Protein AF-A0A401KHB8-F1 (afdb_monomer_lite)

Secondary structure (DSSP, 8-state):
---------------TT------PPPHHHHHHHHHHHHHHHHHHHHHHHHHHT-SSSS-SSHHHHHIIIIIIGGG---SS--HHHHHHHHTT-------HHHHHHHHHT--SSPPPB-S-SSS--B-S----HHHHHHHHHHHHHHHHHTTTTEEEEE-SSSTTSEEEEESSHHHHTSSHHHHHTTTEEEEE-TTTT--EEEE--HHHHHHHHHTT-EEE-TTBT-EE-GGGTTT--EEB-TTEEEEPPP-SHHHHHHHHHHHHHHT--SS-TTSS--TTS---TT----------S--HHHHHHHHHHHHHHHHH--PPPPPP---------------PPPPPPP--------------------------PPPP-

Radius of gyration: 32.9 Å; chains: 1; bounding box: 105×86×110 Å

Organism: Aspergillus awamori (NCBI:txid105351)

Structure (mmCIF, N/CA/C/O backbone):
data_AF-A0A401KHB8-F1
#
_entry.id   AF-A0A401KHB8-F1
#
loop_
_atom_site.group_PDB
_atom_site.id
_atom_site.type_symbol
_atom_site.label_atom_id
_atom_site.label_alt_id
_atom_site.label_comp_id
_atom_site.label_asym_id
_atom_site.label_entity_id
_atom_site.label_seq_id
_atom_site.pdbx_PDB_ins_code
_atom_site.Cartn_x
_atom_site.Cartn_y
_atom_site.Cartn_z
_atom_site.occupancy
_atom_site.B_iso_or_equiv
_atom_site.auth_seq_id
_atom_site.auth_comp_id
_atom_site.auth_asym_id
_atom_site.auth_atom_id
_atom_site.pdbx_PDB_model_num
ATOM 1 N N . MET A 1 1 ? 71.851 -23.398 -80.901 1.00 37.91 1 MET A N 1
ATOM 2 C CA . MET A 1 1 ? 71.486 -21.970 -81.000 1.00 37.91 1 MET A CA 1
ATOM 3 C C . MET A 1 1 ? 70.139 -21.780 -80.307 1.00 37.91 1 MET A C 1
ATOM 5 O O . MET A 1 1 ? 69.239 -22.563 -80.567 1.00 37.91 1 MET A O 1
ATOM 9 N N . HIS A 1 2 ? 70.091 -20.842 -79.354 1.00 40.34 2 HIS A N 1
ATOM 10 C CA . HIS A 1 2 ? 68.956 -20.335 -78.548 1.00 40.34 2 HIS A CA 1
ATOM 11 C C . HIS A 1 2 ? 67.665 -20.015 -79.356 1.00 40.34 2 HIS A C 1
ATOM 13 O O . HIS A 1 2 ? 67.803 -19.925 -80.575 1.00 40.34 2 HIS A O 1
ATOM 19 N N . PRO A 1 3 ? 66.480 -19.698 -78.749 1.00 51.00 3 PRO A N 1
ATOM 20 C CA . PRO A 1 3 ? 66.232 -19.369 -77.324 1.00 51.00 3 PRO A CA 1
ATOM 21 C C . PRO A 1 3 ? 64.904 -19.846 -76.646 1.00 51.00 3 PRO A C 1
ATOM 23 O O . PRO A 1 3 ? 63.884 -20.066 -77.284 1.00 51.00 3 PRO A O 1
ATOM 26 N N . LEU A 1 4 ? 64.952 -19.846 -75.301 1.00 41.06 4 LEU A N 1
ATOM 27 C CA . LEU A 1 4 ? 64.005 -19.248 -74.323 1.00 41.06 4 LEU A CA 1
ATOM 28 C C . LEU A 1 4 ? 62.522 -19.688 -74.360 1.00 41.06 4 LEU A C 1
ATOM 30 O O . LEU A 1 4 ? 61.708 -19.162 -75.110 1.00 41.06 4 LEU A O 1
ATOM 34 N N . LEU A 1 5 ? 62.074 -20.609 -73.494 1.00 50.28 5 LEU A N 1
ATOM 35 C CA . LEU A 1 5 ? 61.694 -20.315 -72.093 1.00 50.28 5 LEU A CA 1
ATOM 36 C C . LEU A 1 5 ? 61.184 -18.876 -71.902 1.00 50.28 5 LEU A C 1
ATOM 38 O O . LEU A 1 5 ? 61.879 -18.025 -71.354 1.00 50.28 5 LEU A O 1
ATOM 42 N N . THR A 1 6 ? 59.949 -18.628 -72.345 1.00 48.53 6 THR A N 1
ATOM 43 C CA . THR A 1 6 ? 59.248 -17.362 -72.107 1.00 48.53 6 THR A CA 1
ATOM 44 C C . THR A 1 6 ? 57.861 -17.644 -71.520 1.00 48.53 6 THR A C 1
ATOM 46 O O . THR A 1 6 ? 56.901 -17.937 -72.218 1.00 48.53 6 THR A O 1
ATOM 49 N N . THR A 1 7 ? 57.804 -17.589 -70.189 1.00 50.72 7 THR A N 1
ATOM 50 C CA . THR A 1 7 ? 56.742 -16.908 -69.433 1.00 50.72 7 THR A CA 1
ATOM 51 C C . THR A 1 7 ? 55.293 -17.387 -69.615 1.00 50.72 7 THR A C 1
ATOM 53 O O . THR A 1 7 ? 54.446 -16.668 -70.130 1.00 50.72 7 THR A O 1
ATOM 56 N N . LEU A 1 8 ? 54.953 -18.534 -69.020 1.00 45.44 8 LEU A N 1
ATOM 57 C CA . LEU A 1 8 ? 53.587 -18.807 -68.548 1.00 45.44 8 LEU A CA 1
ATOM 58 C C . LEU A 1 8 ? 53.476 -18.312 -67.097 1.00 45.44 8 LEU A C 1
ATOM 60 O O . LEU A 1 8 ? 53.527 -19.076 -66.135 1.00 45.44 8 LEU A O 1
ATOM 64 N N . LYS A 1 9 ? 53.411 -16.989 -66.931 1.00 48.19 9 LYS A N 1
ATOM 65 C CA . LYS A 1 9 ? 53.047 -16.356 -65.661 1.00 48.19 9 LYS A CA 1
ATOM 66 C C . LYS A 1 9 ? 51.891 -15.396 -65.893 1.00 48.19 9 LYS A C 1
ATOM 68 O O . LYS A 1 9 ? 51.967 -14.502 -66.723 1.00 48.19 9 LYS A O 1
ATOM 73 N N . SER A 1 10 ? 50.869 -15.610 -65.071 1.00 52.00 10 SER A N 1
ATOM 74 C CA . SER A 1 10 ? 49.832 -14.668 -64.658 1.00 52.00 10 SER A CA 1
ATOM 75 C C . SER A 1 10 ? 48.885 -14.126 -65.726 1.00 52.00 10 SER A C 1
ATOM 77 O O . SER A 1 10 ? 49.177 -13.150 -66.404 1.00 52.00 10 SER A O 1
ATOM 79 N N . THR A 1 11 ? 47.661 -14.648 -65.715 1.00 53.34 11 THR A N 1
ATOM 80 C CA . THR A 1 11 ? 46.440 -13.820 -65.756 1.00 53.34 11 THR A CA 1
ATOM 81 C C . THR A 1 11 ? 45.283 -14.579 -65.096 1.00 53.34 11 THR A C 1
ATOM 83 O O . THR A 1 11 ? 44.210 -14.771 -65.650 1.00 53.34 11 THR A O 1
ATOM 86 N N . LEU A 1 12 ? 45.496 -15.009 -63.847 1.00 48.72 12 LEU A N 1
ATOM 87 C CA . LEU A 1 12 ? 44.395 -15.091 -62.886 1.00 48.72 12 LEU A CA 1
ATOM 88 C C . LEU A 1 12 ? 44.140 -13.658 -62.418 1.00 48.72 12 LEU A C 1
ATOM 90 O O . LEU A 1 12 ? 44.635 -13.226 -61.378 1.00 48.72 12 LEU A O 1
ATOM 94 N N . THR A 1 13 ? 43.418 -12.886 -63.225 1.00 51.59 13 THR A N 1
ATOM 95 C CA . THR A 1 13 ? 42.882 -11.590 -62.808 1.00 51.59 13 THR A CA 1
ATOM 96 C C . THR A 1 13 ? 41.754 -11.884 -61.825 1.00 51.59 13 THR A C 1
ATOM 98 O O . THR A 1 13 ? 40.581 -11.967 -62.176 1.00 51.59 13 THR A O 1
ATOM 101 N N . ARG A 1 14 ? 42.126 -12.139 -60.567 1.00 53.41 14 ARG A N 1
ATOM 102 C CA . ARG A 1 14 ? 41.199 -12.161 -59.436 1.00 53.41 14 ARG A CA 1
ATOM 103 C C . ARG A 1 14 ? 40.464 -10.815 -59.459 1.00 53.41 14 ARG A C 1
ATOM 105 O O . ARG A 1 14 ? 41.153 -9.794 -59.470 1.00 53.41 14 ARG A O 1
ATOM 112 N N . PRO A 1 15 ? 39.120 -10.760 -59.484 1.00 51.28 15 PRO A N 1
ATOM 113 C CA . PRO A 1 15 ? 38.416 -9.489 -59.421 1.00 51.28 15 PRO A CA 1
ATOM 114 C C . PRO A 1 15 ? 38.713 -8.861 -58.059 1.00 51.28 15 PRO A C 1
ATOM 116 O O . PRO A 1 15 ? 38.133 -9.213 -57.034 1.00 51.28 15 PRO A O 1
ATOM 119 N N . GLN A 1 16 ? 39.677 -7.947 -58.044 1.00 52.97 16 GLN A N 1
ATOM 120 C CA . GLN A 1 16 ? 40.112 -7.180 -56.882 1.00 52.97 16 GLN A CA 1
ATOM 121 C C . GLN A 1 16 ? 39.172 -5.986 -56.640 1.00 52.97 16 GLN A C 1
ATOM 123 O O . GLN A 1 16 ? 39.583 -4.954 -56.126 1.00 52.97 16 GLN A O 1
ATOM 128 N N . SER A 1 17 ? 37.903 -6.115 -57.040 1.00 52.81 17 SER A N 1
ATOM 129 C CA . SER A 1 17 ? 36.852 -5.108 -56.869 1.00 52.81 17 SER A CA 1
ATOM 130 C C . SER A 1 17 ? 35.942 -5.375 -55.667 1.00 52.81 17 SER A C 1
ATOM 132 O O . SER A 1 17 ? 35.104 -4.541 -55.352 1.00 52.81 17 SER A O 1
ATOM 134 N N . TRP A 1 18 ? 36.150 -6.466 -54.925 1.00 50.81 18 TRP A N 1
ATOM 135 C CA . TRP A 1 18 ? 35.524 -6.684 -53.612 1.00 50.81 18 TRP A CA 1
ATOM 136 C C . TRP A 1 18 ? 36.427 -6.227 -52.460 1.00 50.81 18 TRP A C 1
ATOM 138 O O . TRP A 1 18 ? 36.477 -6.856 -51.404 1.00 50.81 18 TRP A O 1
ATOM 148 N N . LEU A 1 19 ? 37.172 -5.134 -52.651 1.00 55.16 19 LEU A N 1
ATOM 149 C CA . LEU A 1 19 ? 37.703 -4.383 -51.519 1.00 55.16 19 LEU A CA 1
ATOM 150 C C . LEU A 1 19 ? 36.495 -3.790 -50.796 1.00 55.16 19 LEU A C 1
ATOM 152 O O . LEU A 1 19 ? 36.024 -2.713 -51.147 1.00 55.16 19 LEU A O 1
ATOM 156 N N . SER A 1 20 ? 35.966 -4.543 -49.829 1.00 60.00 20 SER A N 1
ATOM 157 C CA . SER A 1 20 ? 34.952 -4.086 -48.890 1.00 60.00 20 SER A CA 1
ATOM 158 C C . SER A 1 20 ? 35.377 -2.719 -48.377 1.00 60.00 20 SER A C 1
ATOM 160 O O . SER A 1 20 ? 36.324 -2.619 -47.593 1.00 60.00 20 SER A O 1
ATOM 162 N N . THR A 1 21 ? 34.712 -1.660 -48.836 1.00 61.19 21 THR A N 1
ATOM 163 C CA . THR A 1 21 ? 34.826 -0.338 -48.232 1.00 61.19 21 THR A CA 1
ATOM 164 C C . THR A 1 21 ? 34.456 -0.520 -46.772 1.00 61.19 21 THR A C 1
ATOM 166 O O . THR A 1 21 ? 33.296 -0.754 -46.438 1.00 61.19 21 THR A O 1
ATOM 169 N N . ARG A 1 22 ? 35.466 -0.529 -45.900 1.00 60.41 22 ARG A N 1
ATOM 170 C CA . ARG A 1 22 ? 35.282 -0.660 -44.460 1.00 60.41 22 ARG A CA 1
ATOM 171 C C . ARG A 1 22 ? 34.775 0.691 -43.976 1.00 60.41 22 ARG A C 1
ATOM 173 O O . ARG A 1 22 ? 35.548 1.537 -43.543 1.00 60.41 22 ARG A O 1
ATOM 180 N N . THR A 1 23 ? 33.482 0.929 -44.149 1.00 71.19 23 THR A N 1
ATOM 181 C CA . THR A 1 23 ? 32.829 2.146 -43.681 1.00 71.19 23 THR A CA 1
ATOM 182 C C . THR A 1 23 ? 32.838 2.090 -42.160 1.00 71.19 23 THR A C 1
ATOM 184 O O . THR A 1 23 ? 32.100 1.316 -41.553 1.00 71.19 23 THR A O 1
ATOM 187 N N . THR A 1 24 ? 33.731 2.846 -41.523 1.00 78.38 24 THR A N 1
ATOM 188 C CA . THR A 1 24 ? 33.696 3.007 -40.069 1.00 78.38 24 THR A CA 1
ATOM 189 C C . THR A 1 24 ? 32.392 3.722 -39.714 1.00 78.38 24 THR A C 1
ATOM 191 O O . THR A 1 24 ? 32.134 4.785 -40.289 1.00 78.38 24 THR A O 1
ATOM 194 N N . PRO A 1 25 ? 31.548 3.168 -38.826 1.00 77.69 25 PRO A N 1
ATOM 195 C CA . PRO A 1 25 ? 30.294 3.811 -38.459 1.00 77.69 25 PRO A CA 1
ATOM 196 C C . PRO A 1 25 ? 30.578 5.201 -37.883 1.00 77.69 25 PRO A C 1
ATOM 198 O O . PRO A 1 25 ? 31.534 5.386 -37.129 1.00 77.69 25 PRO A O 1
ATOM 201 N N . SER A 1 26 ? 29.760 6.190 -38.251 1.00 89.25 26 SER A N 1
ATOM 202 C CA . SER A 1 26 ? 29.917 7.545 -37.719 1.00 89.25 26 SER A CA 1
ATOM 203 C C . SER A 1 26 ? 29.722 7.547 -36.194 1.00 89.25 26 SER A C 1
ATOM 205 O O . SER A 1 26 ? 28.969 6.713 -35.681 1.00 89.25 26 SER A O 1
ATOM 207 N N . PRO A 1 27 ? 30.313 8.502 -35.450 1.00 89.06 27 PRO A N 1
ATOM 208 C CA . PRO A 1 27 ? 30.090 8.624 -34.008 1.00 89.06 27 PRO A CA 1
ATOM 209 C C . PRO A 1 27 ? 28.602 8.681 -33.630 1.00 89.06 27 PRO A C 1
ATOM 211 O O . PRO A 1 27 ? 28.191 8.078 -32.646 1.00 89.06 27 PRO A O 1
ATOM 214 N N . ILE A 1 28 ? 27.772 9.322 -34.460 1.00 89.56 28 ILE A N 1
ATOM 215 C CA . ILE A 1 28 ? 26.310 9.371 -34.294 1.00 89.56 28 ILE A CA 1
ATOM 216 C C . ILE A 1 28 ? 25.698 7.968 -34.382 1.00 89.56 28 ILE A C 1
ATOM 218 O O . ILE A 1 28 ? 24.864 7.607 -33.555 1.00 89.56 28 ILE A O 1
ATOM 222 N N . THR A 1 29 ? 26.132 7.165 -35.357 1.00 89.62 29 THR A N 1
ATOM 223 C CA . THR A 1 29 ? 25.653 5.787 -35.538 1.00 89.62 29 THR A CA 1
ATOM 224 C C . THR A 1 29 ? 26.018 4.928 -34.334 1.00 89.62 29 THR A C 1
ATOM 226 O O . THR A 1 29 ? 25.177 4.180 -33.840 1.00 89.62 29 THR A O 1
ATOM 229 N N . ILE A 1 30 ? 27.247 5.065 -33.825 1.00 90.19 30 ILE A N 1
ATOM 230 C CA . ILE A 1 30 ? 27.707 4.344 -32.633 1.00 90.19 30 ILE A CA 1
ATOM 231 C C . ILE A 1 30 ? 26.854 4.738 -31.424 1.00 90.19 30 ILE A C 1
ATOM 233 O O . ILE A 1 30 ? 26.303 3.852 -30.778 1.00 90.19 30 ILE A O 1
ATOM 237 N N . THR A 1 31 ? 26.682 6.037 -31.160 1.00 91.19 31 THR A N 1
ATOM 238 C CA . THR A 1 31 ? 25.894 6.543 -30.023 1.00 91.19 31 THR A CA 1
ATOM 239 C C . THR A 1 31 ? 24.430 6.118 -30.086 1.00 91.19 31 THR A C 1
ATOM 241 O O . THR A 1 31 ? 23.870 5.694 -29.079 1.00 91.19 31 THR A O 1
ATOM 244 N N . LEU A 1 32 ? 23.790 6.203 -31.256 1.00 91.44 32 LEU A N 1
ATOM 245 C CA . LEU A 1 32 ? 22.398 5.781 -31.401 1.00 91.44 32 LEU A CA 1
ATOM 246 C C . LEU A 1 32 ? 22.265 4.271 -31.182 1.00 91.44 32 LEU A C 1
ATOM 248 O O . LEU A 1 32 ? 21.388 3.836 -30.444 1.00 91.44 32 LEU A O 1
ATOM 252 N N . THR A 1 33 ? 23.176 3.483 -31.757 1.00 91.62 33 THR A N 1
ATOM 253 C CA . THR A 1 33 ? 23.165 2.021 -31.619 1.00 91.62 33 THR A CA 1
ATOM 254 C C . THR A 1 33 ? 23.377 1.598 -30.169 1.00 91.62 33 THR A C 1
ATOM 256 O O . THR A 1 33 ? 22.637 0.751 -29.670 1.00 91.62 33 THR A O 1
ATOM 259 N N . THR A 1 34 ? 24.343 2.190 -29.459 1.00 91.75 34 THR A N 1
ATOM 260 C CA . THR A 1 34 ? 24.588 1.876 -28.043 1.00 91.75 34 THR A CA 1
ATOM 261 C C . THR A 1 34 ? 23.410 2.291 -27.170 1.00 91.75 34 THR A C 1
ATOM 263 O O . THR A 1 34 ? 22.951 1.489 -26.356 1.00 91.75 34 THR A O 1
ATOM 266 N N . LEU A 1 35 ? 22.859 3.489 -27.385 1.00 93.00 35 LEU A N 1
ATOM 267 C CA . LEU A 1 35 ? 21.688 3.965 -26.656 1.00 93.00 35 LEU A CA 1
ATOM 268 C C . LEU A 1 35 ? 20.481 3.049 -26.878 1.00 93.00 35 LEU A C 1
ATOM 270 O O . LEU A 1 35 ? 19.839 2.644 -25.915 1.00 93.00 35 LEU A O 1
ATOM 274 N N . THR A 1 36 ? 20.192 2.664 -28.124 1.00 92.88 36 THR A N 1
ATOM 275 C CA . THR A 1 36 ? 19.101 1.731 -28.433 1.00 92.88 36 THR A CA 1
ATOM 276 C C . THR A 1 36 ? 19.343 0.355 -27.816 1.00 92.88 36 THR A C 1
ATOM 278 O O . THR A 1 36 ? 18.427 -0.201 -27.215 1.00 92.88 36 THR A O 1
ATOM 281 N N . THR A 1 37 ? 20.566 -0.176 -27.896 1.00 93.56 37 THR A N 1
ATOM 282 C CA . THR A 1 37 ? 20.907 -1.505 -27.354 1.00 93.56 37 THR A CA 1
ATOM 283 C C . THR A 1 37 ? 20.727 -1.572 -25.837 1.00 93.56 37 THR A C 1
ATOM 285 O O . THR A 1 37 ? 20.321 -2.607 -25.319 1.00 93.56 37 THR A O 1
ATOM 288 N N . ILE A 1 38 ? 20.986 -0.474 -25.120 1.00 93.69 38 ILE A N 1
ATOM 289 C CA . ILE A 1 38 ? 20.827 -0.412 -23.661 1.00 93.69 38 ILE A CA 1
ATOM 290 C C . ILE A 1 38 ? 19.387 -0.062 -23.270 1.00 93.69 38 ILE A C 1
ATOM 292 O O . ILE A 1 38 ? 18.801 -0.722 -22.414 1.00 93.69 38 ILE A O 1
ATOM 296 N N . LEU A 1 39 ? 18.792 0.970 -23.876 1.00 94.44 39 LEU A N 1
ATOM 297 C CA . LEU A 1 39 ? 17.479 1.462 -23.461 1.00 94.44 39 LEU A CA 1
ATOM 298 C C . LEU A 1 39 ? 16.342 0.535 -23.875 1.00 94.44 39 LEU A C 1
ATOM 300 O O . LEU A 1 39 ? 15.391 0.386 -23.113 1.00 94.44 39 LEU A O 1
ATOM 304 N N . LEU A 1 40 ? 16.408 -0.091 -25.052 1.00 94.25 40 LEU A N 1
ATOM 305 C CA . LEU A 1 40 ? 15.285 -0.878 -25.558 1.00 94.25 40 LEU A CA 1
ATOM 306 C C . LEU A 1 40 ? 14.956 -2.082 -24.653 1.00 94.25 40 LEU A C 1
ATOM 308 O O . LEU A 1 40 ? 13.784 -2.221 -24.298 1.00 94.25 40 LEU A O 1
ATOM 312 N N . PRO A 1 41 ? 15.925 -2.901 -24.188 1.00 95.62 41 PRO A N 1
ATOM 313 C CA . PRO A 1 41 ? 15.641 -3.969 -23.228 1.00 95.62 41 PRO A CA 1
ATOM 314 C C . PRO A 1 41 ? 15.115 -3.454 -21.884 1.00 95.62 41 PRO A C 1
ATOM 316 O O . PRO A 1 41 ? 14.231 -4.078 -21.299 1.00 95.62 41 PRO A O 1
ATOM 319 N N . LEU A 1 42 ? 15.615 -2.310 -21.400 1.00 95.31 42 LEU A N 1
ATOM 320 C CA . LEU A 1 42 ? 15.168 -1.711 -20.138 1.00 95.31 42 LEU A CA 1
ATOM 321 C C . LEU A 1 42 ? 13.726 -1.205 -20.230 1.00 95.31 42 LEU A C 1
ATOM 323 O O . LEU A 1 42 ? 12.915 -1.507 -19.357 1.00 95.31 42 LEU A O 1
ATOM 327 N N . LEU A 1 43 ? 13.389 -0.489 -21.305 1.00 95.50 43 LEU A N 1
ATOM 328 C CA . LEU A 1 43 ? 12.030 -0.019 -21.573 1.00 95.50 43 LEU A CA 1
ATOM 329 C C . LEU A 1 43 ? 11.079 -1.190 -21.800 1.00 95.50 43 LEU A C 1
ATOM 331 O O . LEU A 1 43 ? 9.979 -1.189 -21.256 1.00 95.50 43 LEU A O 1
ATOM 335 N N . TYR A 1 44 ? 11.512 -2.216 -22.537 1.00 96.06 44 TYR A N 1
ATOM 336 C CA . TYR A 1 44 ? 10.723 -3.426 -22.730 1.00 96.06 44 TYR A CA 1
ATOM 337 C C . TYR A 1 44 ? 10.472 -4.145 -21.401 1.00 96.06 44 TYR A C 1
ATOM 339 O O . TYR A 1 44 ? 9.331 -4.475 -21.098 1.00 96.06 44 TYR A O 1
ATOM 347 N N . SER A 1 45 ? 11.497 -4.333 -20.567 1.00 96.00 45 SER A N 1
ATOM 348 C CA . SER A 1 45 ? 11.355 -4.950 -19.242 1.00 96.00 45 SER A CA 1
ATOM 349 C C . SER A 1 45 ? 10.438 -4.136 -18.321 1.00 96.00 45 SER A C 1
ATOM 351 O O . SER A 1 45 ? 9.539 -4.685 -17.680 1.00 96.00 45 SER A O 1
ATOM 353 N N . ASN A 1 46 ? 10.591 -2.810 -18.307 1.00 96.62 46 ASN A N 1
ATOM 354 C CA . ASN A 1 46 ? 9.732 -1.910 -17.545 1.00 96.62 46 ASN A CA 1
ATOM 355 C C . ASN A 1 46 ? 8.273 -1.970 -18.040 1.00 96.62 46 ASN A C 1
ATOM 357 O O . ASN A 1 46 ? 7.361 -2.117 -17.227 1.00 96.62 46 ASN A O 1
ATOM 361 N N . TYR A 1 47 ? 8.047 -1.982 -19.356 1.00 96.94 47 TYR A N 1
ATOM 362 C CA . TYR A 1 47 ? 6.721 -2.155 -19.952 1.00 96.94 47 TYR A CA 1
ATOM 363 C C . TYR A 1 47 ? 6.109 -3.528 -19.646 1.00 96.94 47 TYR A C 1
ATOM 365 O O . TYR A 1 47 ? 4.939 -3.629 -19.282 1.00 96.94 47 TYR A O 1
ATOM 373 N N . ARG A 1 48 ? 6.896 -4.606 -19.720 1.00 96.25 48 ARG A N 1
ATOM 374 C CA . ARG A 1 48 ? 6.450 -5.956 -19.341 1.00 96.25 48 ARG A CA 1
ATOM 375 C C . ARG A 1 48 ? 6.106 -6.040 -17.859 1.00 96.25 48 ARG A C 1
ATOM 377 O O . ARG A 1 48 ? 5.136 -6.704 -17.511 1.00 96.25 48 ARG A O 1
ATOM 384 N N . THR A 1 49 ? 6.848 -5.332 -17.011 1.00 95.56 49 THR A N 1
ATOM 385 C CA . THR A 1 49 ? 6.533 -5.202 -15.585 1.00 9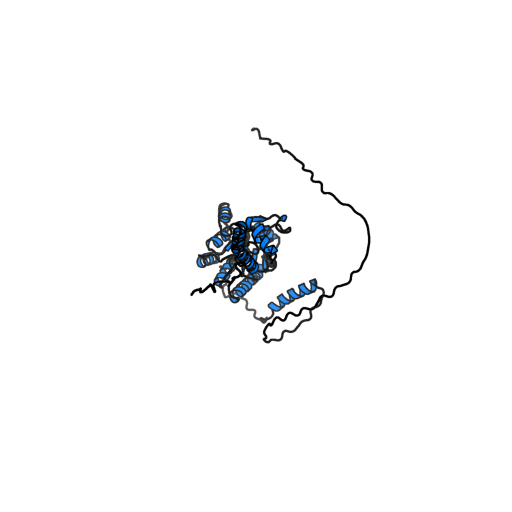5.56 49 THR A CA 1
ATOM 386 C C . THR A 1 49 ? 5.210 -4.461 -15.402 1.00 95.56 49 THR A C 1
ATOM 388 O O . THR A 1 49 ? 4.349 -4.948 -14.680 1.00 95.56 49 THR A O 1
ATOM 391 N N . TYR A 1 50 ? 4.990 -3.358 -16.122 1.00 95.62 50 TYR A N 1
ATOM 392 C CA . TYR A 1 50 ? 3.714 -2.640 -16.119 1.00 95.62 50 TYR A CA 1
ATOM 393 C C . TYR A 1 50 ? 2.532 -3.531 -16.523 1.00 95.62 50 TYR A C 1
ATOM 395 O O . TYR A 1 50 ? 1.526 -3.584 -15.822 1.00 95.62 50 TYR A O 1
ATOM 403 N N . LEU A 1 51 ? 2.671 -4.302 -17.604 1.00 94.69 51 LEU A N 1
ATOM 404 C CA . LEU A 1 51 ? 1.632 -5.249 -18.011 1.00 94.69 51 LEU A CA 1
ATOM 405 C C . LEU A 1 51 ? 1.451 -6.394 -16.999 1.00 94.69 51 LEU A C 1
ATOM 407 O O . LEU A 1 51 ? 0.369 -6.951 -16.859 1.00 94.69 51 LEU A O 1
ATOM 411 N N . SER A 1 52 ? 2.487 -6.760 -16.245 1.00 92.88 52 SER A N 1
ATOM 412 C CA . SER A 1 52 ? 2.377 -7.854 -15.276 1.00 92.88 52 SER A CA 1
ATOM 413 C C . SER A 1 52 ? 1.380 -7.558 -14.152 1.00 92.88 52 SER A C 1
ATOM 415 O O . SER A 1 52 ? 0.826 -8.496 -13.578 1.00 92.88 52 SER A O 1
ATOM 417 N N . TYR A 1 53 ? 1.102 -6.281 -13.885 1.00 91.88 53 TYR A N 1
ATOM 418 C CA . TYR A 1 53 ? 0.181 -5.821 -12.847 1.00 91.88 53 TYR A CA 1
ATOM 419 C C . TYR A 1 53 ? -1.288 -6.132 -13.127 1.00 91.88 53 TYR A C 1
ATOM 421 O O . TYR A 1 53 ? -2.078 -6.208 -12.187 1.00 91.88 53 TYR A O 1
ATOM 429 N N . GLY A 1 54 ? -1.644 -6.314 -14.401 1.00 89.69 54 GLY A N 1
ATOM 430 C CA . GLY A 1 54 ? -3.034 -6.354 -14.845 1.00 89.69 54 GLY A CA 1
ATOM 431 C C . GLY A 1 54 ? -3.710 -4.970 -14.869 1.00 89.69 54 GLY A C 1
ATOM 432 O O . GLY A 1 54 ? -3.056 -3.947 -14.645 1.00 89.69 54 GLY A O 1
ATOM 433 N N . PRO A 1 55 ? -5.019 -4.925 -15.179 1.00 86.75 55 PRO A N 1
ATOM 434 C CA . PRO A 1 55 ? -5.810 -3.695 -15.165 1.00 86.75 55 PRO A CA 1
ATOM 435 C C . PRO A 1 55 ? -5.841 -3.008 -13.790 1.00 86.75 55 PRO A C 1
ATOM 437 O O . PRO A 1 55 ? -5.713 -3.654 -12.750 1.00 86.75 55 PRO A O 1
ATOM 440 N N . GLY A 1 56 ? -6.047 -1.689 -13.792 1.00 83.19 56 GLY A N 1
ATOM 441 C CA . GLY A 1 56 ? -6.138 -0.863 -12.587 1.00 83.19 56 GLY A CA 1
ATOM 442 C C . GLY A 1 56 ? -6.406 0.604 -12.932 1.00 83.19 56 GLY A C 1
ATOM 443 O O . GLY A 1 56 ? -6.965 0.901 -13.985 1.00 83.19 56 GLY A O 1
ATOM 444 N N . GLY A 1 57 ? -5.973 1.535 -12.076 1.00 78.75 57 GLY A N 1
ATOM 445 C CA . GLY A 1 57 ? -6.279 2.967 -12.228 1.00 78.75 57 GLY A CA 1
ATOM 446 C C . GLY A 1 57 ? -5.704 3.667 -13.474 1.00 78.75 57 GLY A C 1
ATOM 447 O O . GLY A 1 57 ? -6.117 4.784 -13.781 1.00 78.75 57 GLY A O 1
ATOM 448 N N . ALA A 1 58 ? -4.770 3.041 -14.198 1.00 87.06 58 ALA A N 1
ATOM 449 C CA . ALA A 1 58 ? -4.198 3.555 -15.445 1.00 87.06 58 ALA A CA 1
ATOM 450 C C . ALA A 1 58 ? -4.528 2.624 -16.631 1.00 87.06 58 ALA A C 1
ATOM 452 O O . ALA A 1 58 ? -4.659 1.414 -16.428 1.00 87.06 58 ALA A O 1
ATOM 453 N N . PRO A 1 59 ? -4.628 3.146 -17.873 1.00 90.56 59 PRO A N 1
ATOM 454 C CA . PRO A 1 59 ? -4.952 2.330 -19.043 1.00 90.56 59 PRO A CA 1
ATOM 455 C C . PRO A 1 59 ? -3.968 1.175 -19.255 1.00 90.56 59 PRO A C 1
ATOM 457 O O . PRO A 1 59 ? -2.780 1.399 -19.449 1.00 90.56 59 PRO A O 1
ATOM 460 N N . TYR A 1 60 ? -4.465 -0.060 -19.307 1.00 92.38 60 TYR A N 1
ATOM 461 C CA . TYR A 1 60 ? -3.649 -1.271 -19.453 1.00 92.38 60 TYR A CA 1
ATOM 462 C C . TYR A 1 60 ? -3.099 -1.458 -20.885 1.00 92.38 60 TYR A C 1
ATOM 464 O O . TYR A 1 60 ? -3.480 -2.366 -21.621 1.00 92.38 60 TYR A O 1
ATOM 472 N N . ASN A 1 61 ? -2.248 -0.536 -21.336 1.00 94.94 61 ASN A N 1
ATOM 473 C CA . ASN A 1 61 ? -1.644 -0.516 -22.668 1.00 94.94 61 ASN A CA 1
ATOM 474 C C . ASN A 1 61 ? -0.371 0.357 -22.690 1.00 94.94 61 ASN A C 1
ATOM 476 O O . ASN A 1 61 ? 0.081 0.862 -21.663 1.00 94.94 61 ASN A O 1
ATOM 480 N N . LEU A 1 62 ? 0.229 0.527 -23.873 1.00 96.12 62 LEU A N 1
ATOM 481 C CA . LEU A 1 62 ? 1.456 1.312 -24.054 1.00 96.12 62 LEU A CA 1
ATOM 482 C C . LEU A 1 62 ? 1.296 2.791 -23.652 1.00 96.12 62 LEU A C 1
ATOM 484 O O . LEU A 1 62 ? 2.235 3.383 -23.126 1.00 96.12 62 LEU A O 1
ATOM 488 N N . LEU A 1 63 ? 0.119 3.386 -23.872 1.00 94.56 63 LEU A N 1
ATOM 489 C CA . LEU A 1 63 ? -0.135 4.787 -23.525 1.00 94.56 63 LEU A CA 1
ATOM 490 C C . LEU A 1 63 ? -0.195 4.982 -22.008 1.00 94.56 63 LEU A C 1
ATOM 492 O O . LEU A 1 63 ? 0.393 5.933 -21.494 1.00 94.56 63 LEU A O 1
ATOM 496 N N . GLY A 1 64 ? -0.861 4.074 -21.288 1.00 93.25 64 GLY A N 1
ATOM 497 C CA . GLY A 1 64 ? -0.895 4.118 -19.826 1.00 93.25 64 GLY A CA 1
ATOM 498 C C . GLY A 1 64 ? 0.483 3.900 -19.210 1.00 93.25 64 GLY A C 1
ATOM 499 O O . GLY A 1 64 ? 0.876 4.670 -18.336 1.00 93.25 64 GLY A O 1
ATOM 500 N N . TRP A 1 65 ? 1.257 2.941 -19.730 1.00 96.00 65 TRP A N 1
ATOM 501 C CA . TRP A 1 65 ? 2.658 2.757 -19.342 1.00 96.00 65 TRP A CA 1
ATOM 502 C C . TRP A 1 65 ? 3.467 4.043 -19.512 1.00 96.00 65 TRP A C 1
ATOM 504 O O . TRP A 1 65 ? 4.090 4.511 -18.564 1.00 96.00 65 TRP A O 1
ATOM 514 N N . PHE A 1 66 ? 3.417 4.651 -20.700 1.00 95.31 66 PHE A N 1
ATOM 515 C CA . PHE A 1 66 ? 4.162 5.874 -20.980 1.00 95.31 66 PHE A CA 1
ATOM 516 C C . PHE A 1 66 ? 3.760 7.010 -20.028 1.00 95.31 66 PHE A C 1
ATOM 518 O O . PHE A 1 66 ? 4.621 7.678 -19.454 1.00 95.31 66 PHE A O 1
ATOM 525 N N . GLY A 1 67 ? 2.455 7.204 -19.817 1.00 92.44 67 GLY A N 1
ATOM 526 C CA . GLY A 1 67 ? 1.941 8.221 -18.904 1.00 92.44 67 GLY A CA 1
ATOM 527 C C . GLY A 1 67 ? 2.433 8.018 -17.472 1.00 92.44 67 GLY A C 1
ATOM 528 O O . GLY A 1 67 ? 2.944 8.950 -16.853 1.00 92.44 67 GLY A O 1
ATOM 529 N N . VAL A 1 68 ? 2.350 6.795 -16.954 1.00 91.31 68 VAL A N 1
ATOM 530 C CA . VAL A 1 68 ? 2.768 6.495 -15.579 1.00 91.31 68 VAL A CA 1
ATOM 531 C C . VAL A 1 68 ? 4.284 6.623 -15.414 1.00 91.31 68 VAL A C 1
ATOM 533 O O . VAL A 1 68 ? 4.735 7.236 -14.447 1.00 91.31 68 VAL A O 1
ATOM 536 N N . THR A 1 69 ? 5.068 6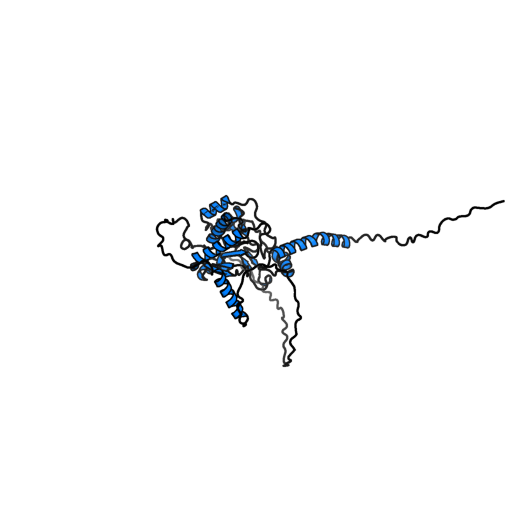.106 -16.362 1.00 93.69 69 THR A N 1
ATOM 537 C CA . THR A 1 69 ? 6.536 6.074 -16.285 1.00 93.69 69 THR A CA 1
ATOM 538 C C . THR A 1 69 ? 7.179 7.440 -16.496 1.00 93.69 69 THR A C 1
ATOM 540 O O . THR A 1 69 ? 8.145 7.763 -15.811 1.00 93.69 69 THR A O 1
ATOM 543 N N . PHE A 1 70 ? 6.667 8.257 -17.419 1.00 92.06 70 PHE A N 1
ATOM 544 C CA . PHE A 1 70 ? 7.340 9.501 -17.809 1.00 92.06 70 PHE A CA 1
ATOM 545 C C . PHE A 1 70 ? 6.624 10.766 -17.349 1.00 92.06 70 PHE A C 1
ATOM 547 O O . PHE A 1 70 ? 7.288 11.764 -17.079 1.00 92.06 70 PHE A O 1
ATOM 554 N N . LEU A 1 71 ? 5.292 10.748 -17.246 1.00 89.31 71 LEU A N 1
ATOM 555 C CA . LEU A 1 71 ? 4.527 11.944 -16.884 1.00 89.31 71 LEU A CA 1
ATOM 556 C C . LEU A 1 71 ? 4.216 11.987 -15.390 1.00 89.31 71 LEU A C 1
ATOM 558 O O . LEU A 1 71 ? 4.320 13.047 -14.780 1.00 89.31 71 LEU A O 1
ATOM 562 N N . LEU A 1 72 ? 3.847 10.851 -14.793 1.00 86.12 72 LEU A N 1
ATOM 563 C CA . LEU A 1 72 ? 3.416 10.812 -13.395 1.00 86.12 72 LEU A CA 1
ATOM 564 C C . LEU A 1 72 ? 4.545 10.484 -12.410 1.00 86.12 72 LEU A C 1
ATOM 566 O O . LEU A 1 72 ? 4.512 10.957 -11.275 1.00 86.12 72 LEU A O 1
ATOM 570 N N . TYR A 1 73 ? 5.558 9.720 -12.829 1.00 86.69 73 TYR A N 1
ATOM 571 C CA . TYR A 1 73 ? 6.681 9.324 -11.972 1.00 86.69 73 TYR A CA 1
ATOM 572 C C . TYR A 1 73 ? 7.371 10.494 -11.230 1.00 86.69 73 TYR A C 1
ATOM 574 O O . TYR A 1 73 ? 7.627 10.355 -10.033 1.00 86.69 73 TYR A O 1
ATOM 582 N N . PRO A 1 74 ? 7.603 11.680 -11.837 1.00 87.25 74 PRO A N 1
ATOM 583 C CA . PRO A 1 74 ? 8.221 12.812 -11.133 1.00 87.25 74 PRO A CA 1
ATOM 584 C C . PRO A 1 74 ? 7.420 13.352 -9.936 1.00 87.25 74 PRO A C 1
ATOM 586 O O . PRO A 1 74 ? 7.980 14.038 -9.086 1.00 87.25 74 PRO A O 1
ATOM 589 N N . PHE A 1 75 ? 6.119 13.056 -9.857 1.00 86.12 75 PHE A N 1
ATOM 590 C CA . PHE A 1 75 ? 5.247 13.486 -8.757 1.00 86.12 75 PHE A CA 1
ATOM 591 C C . PHE A 1 75 ? 5.224 12.497 -7.585 1.00 86.12 75 PHE A C 1
ATOM 593 O O . PHE A 1 75 ? 4.571 12.756 -6.573 1.00 86.12 75 PHE A O 1
ATOM 600 N N . GLY A 1 76 ? 5.927 11.370 -7.712 1.00 86.56 76 GLY A N 1
ATOM 601 C CA . GLY A 1 76 ? 6.034 10.358 -6.675 1.00 86.56 76 GLY A CA 1
ATOM 602 C C . GLY A 1 76 ? 6.697 10.856 -5.398 1.00 86.56 76 GLY A C 1
ATOM 603 O O . GLY A 1 76 ? 7.582 11.713 -5.401 1.00 86.56 76 GLY A O 1
ATOM 604 N N . ARG A 1 77 ? 6.295 10.271 -4.274 1.00 90.19 77 ARG A N 1
ATOM 605 C CA . ARG A 1 77 ? 6.956 10.426 -2.978 1.00 90.19 77 ARG A CA 1
ATOM 606 C C . ARG A 1 77 ? 7.686 9.148 -2.599 1.00 90.19 77 ARG A C 1
ATOM 608 O O . ARG A 1 77 ? 7.396 8.062 -3.095 1.00 90.19 77 ARG A O 1
ATOM 615 N N . ASN A 1 78 ? 8.631 9.289 -1.672 1.00 92.00 78 ASN A N 1
ATOM 616 C CA . ASN A 1 78 ? 9.265 8.137 -1.050 1.00 92.00 78 ASN A CA 1
ATOM 617 C C . ASN A 1 78 ? 8.189 7.267 -0.376 1.00 92.00 78 ASN A C 1
ATOM 619 O O . ASN A 1 78 ? 7.410 7.759 0.445 1.00 92.00 78 ASN A O 1
ATOM 623 N N . MET A 1 79 ? 8.164 5.986 -0.744 1.00 94.75 79 MET A N 1
ATOM 624 C CA . MET A 1 79 ? 7.143 5.049 -0.289 1.00 94.75 79 MET A CA 1
ATOM 625 C C . MET A 1 79 ? 7.486 4.386 1.048 1.00 94.75 79 MET A C 1
ATOM 627 O O . MET A 1 79 ? 6.604 3.820 1.664 1.00 94.75 79 MET A O 1
ATOM 631 N N . THR A 1 80 ? 8.722 4.436 1.538 1.00 95.38 80 THR A N 1
ATOM 632 C CA . THR A 1 80 ? 9.140 3.685 2.740 1.00 95.38 80 THR A CA 1
ATOM 633 C C . THR A 1 80 ? 9.519 4.570 3.925 1.00 95.38 80 THR A C 1
ATOM 635 O O . THR A 1 80 ? 9.739 4.057 5.016 1.00 95.38 80 TH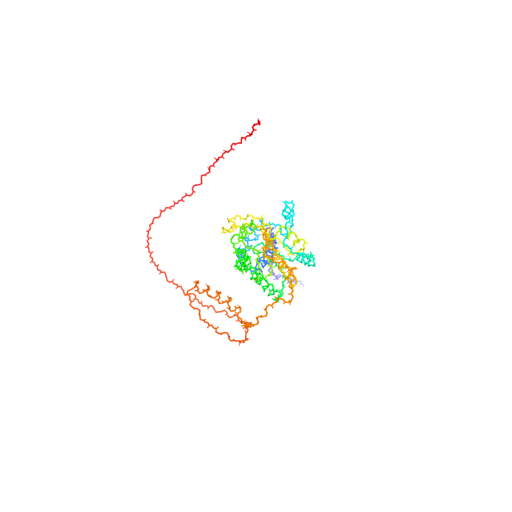R A O 1
ATOM 638 N N . SER A 1 81 ? 9.630 5.884 3.729 1.00 95.06 81 SER A N 1
ATOM 639 C CA . SER A 1 81 ? 9.977 6.839 4.784 1.00 95.06 81 SER A CA 1
ATOM 640 C C . SER A 1 81 ? 8.831 7.026 5.782 1.00 95.06 81 SER A C 1
ATOM 642 O O . SER A 1 81 ? 7.692 7.294 5.395 1.00 95.06 81 SER A O 1
ATOM 644 N N . THR A 1 82 ? 9.170 6.973 7.071 1.00 96.19 82 THR A N 1
ATOM 645 C CA . THR A 1 82 ? 8.273 7.222 8.210 1.00 96.19 82 THR A CA 1
ATOM 646 C C . THR A 1 82 ? 8.225 8.682 8.651 1.00 96.19 82 THR A C 1
ATOM 648 O O . THR A 1 82 ? 7.387 9.045 9.473 1.00 96.19 82 THR A O 1
ATOM 651 N N . THR A 1 83 ? 9.069 9.547 8.084 1.00 96.75 83 THR A N 1
ATOM 652 C CA . THR A 1 83 ? 9.259 10.935 8.536 1.00 96.75 83 THR A CA 1
ATOM 653 C C . THR A 1 83 ? 7.973 11.763 8.516 1.00 96.75 83 THR A C 1
ATOM 655 O O . THR A 1 83 ? 7.815 12.680 9.319 1.00 96.75 83 THR A O 1
ATOM 658 N N . VAL A 1 84 ? 7.036 11.466 7.607 1.00 95.44 84 VAL A N 1
ATOM 659 C CA . VAL A 1 84 ? 5.735 12.157 7.583 1.00 95.44 84 VAL A CA 1
ATOM 660 C C . VAL A 1 84 ? 4.904 11.830 8.826 1.00 95.44 84 VAL A C 1
ATOM 662 O O . VAL A 1 84 ? 4.314 12.732 9.410 1.00 95.44 84 VAL A O 1
ATOM 665 N N . TYR A 1 85 ? 4.920 10.573 9.271 1.00 96.62 85 TYR A N 1
ATOM 666 C CA . TYR A 1 85 ? 4.180 10.127 10.448 1.00 96.62 85 TYR A CA 1
ATOM 667 C C . TYR A 1 85 ? 4.867 10.564 11.733 1.00 96.62 85 TYR A C 1
ATOM 669 O O . TYR A 1 85 ? 4.194 11.021 12.641 1.00 96.62 85 TYR A O 1
ATOM 677 N N . GLU A 1 86 ? 6.200 10.526 11.790 1.00 97.62 86 GLU A N 1
ATOM 678 C CA . GLU A 1 86 ? 6.968 11.059 12.926 1.00 97.62 86 GLU A CA 1
ATOM 679 C C . GLU A 1 86 ? 6.615 12.520 13.215 1.00 97.62 86 GLU A C 1
ATOM 681 O O . GLU A 1 86 ? 6.382 12.883 14.364 1.00 97.62 86 GLU A O 1
ATOM 686 N N . LYS A 1 87 ? 6.506 13.349 12.168 1.00 97.12 87 LYS A N 1
ATOM 687 C CA . LYS A 1 87 ? 6.086 14.750 12.304 1.00 97.12 87 LYS A CA 1
ATOM 688 C C . LYS A 1 87 ? 4.649 14.883 12.804 1.00 97.12 87 LYS A C 1
ATOM 690 O O . LYS A 1 87 ? 4.392 15.715 13.664 1.00 97.12 87 LYS A O 1
ATOM 695 N N . LYS A 1 88 ? 3.722 14.079 12.279 1.00 95.31 88 LYS A N 1
ATOM 696 C CA . LYS A 1 88 ? 2.312 14.078 12.703 1.00 95.31 88 LYS A CA 1
ATOM 697 C C . LYS A 1 88 ? 2.154 13.654 14.165 1.00 95.31 88 LYS A C 1
ATOM 699 O O . LYS A 1 88 ? 1.504 14.349 14.937 1.00 95.31 88 LYS A O 1
ATOM 704 N N . ILE A 1 89 ? 2.844 12.588 14.566 1.00 96.69 89 ILE A N 1
ATOM 705 C CA . ILE A 1 89 ? 2.890 12.092 15.949 1.00 96.69 89 ILE A CA 1
ATOM 706 C C . ILE A 1 89 ? 3.473 13.162 16.880 1.00 96.69 89 ILE A C 1
ATOM 708 O O . ILE A 1 89 ? 2.887 13.453 17.917 1.00 96.69 89 ILE A O 1
ATOM 712 N N . ALA A 1 90 ? 4.583 13.804 16.495 1.00 97.19 90 ALA A N 1
ATOM 713 C CA . ALA A 1 90 ? 5.174 14.900 17.269 1.00 97.19 90 ALA A CA 1
ATOM 714 C C . ALA A 1 90 ? 4.241 16.120 17.405 1.00 97.19 90 ALA A C 1
ATOM 716 O O . ALA A 1 90 ? 4.348 16.864 18.376 1.00 97.19 90 ALA A O 1
ATOM 717 N N . ASN A 1 91 ? 3.311 16.301 16.463 1.00 96.25 91 ASN A N 1
ATOM 718 C CA . ASN A 1 91 ? 2.289 17.348 16.483 1.00 96.25 91 ASN A CA 1
ATOM 719 C C . ASN A 1 91 ? 0.986 16.927 17.195 1.00 96.25 91 ASN A C 1
ATOM 721 O O . ASN A 1 91 ? 0.013 17.676 17.151 1.00 96.25 91 ASN A O 1
ATOM 725 N N . GLY A 1 92 ? 0.951 15.758 17.845 1.00 94.06 92 GLY A N 1
ATOM 726 C CA . GLY A 1 92 ? -0.182 15.303 18.657 1.00 94.06 92 GLY A CA 1
ATOM 727 C C . GLY A 1 92 ? -1.062 14.222 18.025 1.00 94.06 92 GLY A C 1
ATOM 728 O O . GLY A 1 92 ? -1.946 13.715 18.706 1.00 94.06 92 GLY A O 1
ATOM 729 N N . GLU A 1 93 ? -0.815 13.797 16.778 1.00 91.88 93 GLU A N 1
ATOM 730 C CA . GLU A 1 93 ? -1.515 12.655 16.155 1.00 91.88 93 GLU A CA 1
ATOM 731 C C . GLU A 1 93 ? -0.929 11.314 16.664 1.00 91.88 93 GLU A C 1
ATOM 733 O O . GLU A 1 93 ? -0.364 10.527 15.900 1.00 91.88 93 GLU A O 1
ATOM 738 N N . THR A 1 94 ? -0.983 11.082 17.981 1.00 93.12 94 THR A N 1
ATOM 739 C CA . THR A 1 94 ? -0.345 9.942 18.672 1.00 93.12 94 THR A CA 1
ATOM 740 C C . THR A 1 94 ? -1.239 8.707 18.797 1.00 93.12 94 THR A C 1
ATOM 742 O O . THR A 1 94 ? -0.742 7.635 19.151 1.00 93.12 94 THR A O 1
ATOM 745 N N . GLN A 1 95 ? -2.535 8.842 18.509 1.00 91.31 95 GLN A N 1
ATOM 746 C CA . GLN A 1 95 ? -3.522 7.780 18.681 1.00 91.31 95 GLN A CA 1
ATOM 747 C C . GLN A 1 95 ? -3.238 6.577 17.770 1.00 91.31 95 GLN A C 1
ATOM 749 O O . GLN A 1 95 ? -2.877 6.722 16.600 1.00 91.31 95 GLN A O 1
ATOM 754 N N . SER A 1 96 ? -3.411 5.380 18.332 1.00 93.44 96 SER A N 1
ATOM 755 C CA . SER A 1 96 ? -3.191 4.088 17.682 1.00 93.44 96 SER A CA 1
ATOM 756 C C . SER A 1 96 ? -4.435 3.224 17.861 1.00 93.44 96 SER A C 1
ATOM 758 O O . SER A 1 96 ? -4.971 3.150 18.964 1.00 93.44 96 SER A O 1
ATOM 760 N N . TYR A 1 97 ? -4.883 2.570 16.791 1.00 93.00 97 TYR A N 1
ATOM 761 C CA . TYR A 1 97 ? -6.067 1.701 16.791 1.00 93.00 97 TYR A CA 1
ATOM 762 C C . TYR A 1 97 ? -5.718 0.219 16.654 1.00 93.00 97 TYR A C 1
ATOM 764 O O . TYR A 1 97 ? -6.604 -0.635 16.580 1.00 93.00 97 TYR A O 1
ATOM 772 N N . LEU A 1 98 ? -4.425 -0.103 16.620 1.00 95.06 98 LEU A N 1
ATOM 773 C CA . LEU A 1 98 ? -3.952 -1.477 16.688 1.00 95.06 98 LEU A CA 1
ATOM 774 C C . LEU A 1 98 ? -4.162 -2.029 18.099 1.00 95.06 98 LEU A C 1
ATOM 776 O O . LEU A 1 98 ? -3.694 -1.443 19.073 1.00 95.06 98 LEU A O 1
ATOM 780 N N . SER A 1 99 ? -4.829 -3.181 18.187 1.00 95.06 99 SER A N 1
ATOM 781 C CA . SER A 1 99 ? -4.922 -3.946 19.434 1.00 95.06 99 SER A CA 1
ATOM 782 C C . SER A 1 99 ? -3.549 -4.452 19.884 1.00 95.06 99 SER A C 1
ATOM 784 O O . SER A 1 99 ? -2.638 -4.570 19.060 1.00 95.06 99 SER A O 1
ATOM 786 N N . GLU A 1 100 ? -3.419 -4.783 21.169 1.00 95.50 100 GLU A N 1
ATOM 787 C CA . GLU A 1 100 ? -2.197 -5.368 21.735 1.00 95.50 100 GLU A CA 1
ATOM 788 C C . GLU A 1 100 ? -1.787 -6.641 20.980 1.00 95.50 100 GLU A C 1
ATOM 790 O O . GLU A 1 100 ? -0.683 -6.689 20.439 1.00 95.50 100 GLU A O 1
ATOM 795 N N . ASP A 1 101 ? -2.726 -7.568 20.758 1.00 96.12 101 ASP A N 1
ATOM 796 C CA . ASP A 1 101 ? -2.511 -8.777 19.947 1.00 96.12 101 ASP A CA 1
ATOM 797 C C . ASP A 1 101 ? -1.982 -8.458 18.539 1.00 96.12 101 ASP A C 1
ATOM 799 O O . ASP A 1 101 ? -1.093 -9.132 18.013 1.00 96.12 101 ASP A O 1
ATOM 803 N N . THR A 1 102 ? -2.515 -7.411 17.897 1.00 97.81 102 THR A N 1
ATOM 804 C CA . THR A 1 102 ? -2.053 -6.994 16.565 1.00 97.81 102 THR A CA 1
ATOM 805 C C . THR A 1 102 ? -0.625 -6.460 16.615 1.00 97.81 102 THR A C 1
ATOM 807 O O . THR A 1 102 ? 0.155 -6.729 15.703 1.00 97.81 102 THR A O 1
ATOM 810 N N . VAL A 1 103 ? -0.274 -5.696 17.651 1.00 97.88 103 VAL A N 1
ATOM 811 C CA . VAL A 1 103 ? 1.085 -5.170 17.845 1.00 97.88 103 VAL A CA 1
ATOM 812 C C . VAL A 1 103 ? 2.069 -6.310 18.107 1.00 97.88 103 VAL A C 1
ATOM 814 O O . VAL A 1 103 ? 3.150 -6.321 17.515 1.00 97.88 103 VAL A O 1
ATOM 817 N N . ASP A 1 104 ? 1.685 -7.300 18.907 1.00 98.00 104 ASP A N 1
ATOM 818 C CA . ASP A 1 104 ? 2.506 -8.478 19.183 1.00 98.00 104 ASP A CA 1
ATOM 819 C C . ASP A 1 104 ? 2.738 -9.316 17.926 1.00 98.00 104 ASP A C 1
ATOM 821 O O . ASP A 1 104 ? 3.884 -9.638 17.605 1.00 98.00 104 ASP A O 1
ATOM 825 N N . MET A 1 105 ? 1.687 -9.581 17.141 1.00 97.94 105 MET A N 1
ATOM 826 C CA . MET A 1 105 ? 1.824 -10.239 15.837 1.00 97.94 105 MET A CA 1
ATOM 827 C C . MET A 1 105 ? 2.715 -9.439 14.883 1.00 97.94 105 MET A C 1
ATOM 829 O O . MET A 1 105 ? 3.548 -10.016 14.185 1.00 97.94 105 MET A O 1
ATOM 833 N N . LEU A 1 106 ? 2.570 -8.113 14.853 1.00 97.44 106 LEU A N 1
ATOM 834 C CA . LEU A 1 106 ? 3.365 -7.238 13.995 1.00 97.44 106 LEU A CA 1
ATOM 835 C C . LEU A 1 106 ? 4.861 -7.313 14.342 1.00 97.44 106 LEU A C 1
ATOM 837 O O . LEU A 1 106 ? 5.702 -7.356 13.441 1.00 97.44 106 LEU A O 1
ATOM 841 N N . ASN A 1 107 ? 5.187 -7.368 15.636 1.00 96.50 107 ASN A N 1
ATOM 842 C CA . ASN A 1 107 ? 6.553 -7.527 16.130 1.00 96.50 107 ASN A CA 1
ATOM 843 C C . ASN A 1 107 ? 7.098 -8.939 15.869 1.00 96.50 107 ASN A C 1
ATOM 845 O O . ASN A 1 107 ? 8.225 -9.079 15.392 1.00 96.50 107 ASN A O 1
ATOM 849 N N . ALA A 1 108 ? 6.301 -9.977 16.136 1.00 97.56 108 ALA A N 1
ATOM 850 C CA . ALA A 1 108 ? 6.684 -11.374 15.937 1.00 97.56 108 ALA A CA 1
ATOM 851 C C . ALA A 1 108 ? 6.915 -11.712 14.457 1.00 97.56 108 ALA A C 1
ATOM 853 O O . ALA A 1 108 ? 7.816 -12.477 14.121 1.00 97.56 108 ALA A O 1
ATOM 854 N N . LEU A 1 109 ? 6.128 -11.112 13.561 1.00 96.81 109 LEU A N 1
ATOM 855 C CA . LEU A 1 109 ? 6.194 -11.338 12.119 1.00 96.81 109 LEU A CA 1
ATOM 856 C C . LEU A 1 109 ? 7.023 -10.276 11.384 1.00 96.81 109 LEU A C 1
ATOM 858 O O . LEU A 1 109 ? 6.875 -10.111 10.169 1.00 96.81 109 LEU A O 1
ATOM 862 N N . LYS A 1 110 ? 7.868 -9.518 12.090 1.00 96.56 110 LYS A N 1
ATOM 863 C CA . LYS A 1 110 ? 8.676 -8.442 11.504 1.00 96.56 110 LYS A CA 1
ATOM 864 C C . LYS A 1 110 ? 9.467 -8.924 10.282 1.00 96.56 110 LYS A C 1
ATOM 866 O O . LYS A 1 110 ? 10.129 -9.960 10.309 1.00 96.56 110 LYS A O 1
ATOM 871 N N . LYS A 1 111 ? 9.426 -8.144 9.197 1.00 91.88 111 LYS A N 1
ATOM 872 C CA . LYS A 1 111 ? 10.130 -8.462 7.948 1.00 91.88 111 LYS A CA 1
ATOM 873 C C . LYS A 1 111 ? 11.449 -7.705 7.859 1.00 91.88 111 LYS A C 1
ATOM 875 O O . LYS A 1 111 ? 11.460 -6.492 7.665 1.00 91.88 111 LYS A O 1
ATOM 880 N N . GLU A 1 112 ? 12.556 -8.444 7.888 1.00 87.50 112 GLU A N 1
ATOM 881 C CA . GLU A 1 112 ? 13.902 -7.902 7.636 1.00 87.50 112 GLU A CA 1
ATOM 882 C C . GLU A 1 112 ? 14.013 -7.275 6.238 1.00 87.50 112 GLU A C 1
ATOM 884 O O . GLU A 1 112 ? 14.593 -6.205 6.047 1.00 87.50 112 GLU A O 1
ATOM 889 N N . LYS A 1 113 ? 13.394 -7.918 5.240 1.00 91.88 113 LYS A N 1
ATOM 890 C CA . LYS A 1 113 ? 13.311 -7.416 3.869 1.00 91.88 113 LYS A CA 1
ATOM 891 C C . LYS A 1 113 ? 11.857 -7.267 3.445 1.00 91.88 113 LYS A C 1
ATOM 893 O O . LYS A 1 113 ? 11.091 -8.229 3.456 1.00 91.88 113 LYS A O 1
ATOM 898 N N . ARG A 1 114 ? 11.502 -6.055 3.012 1.00 93.81 114 ARG A N 1
ATOM 899 C CA . ARG A 1 114 ? 10.182 -5.760 2.443 1.00 93.81 114 ARG A CA 1
ATOM 900 C C . ARG A 1 114 ? 9.993 -6.518 1.120 1.00 93.81 114 ARG A C 1
ATOM 902 O O . ARG A 1 114 ? 10.948 -6.597 0.337 1.00 93.81 114 ARG A O 1
ATOM 909 N N . PRO A 1 115 ? 8.789 -7.047 0.849 1.00 94.81 115 PRO A N 1
ATOM 910 C CA . PRO A 1 115 ? 8.420 -7.536 -0.472 1.00 94.81 115 PRO A CA 1
ATOM 911 C C . PRO A 1 115 ? 8.682 -6.491 -1.558 1.00 94.81 115 PRO A C 1
ATOM 913 O O . PRO A 1 115 ? 8.601 -5.285 -1.323 1.00 94.81 115 PRO A O 1
ATOM 916 N N . ALA A 1 116 ? 9.019 -6.959 -2.757 1.00 94.56 116 ALA A N 1
ATOM 917 C CA . ALA A 1 116 ? 9.264 -6.068 -3.877 1.00 94.56 116 ALA A CA 1
ATOM 918 C C . ALA A 1 116 ? 7.939 -5.474 -4.370 1.00 94.56 116 ALA A C 1
ATOM 920 O O . ALA A 1 116 ? 6.969 -6.192 -4.599 1.00 94.56 116 ALA A O 1
ATOM 921 N N . VAL A 1 117 ? 7.919 -4.160 -4.573 1.00 95.56 117 VAL A N 1
ATOM 922 C CA . VAL A 1 117 ? 6.803 -3.442 -5.192 1.00 95.56 117 VAL A CA 1
ATOM 923 C C . VAL A 1 117 ? 7.289 -2.846 -6.498 1.00 95.56 117 VAL A C 1
ATOM 925 O O . VAL A 1 117 ? 8.417 -2.358 -6.600 1.00 95.56 117 VAL A O 1
ATOM 928 N N . GLY A 1 118 ? 6.444 -2.934 -7.518 1.00 94.12 118 GLY A N 1
ATOM 929 C CA . GLY A 1 118 ? 6.745 -2.421 -8.839 1.00 94.12 118 GLY A CA 1
ATOM 930 C C . GLY A 1 118 ? 7.048 -0.913 -8.833 1.00 94.12 118 GLY A C 1
ATOM 931 O O . GLY A 1 118 ? 6.516 -0.177 -8.004 1.00 94.12 118 GLY A O 1
ATOM 932 N N . PRO A 1 119 ? 7.871 -0.409 -9.772 1.00 92.62 119 PRO A N 1
ATOM 933 C CA . PRO A 1 119 ? 8.304 0.996 -9.780 1.00 92.62 119 PRO A CA 1
ATOM 934 C C . PRO A 1 119 ? 7.206 1.995 -10.180 1.00 92.62 119 PRO A C 1
ATOM 936 O O . PRO A 1 119 ? 7.395 3.203 -10.069 1.00 92.62 119 PRO A O 1
ATOM 939 N N . HIS A 1 120 ? 6.075 1.506 -10.683 1.00 93.00 120 HIS A N 1
ATOM 940 C CA . HIS A 1 120 ? 4.968 2.326 -11.161 1.00 93.00 120 HIS A CA 1
ATOM 94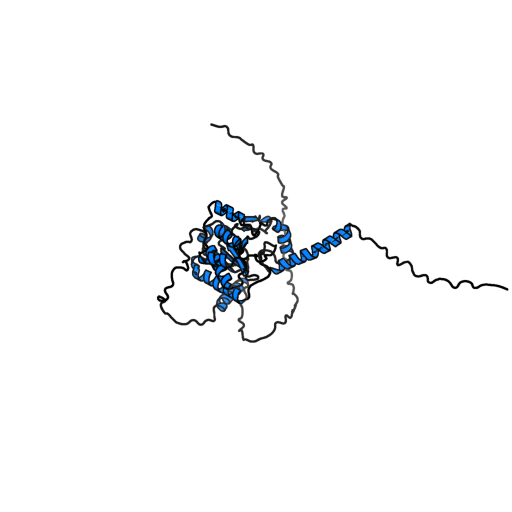1 C C . HIS A 1 120 ? 3.982 2.574 -10.019 1.00 93.00 120 HIS A C 1
ATOM 943 O O . HIS A 1 120 ? 3.583 1.636 -9.332 1.00 93.00 120 HIS A O 1
ATOM 949 N N . TYR A 1 121 ? 3.558 3.823 -9.840 1.00 89.88 121 TYR A N 1
ATOM 950 C CA . TYR A 1 121 ? 2.648 4.174 -8.748 1.00 89.88 121 TYR A CA 1
ATOM 951 C C . TYR A 1 121 ? 1.186 3.841 -9.038 1.00 89.88 121 TYR A C 1
ATOM 953 O O . TYR A 1 121 ? 0.421 3.698 -8.100 1.00 89.88 121 TYR A O 1
ATOM 961 N N . VAL A 1 122 ? 0.782 3.730 -10.309 1.00 88.88 122 VAL A N 1
ATOM 962 C CA . VAL A 1 122 ? -0.596 3.380 -10.685 1.00 88.88 122 VAL A CA 1
ATOM 963 C C . VAL A 1 122 ? -0.586 2.436 -11.899 1.00 88.88 122 VAL A C 1
ATOM 965 O O . VAL A 1 122 ? -0.117 2.839 -12.963 1.00 88.88 122 VAL A O 1
ATOM 968 N N . PRO A 1 123 ? -1.120 1.208 -11.784 1.00 90.25 123 PRO A N 1
ATOM 969 C CA . PRO A 1 123 ? -1.454 0.545 -10.521 1.00 90.25 123 PRO A CA 1
ATOM 970 C C . PRO A 1 123 ? -0.187 0.269 -9.694 1.00 90.25 123 PRO A C 1
ATOM 972 O O . PRO A 1 123 ? 0.854 -0.086 -10.251 1.00 90.25 123 PRO A O 1
ATOM 975 N N . GLN A 1 124 ? -0.277 0.419 -8.372 1.00 93.19 124 GLN A N 1
ATOM 976 C CA . GLN A 1 124 ? 0.776 -0.020 -7.460 1.00 93.19 124 GLN A CA 1
ATOM 977 C C . GLN A 1 124 ? 0.562 -1.499 -7.129 1.00 93.19 124 GLN A C 1
ATOM 979 O O . GLN A 1 124 ? -0.519 -1.892 -6.694 1.00 93.19 124 GLN A O 1
ATOM 984 N N . ARG A 1 125 ? 1.589 -2.329 -7.340 1.00 93.56 125 ARG A N 1
ATOM 985 C CA . ARG A 1 125 ? 1.505 -3.781 -7.127 1.00 93.56 125 ARG A CA 1
ATOM 986 C C . ARG A 1 125 ? 2.742 -4.347 -6.466 1.00 93.56 125 ARG A C 1
ATOM 988 O O . ARG A 1 125 ? 3.864 -3.967 -6.814 1.00 93.56 125 ARG A O 1
ATOM 995 N N . GLN A 1 126 ? 2.527 -5.313 -5.585 1.00 94.44 126 GLN A N 1
ATOM 996 C CA . GLN A 1 126 ? 3.573 -6.233 -5.174 1.00 94.44 126 GLN A CA 1
ATOM 997 C C . GLN A 1 126 ? 3.951 -7.114 -6.371 1.00 94.44 126 GLN A C 1
ATOM 999 O O . GLN A 1 126 ? 3.107 -7.579 -7.135 1.00 94.44 126 GLN A O 1
ATOM 1004 N N . ILE A 1 127 ? 5.247 -7.338 -6.543 1.00 92.06 127 ILE A N 1
ATOM 1005 C CA . ILE A 1 127 ? 5.797 -8.210 -7.577 1.00 92.06 127 ILE A CA 1
ATOM 1006 C C . ILE A 1 127 ? 6.556 -9.363 -6.922 1.00 92.06 127 ILE A C 1
ATOM 1008 O O . ILE A 1 127 ? 7.204 -9.189 -5.890 1.00 92.06 127 ILE A O 1
ATOM 1012 N N . GLY A 1 128 ? 6.503 -10.540 -7.544 1.00 86.00 128 GLY A N 1
ATOM 1013 C CA . GLY A 1 128 ? 7.213 -11.729 -7.074 1.00 86.00 128 GLY A CA 1
ATOM 1014 C C . GLY A 1 128 ? 6.310 -12.715 -6.337 1.00 86.00 128 GLY A C 1
ATOM 1015 O O . GLY A 1 128 ? 5.321 -13.173 -6.900 1.00 86.00 128 GLY A O 1
ATOM 1016 N N . GLU A 1 129 ? 6.704 -13.100 -5.123 1.00 80.50 129 GLU A N 1
ATOM 1017 C CA . GLU A 1 129 ? 6.079 -14.193 -4.373 1.00 80.50 129 GLU A CA 1
ATOM 1018 C C . GLU A 1 129 ? 4.694 -13.813 -3.833 1.00 80.50 129 GLU A C 1
ATOM 1020 O O . GLU A 1 129 ? 4.527 -12.799 -3.147 1.00 80.50 129 GLU A O 1
ATOM 1025 N N . PHE A 1 130 ? 3.714 -14.670 -4.122 1.00 87.75 130 PHE A N 1
ATOM 1026 C CA . PHE A 1 130 ? 2.325 -14.554 -3.684 1.00 87.75 130 PHE A CA 1
ATOM 1027 C C . PHE A 1 130 ? 1.893 -15.837 -2.977 1.00 87.75 130 PHE A C 1
ATOM 1029 O O . PHE A 1 130 ? 2.463 -16.905 -3.205 1.00 87.75 130 PHE A O 1
ATOM 1036 N N . ALA A 1 131 ? 0.858 -15.736 -2.149 1.00 89.69 131 ALA A N 1
ATOM 1037 C CA . ALA A 1 131 ? 0.290 -16.897 -1.485 1.00 89.69 131 ALA A CA 1
ATOM 1038 C C . ALA A 1 131 ? -0.406 -17.853 -2.466 1.00 89.69 131 ALA A C 1
ATOM 1040 O O . ALA A 1 131 ? -0.861 -17.453 -3.545 1.00 89.69 131 ALA A O 1
ATOM 1041 N N . GLY A 1 132 ? -0.530 -19.113 -2.047 1.00 92.50 132 GLY A N 1
ATOM 1042 C CA . GLY A 1 132 ? -1.391 -20.086 -2.712 1.00 92.50 132 GLY A CA 1
ATOM 1043 C C . GLY A 1 132 ? -2.877 -19.741 -2.568 1.00 92.50 132 GLY A C 1
ATOM 1044 O O . GLY A 1 132 ? -3.266 -18.906 -1.751 1.00 92.50 132 GLY A O 1
ATOM 1045 N N . GLU A 1 133 ? -3.711 -20.420 -3.353 1.00 94.38 133 GLU A N 1
ATOM 1046 C CA . GLU A 1 133 ? -5.161 -20.174 -3.411 1.00 94.38 133 GLU A CA 1
ATOM 1047 C C . GLU A 1 133 ? -5.861 -20.342 -2.054 1.00 94.38 133 GLU A C 1
ATOM 1049 O O . GLU A 1 133 ? -6.820 -19.643 -1.750 1.00 94.38 133 GLU A O 1
ATOM 1054 N N . GLU A 1 134 ? -5.348 -21.230 -1.205 1.00 96.50 134 GLU A N 1
ATOM 1055 C CA . GLU A 1 134 ? -5.906 -21.503 0.121 1.00 96.50 134 GLU A CA 1
ATOM 1056 C C . GLU A 1 134 ? -5.855 -20.275 1.044 1.00 96.50 134 GLU A C 1
ATOM 1058 O O . GLU A 1 134 ? -6.874 -19.884 1.610 1.00 96.50 134 GLU A O 1
ATOM 1063 N N . VAL A 1 135 ? -4.704 -19.601 1.113 1.00 97.38 135 VAL A N 1
ATOM 1064 C CA . VAL A 1 135 ? -4.517 -18.391 1.930 1.00 97.38 135 VAL A CA 1
ATOM 1065 C C . VAL A 1 135 ? -5.307 -17.217 1.351 1.00 97.38 135 VAL A C 1
ATOM 1067 O O . VAL A 1 135 ? -5.883 -16.432 2.100 1.00 97.38 135 VAL A O 1
ATOM 1070 N N . LYS A 1 136 ? -5.378 -17.114 0.018 1.00 96.06 136 LYS A N 1
ATOM 1071 C CA . LYS A 1 136 ? -6.181 -16.102 -0.684 1.00 96.06 136 LYS A CA 1
ATOM 1072 C C . LYS A 1 136 ? -7.666 -16.235 -0.362 1.00 96.06 136 LYS A C 1
ATOM 1074 O O . LYS A 1 136 ? -8.290 -15.265 0.061 1.00 96.06 136 LYS A O 1
ATOM 1079 N N . LYS A 1 137 ? -8.202 -17.453 -0.478 1.00 96.19 137 LYS A N 1
ATOM 1080 C CA . LYS A 1 137 ? -9.585 -17.770 -0.110 1.00 96.19 137 LYS A CA 1
ATOM 1081 C C . LYS A 1 137 ? -9.842 -17.491 1.367 1.00 96.19 137 LYS A C 1
ATOM 1083 O O . LYS A 1 137 ? -10.875 -16.926 1.702 1.00 96.19 137 LYS A O 1
ATOM 1088 N N . HIS A 1 138 ? -8.892 -17.836 2.236 1.00 97.50 138 HIS A N 1
ATOM 1089 C CA . HIS A 1 138 ? -9.002 -17.544 3.660 1.00 97.50 138 HIS A CA 1
ATOM 1090 C C . HIS A 1 138 ? -9.064 -16.034 3.936 1.00 97.50 138 HIS A C 1
ATOM 1092 O O . HIS A 1 138 ? -9.923 -15.595 4.699 1.00 97.50 138 HIS A O 1
ATOM 1098 N N . LEU A 1 139 ? -8.218 -15.226 3.282 1.00 97.19 139 LEU A N 1
ATOM 1099 C CA . LEU A 1 139 ? -8.294 -13.767 3.389 1.00 97.19 139 LEU A CA 1
ATOM 1100 C C . LEU A 1 139 ? -9.656 -13.249 2.921 1.00 97.19 139 LEU A C 1
ATOM 1102 O O . LEU A 1 139 ? -10.247 -12.421 3.606 1.00 97.19 139 LEU A O 1
ATOM 1106 N N . ASP A 1 140 ? -10.166 -13.741 1.792 1.00 96.12 140 ASP A N 1
ATOM 1107 C CA . ASP A 1 140 ? -11.469 -13.325 1.269 1.00 96.12 140 ASP A CA 1
ATOM 1108 C C . ASP A 1 140 ? -12.613 -13.652 2.226 1.00 96.12 140 ASP A C 1
ATOM 1110 O O . ASP A 1 140 ? -13.405 -12.768 2.553 1.00 96.12 140 ASP A O 1
ATOM 1114 N N . GLU A 1 141 ? -12.677 -14.889 2.719 1.00 96.75 141 GLU A N 1
ATOM 1115 C CA . GLU A 1 141 ? -13.692 -15.323 3.684 1.00 96.75 141 GLU A CA 1
ATOM 1116 C C . GLU A 1 141 ? -13.708 -14.412 4.914 1.00 96.75 141 GLU A C 1
ATOM 1118 O O . GLU A 1 141 ? -14.761 -13.910 5.304 1.00 96.75 141 GLU A O 1
ATOM 1123 N N . GLN A 1 142 ? -12.537 -14.146 5.494 1.00 97.31 142 GLN A N 1
ATOM 1124 C CA . GLN A 1 142 ? -12.437 -13.314 6.687 1.00 97.31 142 GLN A CA 1
ATOM 1125 C C . GLN A 1 142 ? -12.705 -11.829 6.407 1.00 97.31 142 GLN A C 1
ATOM 1127 O O . GLN A 1 142 ? -13.301 -11.144 7.236 1.00 97.31 142 GLN A O 1
ATOM 1132 N N . PHE A 1 143 ? -12.302 -11.327 5.239 1.00 95.75 143 PHE A N 1
ATOM 1133 C CA . PHE A 1 143 ? -12.555 -9.951 4.817 1.00 95.75 143 PHE A CA 1
ATOM 1134 C C . PHE A 1 143 ? -14.057 -9.670 4.689 1.00 95.75 143 PHE A C 1
ATOM 1136 O O . PHE A 1 143 ? -14.544 -8.660 5.197 1.00 95.75 143 PHE A O 1
ATOM 1143 N N . TYR A 1 144 ? -14.806 -10.571 4.048 1.00 95.38 144 TYR A N 1
ATOM 1144 C CA . TYR A 1 144 ? -16.256 -10.423 3.914 1.00 95.38 144 TYR A CA 1
ATOM 1145 C C . TYR A 1 144 ? -16.991 -10.676 5.233 1.00 95.38 144 TYR A C 1
ATOM 1147 O O . TYR A 1 144 ? -17.907 -9.920 5.555 1.00 95.38 144 TYR A O 1
ATOM 1155 N N . ALA A 1 145 ? -16.555 -11.658 6.030 1.00 95.38 145 ALA A N 1
ATOM 1156 C CA . ALA A 1 145 ? -17.115 -11.893 7.361 1.00 95.38 145 ALA A CA 1
ATOM 1157 C C . ALA A 1 145 ? -16.951 -10.667 8.273 1.00 95.38 145 ALA A C 1
ATOM 1159 O O . ALA A 1 145 ? -17.888 -10.294 8.975 1.00 95.38 145 ALA A O 1
ATOM 1160 N N . LEU A 1 146 ? -15.795 -9.992 8.219 1.00 93.12 146 LEU A N 1
ATOM 1161 C CA . LEU A 1 146 ? -15.563 -8.760 8.971 1.00 93.12 146 LEU A CA 1
ATOM 1162 C C . LEU A 1 146 ? -16.567 -7.666 8.587 1.00 93.12 146 LEU A C 1
ATOM 1164 O O . LEU A 1 146 ? -17.093 -6.987 9.467 1.00 93.12 146 LEU A O 1
ATOM 1168 N N . ALA A 1 147 ? -16.844 -7.495 7.293 1.00 92.06 147 ALA A N 1
ATOM 1169 C CA . ALA A 1 147 ? -17.809 -6.503 6.831 1.00 92.06 147 ALA A CA 1
ATOM 1170 C C . ALA A 1 147 ? -19.247 -6.853 7.245 1.00 92.06 147 ALA A C 1
ATOM 1172 O O . ALA A 1 147 ? -19.992 -5.974 7.669 1.00 92.06 147 ALA A O 1
ATOM 1173 N N . GLU A 1 148 ? -19.626 -8.131 7.171 1.00 93.00 148 GLU A N 1
ATOM 1174 C CA . GLU A 1 148 ? -20.953 -8.613 7.572 1.00 93.00 148 GLU A CA 1
ATOM 1175 C C . GLU A 1 148 ? -21.205 -8.419 9.076 1.00 93.00 148 GLU A C 1
ATOM 1177 O O . GLU A 1 148 ? -22.230 -7.858 9.471 1.00 93.00 148 GLU A O 1
ATOM 1182 N N . GLN A 1 149 ? -20.227 -8.787 9.910 1.00 91.50 149 GLN A N 1
ATOM 1183 C CA . GLN A 1 149 ? -20.275 -8.626 11.369 1.00 91.50 149 GLN A CA 1
ATOM 1184 C C . GLN A 1 149 ? -20.328 -7.162 11.823 1.00 91.50 149 GLN A C 1
ATOM 1186 O O . GLN A 1 149 ? -20.705 -6.885 12.958 1.00 91.50 149 GLN A O 1
ATOM 1191 N N . ASN A 1 150 ? -19.941 -6.227 10.952 1.00 89.25 150 ASN A N 1
ATOM 1192 C CA . ASN A 1 150 ? -19.892 -4.797 11.245 1.00 89.25 150 ASN A CA 1
ATOM 1193 C C . ASN A 1 150 ? -20.768 -3.990 10.274 1.00 89.25 150 ASN A C 1
ATOM 1195 O O . ASN A 1 150 ? -20.463 -2.834 9.986 1.00 89.25 150 ASN A O 1
ATOM 1199 N N . SER A 1 151 ? -21.855 -4.576 9.764 1.00 90.75 151 SER A N 1
ATOM 1200 C CA . SER A 1 151 ? -22.733 -3.958 8.753 1.00 90.75 151 SER A CA 1
ATOM 1201 C C . SER A 1 151 ? -23.370 -2.623 9.177 1.00 90.75 151 SER A C 1
ATOM 1203 O O . SER A 1 151 ? -23.772 -1.826 8.331 1.00 90.75 151 SER A O 1
ATOM 1205 N N . GLN A 1 152 ? -23.416 -2.333 10.480 1.00 88.00 152 GLN A N 1
ATOM 1206 C CA . GLN A 1 152 ? -23.807 -1.034 11.035 1.00 88.00 152 GLN A CA 1
ATOM 1207 C C . GLN A 1 152 ? -22.749 0.067 10.827 1.00 88.00 152 GLN A C 1
ATOM 1209 O O . GLN A 1 152 ? -23.083 1.250 10.805 1.00 88.00 152 GLN A O 1
ATOM 1214 N N . LEU A 1 153 ? -21.477 -0.314 10.686 1.00 87.31 153 LEU A N 1
ATOM 1215 C CA . LEU A 1 153 ? -20.335 0.588 10.512 1.00 87.31 153 LEU A CA 1
ATOM 1216 C C . LEU A 1 153 ? -19.838 0.632 9.075 1.00 87.31 153 LEU A C 1
ATOM 1218 O O . LEU A 1 153 ? -19.356 1.673 8.626 1.00 87.31 153 LEU A O 1
ATOM 1222 N N . VAL A 1 154 ? -19.918 -0.492 8.363 1.00 93.81 154 VAL A N 1
ATOM 1223 C CA . VAL A 1 154 ? -19.291 -0.652 7.056 1.00 93.81 154 VAL A CA 1
ATOM 1224 C C . VAL A 1 154 ? -20.196 -1.308 6.022 1.00 93.81 154 VAL A C 1
ATOM 1226 O O . VAL A 1 154 ? -21.177 -1.971 6.338 1.00 93.81 154 VAL A O 1
ATOM 1229 N N . LYS A 1 155 ? -19.840 -1.129 4.754 1.00 94.19 155 LYS A N 1
ATOM 1230 C CA . LYS A 1 155 ? -20.474 -1.757 3.595 1.00 94.19 155 LYS A CA 1
ATOM 1231 C C . LYS A 1 155 ? -19.422 -2.192 2.583 1.00 94.19 155 LYS A C 1
ATOM 1233 O O . LYS A 1 155 ? -18.328 -1.633 2.536 1.00 94.19 155 LYS A O 1
ATOM 1238 N N . ILE A 1 156 ? -19.783 -3.151 1.736 1.00 94.69 156 ILE A N 1
ATOM 1239 C CA . ILE A 1 156 ? -18.965 -3.565 0.595 1.00 94.69 156 ILE A CA 1
ATOM 1240 C C . ILE A 1 156 ? -19.425 -2.830 -0.662 1.00 94.69 156 ILE A C 1
ATOM 1242 O O . ILE A 1 156 ? -20.620 -2.773 -0.950 1.00 94.69 156 ILE A O 1
ATOM 1246 N N . ALA A 1 157 ? -18.472 -2.294 -1.419 1.00 92.25 157 ALA A N 1
ATOM 1247 C CA . ALA A 1 157 ? -18.680 -1.776 -2.769 1.00 92.25 157 ALA A CA 1
ATOM 1248 C C . ALA A 1 157 ? -17.382 -1.897 -3.584 1.00 92.25 157 ALA A C 1
ATOM 1250 O O . ALA A 1 157 ? -16.329 -2.216 -3.030 1.00 92.25 157 ALA A O 1
ATOM 1251 N N . ASP A 1 158 ? -17.440 -1.633 -4.887 1.00 90.25 158 ASP A N 1
ATOM 1252 C CA . ASP A 1 158 ? -16.234 -1.560 -5.715 1.00 90.25 158 ASP A CA 1
ATOM 1253 C C . ASP A 1 158 ? -15.380 -0.343 -5.326 1.00 90.25 158 ASP A C 1
ATOM 1255 O O . ASP A 1 158 ? -15.901 0.757 -5.107 1.00 90.25 158 ASP A O 1
ATOM 1259 N N . SER A 1 159 ? -14.059 -0.527 -5.252 1.00 86.62 159 SER A N 1
ATOM 1260 C CA . SER A 1 159 ? -13.119 0.556 -4.948 1.00 86.62 159 SER A CA 1
ATOM 1261 C C . SER A 1 159 ? -13.196 1.668 -5.997 1.00 86.62 159 SER A C 1
ATOM 1263 O O . SER A 1 159 ? -13.244 1.436 -7.208 1.00 86.62 159 SER A O 1
ATOM 1265 N N . ARG A 1 160 ? -13.146 2.922 -5.535 1.00 80.62 160 ARG A N 1
ATOM 1266 C CA . ARG A 1 160 ? -13.136 4.109 -6.410 1.00 80.62 160 ARG A CA 1
ATOM 1267 C C . ARG A 1 160 ? -11.761 4.385 -7.017 1.00 80.62 160 ARG A C 1
ATOM 1269 O O . ARG A 1 160 ? -11.647 5.157 -7.985 1.00 80.62 160 ARG A O 1
ATOM 1276 N N . LEU A 1 161 ? -10.719 3.833 -6.402 1.00 76.00 161 LEU A N 1
ATOM 1277 C CA . LEU A 1 161 ? -9.328 3.936 -6.838 1.00 76.00 161 LEU A CA 1
ATOM 1278 C C . LEU A 1 161 ? -8.922 2.727 -7.679 1.00 76.00 161 LEU A C 1
ATOM 1280 O O . LEU A 1 161 ? -8.151 2.872 -8.628 1.00 76.00 161 LEU A O 1
ATOM 1284 N N . GLU A 1 162 ? -9.522 1.578 -7.389 1.00 76.06 162 GLU A N 1
ATOM 1285 C CA . GLU A 1 162 ? -9.304 0.328 -8.085 1.00 76.06 162 GLU A CA 1
ATOM 1286 C C . GLU A 1 162 ? -10.643 -0.294 -8.487 1.00 76.06 162 GLU A C 1
ATOM 1288 O O . GLU A 1 162 ? -11.150 -1.195 -7.831 1.00 76.06 162 GLU A O 1
ATOM 1293 N N . THR A 1 163 ? -11.207 0.189 -9.598 1.00 70.31 163 THR A N 1
ATOM 1294 C CA . THR A 1 163 ? -12.582 -0.043 -10.104 1.00 70.31 163 THR A CA 1
ATOM 1295 C C . THR A 1 163 ? -13.029 -1.501 -10.283 1.00 70.31 163 THR A C 1
ATOM 1297 O O . THR A 1 163 ? -14.113 -1.749 -10.800 1.00 70.31 163 THR A O 1
ATOM 1300 N N . HIS A 1 164 ? -12.192 -2.470 -9.923 1.00 72.94 164 HIS A N 1
ATOM 1301 C CA . HIS A 1 164 ? -12.425 -3.905 -10.053 1.00 72.94 164 HIS A CA 1
ATOM 1302 C C . HIS A 1 164 ? -12.152 -4.683 -8.753 1.00 72.94 164 HIS A C 1
ATOM 1304 O O . HIS A 1 164 ? -12.180 -5.912 -8.764 1.00 72.94 164 HIS A O 1
ATOM 1310 N N . ALA A 1 165 ? -11.845 -3.997 -7.649 1.00 76.94 165 ALA A N 1
ATOM 1311 C CA . ALA A 1 165 ? -11.567 -4.608 -6.357 1.00 76.94 165 ALA A CA 1
ATOM 1312 C C . ALA A 1 165 ? -12.703 -4.325 -5.370 1.00 76.94 165 ALA A C 1
ATOM 1314 O O . ALA A 1 165 ? -13.039 -3.168 -5.122 1.00 76.94 165 ALA A O 1
ATOM 1315 N N . GLY A 1 166 ? -13.245 -5.379 -4.752 1.00 84.75 166 GLY A N 1
ATOM 1316 C CA . GLY A 1 166 ? -14.151 -5.227 -3.615 1.00 84.75 166 GLY A CA 1
ATOM 1317 C C . GLY A 1 166 ? -13.445 -4.538 -2.444 1.00 84.75 166 GLY A C 1
ATOM 1318 O O . GLY A 1 166 ? -12.340 -4.934 -2.052 1.00 84.75 166 GLY A O 1
ATOM 1319 N N . ALA A 1 167 ? -14.091 -3.524 -1.888 1.00 92.94 167 ALA A N 1
ATOM 1320 C CA . ALA A 1 167 ? -13.561 -2.675 -0.836 1.00 92.94 167 ALA A CA 1
ATOM 1321 C C . ALA A 1 167 ? -14.553 -2.544 0.320 1.00 92.94 167 ALA A C 1
ATOM 1323 O O . ALA A 1 167 ? -15.768 -2.621 0.125 1.00 92.94 167 ALA A O 1
ATOM 1324 N N . ILE A 1 168 ? -14.020 -2.333 1.521 1.00 95.00 168 ILE A N 1
ATOM 1325 C CA . ILE A 1 168 ? -14.807 -1.960 2.692 1.00 95.00 168 ILE A CA 1
ATOM 1326 C C . ILE A 1 168 ? -14.855 -0.437 2.747 1.00 95.00 168 ILE A C 1
ATOM 1328 O O . ILE A 1 168 ? -13.822 0.237 2.795 1.00 95.00 168 ILE A O 1
ATOM 1332 N N . PHE A 1 169 ? -16.075 0.084 2.757 1.00 94.75 169 PHE A N 1
ATOM 1333 C CA . PHE A 1 169 ? -16.385 1.490 2.951 1.00 94.75 169 PHE A CA 1
ATOM 1334 C C . PHE A 1 169 ? -17.098 1.691 4.280 1.00 94.75 169 PHE A C 1
ATOM 1336 O O . PHE A 1 169 ? -17.826 0.810 4.729 1.00 94.75 169 PHE A O 1
ATOM 1343 N N . LEU A 1 170 ? -16.998 2.886 4.848 1.00 93.06 170 LEU A N 1
ATOM 1344 C CA . LEU A 1 170 ? -17.900 3.322 5.910 1.00 93.06 170 LEU A CA 1
ATOM 1345 C C . LEU A 1 170 ? -19.355 3.320 5.406 1.00 93.06 170 LEU A C 1
ATOM 1347 O O . LEU A 1 170 ? -19.647 3.700 4.266 1.00 93.06 170 LEU A O 1
ATOM 1351 N N . ALA A 1 171 ? -20.275 2.846 6.247 1.00 90.81 171 ALA A N 1
ATOM 1352 C CA . ALA A 1 171 ? -21.657 2.577 5.856 1.00 90.81 171 ALA A CA 1
ATOM 1353 C C . ALA A 1 171 ? -22.393 3.857 5.433 1.00 90.81 171 ALA A C 1
ATOM 1355 O O . ALA A 1 171 ? -23.101 3.861 4.416 1.00 90.81 171 ALA A O 1
ATOM 1356 N N . THR A 1 172 ? -22.177 4.955 6.163 1.00 89.12 172 THR A N 1
ATOM 1357 C CA . THR A 1 172 ? -22.890 6.227 5.988 1.00 89.12 172 THR A CA 1
ATOM 1358 C C . THR A 1 172 ? -21.957 7.377 5.604 1.00 89.12 172 THR A C 1
ATOM 1360 O O . THR A 1 172 ? -20.765 7.377 5.914 1.00 89.12 172 THR A O 1
ATOM 1363 N N . GLU A 1 173 ? -22.520 8.396 4.951 1.00 88.69 173 GLU A N 1
ATOM 1364 C CA . GLU A 1 173 ? -21.808 9.646 4.649 1.00 88.69 173 GLU A CA 1
ATOM 1365 C C . GLU A 1 173 ? -21.408 10.401 5.921 1.00 88.69 173 GLU A C 1
ATOM 1367 O O . GLU A 1 173 ? -20.375 11.063 5.946 1.00 88.69 173 GLU A O 1
ATOM 1372 N N . GLU A 1 174 ? -22.198 10.294 6.993 1.00 88.25 174 GLU A N 1
ATOM 1373 C CA . GLU A 1 174 ? -21.844 10.883 8.285 1.00 88.25 174 GLU A CA 1
ATOM 1374 C C . GLU A 1 174 ? -20.520 10.303 8.785 1.00 88.25 174 GLU A C 1
ATOM 1376 O O . GLU A 1 174 ? -19.606 11.067 9.077 1.00 88.25 174 GLU A O 1
ATOM 1381 N N . LEU A 1 175 ? -20.391 8.969 8.796 1.00 86.12 175 LEU A N 1
ATOM 1382 C CA . LEU A 1 175 ? -19.158 8.277 9.174 1.00 86.12 175 LEU A CA 1
ATOM 1383 C C . LEU A 1 175 ? -17.994 8.683 8.262 1.00 86.12 175 LEU A C 1
ATOM 1385 O O . LEU A 1 175 ? -16.919 9.020 8.753 1.00 86.12 175 LEU A O 1
ATOM 1389 N N . ALA A 1 176 ? -18.213 8.711 6.943 1.00 87.25 176 ALA A N 1
ATOM 1390 C CA . ALA A 1 176 ? -17.183 9.080 5.971 1.00 87.25 176 ALA A CA 1
ATOM 1391 C C . ALA A 1 176 ? -16.642 10.505 6.161 1.00 87.25 176 ALA A C 1
ATOM 1393 O O . ALA A 1 176 ? -15.458 10.745 5.921 1.00 87.25 176 ALA A O 1
ATOM 1394 N N . ASN A 1 177 ? -17.483 11.437 6.613 1.00 86.88 177 ASN A N 1
ATOM 1395 C CA . ASN A 1 177 ? -17.123 12.842 6.784 1.00 86.88 177 ASN A CA 1
ATOM 1396 C C . ASN A 1 177 ? -16.534 13.186 8.164 1.00 86.88 177 ASN A C 1
ATOM 1398 O O . ASN A 1 177 ? -16.134 14.340 8.349 1.00 86.88 177 ASN A O 1
ATOM 1402 N N . ARG A 1 178 ? -16.442 12.227 9.104 1.00 80.88 178 ARG A N 1
ATOM 1403 C CA . ARG A 1 178 ? -15.928 12.471 10.468 1.00 80.88 178 ARG A CA 1
ATOM 1404 C C . ARG A 1 178 ? -14.462 12.884 10.500 1.00 80.88 178 ARG A C 1
ATOM 1406 O O . ARG A 1 178 ? -14.114 13.763 11.282 1.00 80.88 178 ARG A O 1
ATOM 1413 N N . ASN A 1 179 ? -13.619 12.320 9.634 1.00 80.62 179 ASN A N 1
ATOM 1414 C CA . ASN A 1 179 ? -12.223 12.738 9.515 1.00 80.62 179 ASN A CA 1
ATOM 1415 C C . ASN A 1 179 ? -11.859 13.147 8.071 1.00 80.62 179 ASN A C 1
ATOM 1417 O O . ASN A 1 179 ? -12.534 12.784 7.105 1.00 80.62 179 ASN A O 1
ATOM 1421 N N . GLU A 1 180 ? -10.802 13.957 7.920 1.00 85.00 180 GLU A N 1
ATOM 1422 C CA . GLU A 1 180 ? -10.315 14.410 6.600 1.00 85.00 180 GLU A CA 1
ATOM 1423 C C . GLU A 1 180 ? -9.916 13.229 5.711 1.00 85.00 180 GLU A C 1
ATOM 1425 O O . GLU A 1 180 ? -10.233 13.192 4.529 1.00 85.00 180 GLU A O 1
ATOM 1430 N N . THR A 1 181 ? -9.204 12.268 6.286 1.00 86.88 181 THR A N 1
ATOM 1431 C CA . THR A 1 181 ? -8.587 11.133 5.603 1.00 86.88 181 THR A CA 1
ATOM 1432 C C . THR A 1 181 ? -9.624 10.237 4.915 1.00 86.88 181 THR A C 1
ATOM 1434 O O . THR A 1 181 ? -9.485 9.901 3.740 1.00 86.88 181 THR A O 1
ATOM 1437 N N . THR A 1 182 ? -10.704 9.891 5.614 1.00 85.94 182 THR A N 1
ATOM 1438 C CA . THR A 1 182 ? -11.832 9.114 5.103 1.00 85.94 182 THR A CA 1
ATOM 1439 C C . THR A 1 182 ? -12.648 9.942 4.129 1.00 85.94 182 THR A C 1
ATOM 1441 O O . THR A 1 182 ? -13.073 9.411 3.106 1.00 85.94 182 THR A O 1
ATOM 1444 N N . ARG A 1 183 ? -12.802 11.252 4.365 1.00 87.81 183 ARG A N 1
ATOM 1445 C CA . ARG A 1 183 ? -13.471 12.159 3.424 1.00 87.81 183 ARG A CA 1
ATOM 1446 C C . ARG A 1 183 ? -12.736 12.223 2.082 1.00 87.81 183 ARG A C 1
ATOM 1448 O O . ARG A 1 183 ? -13.375 12.081 1.042 1.00 87.81 183 ARG A O 1
ATOM 1455 N N . GLN A 1 184 ? -11.407 12.354 2.084 1.00 88.50 184 GLN A N 1
ATOM 1456 C CA . GLN A 1 184 ? -10.576 12.354 0.867 1.00 88.50 184 GLN A CA 1
ATOM 1457 C C . GLN A 1 184 ? -10.750 11.077 0.033 1.00 88.50 184 GLN A C 1
ATOM 1459 O O . GLN A 1 184 ? -10.668 11.111 -1.196 1.00 88.50 184 GLN A O 1
ATOM 1464 N N . LEU A 1 185 ? -11.043 9.957 0.694 1.00 88.44 185 LEU A N 1
ATOM 1465 C CA . LEU A 1 185 ? -11.241 8.649 0.073 1.00 88.44 185 LEU A CA 1
ATOM 1466 C C . LEU A 1 185 ? -12.720 8.265 -0.079 1.00 88.44 185 LEU A C 1
ATOM 1468 O O . LEU A 1 185 ? -13.033 7.154 -0.498 1.00 88.44 185 LEU A O 1
ATOM 1472 N N . ASN A 1 186 ? -13.644 9.194 0.189 1.00 89.38 186 ASN A N 1
ATOM 1473 C CA . ASN A 1 186 ? -15.095 8.982 0.154 1.00 89.38 186 ASN A CA 1
ATOM 1474 C C . ASN A 1 186 ? -15.560 7.765 0.973 1.00 89.38 186 ASN A C 1
ATOM 1476 O O . ASN A 1 186 ? -16.389 6.971 0.523 1.00 89.38 186 ASN A O 1
ATOM 1480 N N . GLY A 1 187 ? -14.976 7.604 2.156 1.00 91.06 187 GLY A N 1
ATOM 1481 C CA . GLY A 1 187 ? -15.271 6.529 3.090 1.00 91.06 187 GLY A CA 1
ATOM 1482 C C . GLY A 1 187 ? -14.611 5.193 2.761 1.00 91.06 187 GLY A C 1
ATOM 1483 O O . GLY A 1 187 ? -14.879 4.243 3.485 1.00 91.06 187 GLY A O 1
ATOM 1484 N N . GLU A 1 188 ? -13.786 5.080 1.713 1.00 93.50 188 GLU A N 1
ATOM 1485 C CA . GLU A 1 188 ? -13.043 3.845 1.425 1.00 93.50 188 GLU A CA 1
ATOM 1486 C C . GLU A 1 188 ? -11.965 3.615 2.496 1.00 93.50 188 GLU A C 1
ATOM 1488 O O . GLU A 1 188 ? -11.044 4.421 2.633 1.00 93.50 188 GLU A O 1
ATOM 1493 N N . CYS A 1 189 ? -12.079 2.520 3.253 1.00 93.62 189 CYS A N 1
ATOM 1494 C CA . CYS A 1 189 ? -11.141 2.176 4.327 1.00 93.62 189 CYS A CA 1
ATOM 1495 C C . CYS A 1 189 ? -10.057 1.213 3.850 1.00 93.62 189 CYS A C 1
ATOM 1497 O O . CYS A 1 189 ? -8.883 1.405 4.163 1.00 93.62 189 CYS A O 1
ATOM 1499 N N . VAL A 1 190 ? -10.452 0.173 3.108 1.00 95.38 190 VAL A N 1
ATOM 1500 C CA . VAL A 1 190 ? -9.546 -0.867 2.610 1.00 95.38 190 VAL A CA 1
ATOM 1501 C C . VAL A 1 190 ? -10.068 -1.503 1.326 1.00 95.38 190 VAL A C 1
ATOM 1503 O O . VAL A 1 190 ? -11.268 -1.736 1.184 1.00 95.38 190 VAL A O 1
ATOM 1506 N N . HIS A 1 191 ? -9.166 -1.880 0.425 1.00 95.12 191 HIS A N 1
ATOM 1507 C CA . HIS A 1 191 ? -9.460 -2.794 -0.675 1.00 95.12 191 HIS A CA 1
ATOM 1508 C C . HIS A 1 191 ? -8.327 -3.796 -0.899 1.00 95.12 191 HIS A C 1
ATOM 1510 O O . HIS A 1 191 ? -7.175 -3.546 -0.547 1.00 95.12 191 HIS A O 1
ATOM 1516 N N . VAL A 1 192 ? -8.663 -4.937 -1.506 1.00 94.31 192 VAL A N 1
ATOM 1517 C CA . VAL A 1 192 ? -7.723 -6.037 -1.784 1.00 94.31 192 VAL A CA 1
ATOM 1518 C C . VAL A 1 192 ? -7.499 -6.159 -3.289 1.00 94.31 192 VAL A C 1
ATOM 1520 O O . VAL A 1 192 ? -8.463 -6.244 -4.051 1.00 94.31 192 VAL A O 1
ATOM 1523 N N . HIS A 1 193 ? -6.243 -6.257 -3.726 1.00 93.25 193 HIS A N 1
ATOM 1524 C CA . HIS A 1 193 ? -5.852 -6.470 -5.127 1.00 93.25 193 HIS A CA 1
ATOM 1525 C C . HIS A 1 193 ? -6.093 -7.924 -5.596 1.00 93.25 193 HIS A C 1
ATOM 1527 O O . HIS A 1 193 ? -5.171 -8.644 -5.999 1.00 93.25 193 HIS A O 1
ATOM 1533 N N . ARG A 1 194 ? -7.353 -8.376 -5.547 1.00 89.00 194 ARG A N 1
ATOM 1534 C CA . ARG A 1 194 ? -7.780 -9.771 -5.797 1.00 89.00 194 ARG A CA 1
ATOM 1535 C C . ARG A 1 194 ? -7.433 -10.302 -7.182 1.00 89.00 194 ARG A C 1
ATOM 1537 O O . ARG A 1 194 ? -7.201 -11.494 -7.351 1.00 89.00 194 ARG A O 1
ATOM 1544 N N . LEU A 1 195 ? -7.359 -9.422 -8.178 1.00 83.25 195 LEU A N 1
ATOM 1545 C CA . LEU A 1 195 ? -7.022 -9.814 -9.548 1.00 83.25 195 LEU A CA 1
ATOM 1546 C C . LEU A 1 195 ? -5.555 -10.222 -9.715 1.00 83.25 195 LEU A C 1
ATOM 1548 O O . LEU A 1 195 ? -5.193 -10.767 -10.760 1.00 83.25 195 LEU A O 1
ATOM 1552 N N . LYS A 1 196 ? -4.692 -9.928 -8.732 1.00 84.62 196 LYS A N 1
ATOM 1553 C CA . LYS A 1 196 ? -3.257 -10.141 -8.890 1.00 84.62 196 LYS A CA 1
ATOM 1554 C C . LYS A 1 196 ? -2.560 -10.666 -7.644 1.00 84.62 196 LYS A C 1
ATOM 1556 O O . LYS A 1 196 ? -2.296 -11.865 -7.557 1.00 84.62 196 LYS A O 1
ATOM 1561 N N . ASP A 1 197 ? -2.183 -9.766 -6.747 1.00 92.06 197 ASP A N 1
ATOM 1562 C CA . ASP A 1 197 ? -1.151 -10.026 -5.748 1.00 92.06 197 ASP A CA 1
ATOM 1563 C C . ASP A 1 197 ? -1.704 -10.212 -4.333 1.00 92.06 197 ASP A C 1
ATOM 1565 O O . ASP A 1 197 ? -0.981 -10.743 -3.498 1.00 92.06 197 ASP A O 1
ATOM 1569 N N . TYR A 1 198 ? -2.972 -9.851 -4.082 1.00 94.94 198 TYR A N 1
ATOM 1570 C CA . TYR A 1 198 ? -3.607 -9.868 -2.755 1.00 94.94 198 TYR A CA 1
ATOM 1571 C C . TYR A 1 198 ? -2.943 -8.942 -1.716 1.00 94.94 198 TYR A C 1
ATOM 1573 O O . TYR A 1 198 ? -3.183 -9.074 -0.517 1.00 94.94 198 TYR A O 1
ATOM 1581 N N . SER A 1 199 ? -2.145 -7.969 -2.162 1.00 95.75 199 SER A N 1
ATOM 1582 C CA . SER A 1 199 ? -1.793 -6.812 -1.335 1.00 95.75 199 SER A CA 1
ATOM 1583 C C . SER A 1 199 ? -3.015 -5.909 -1.149 1.00 95.75 199 SER A C 1
ATOM 1585 O O . SER A 1 199 ? -4.007 -6.016 -1.880 1.00 95.75 199 SER A O 1
ATOM 1587 N N . LEU A 1 200 ? -2.974 -5.065 -0.121 1.00 96.38 200 LEU A N 1
ATOM 1588 C CA . LEU A 1 200 ? -4.126 -4.278 0.295 1.00 96.38 200 LEU A CA 1
ATOM 1589 C C . LEU A 1 200 ? -3.765 -2.810 0.332 1.00 96.38 200 LEU A C 1
ATOM 1591 O O . LEU A 1 200 ? -2.759 -2.432 0.930 1.00 96.38 200 LEU A O 1
ATOM 1595 N N . HIS A 1 201 ? -4.629 -1.978 -0.225 1.00 96.19 201 HIS A N 1
ATOM 1596 C CA . HIS A 1 201 ? -4.615 -0.570 0.106 1.00 96.19 201 HIS A CA 1
ATOM 1597 C C . HIS A 1 201 ? -5.537 -0.309 1.276 1.00 96.19 201 HIS A C 1
ATOM 1599 O O . HIS A 1 2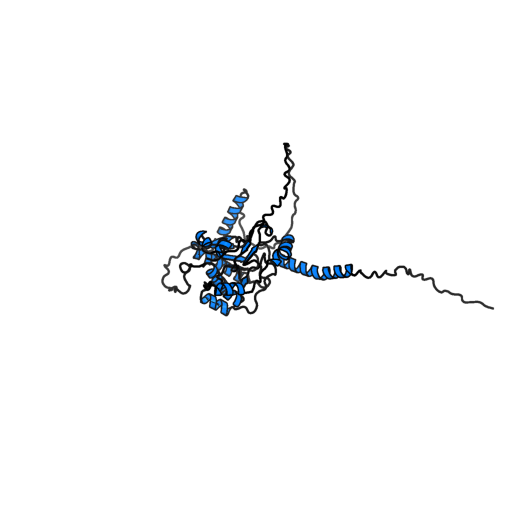01 ? -6.669 -0.780 1.271 1.00 96.19 201 HIS A O 1
ATOM 1605 N N . MET A 1 202 ? -5.061 0.435 2.269 1.00 95.50 202 MET A N 1
ATOM 1606 C CA . MET A 1 202 ? -5.874 0.836 3.410 1.00 95.50 202 MET A CA 1
ATOM 1607 C C . MET A 1 202 ? -5.421 2.162 4.005 1.00 95.50 202 MET A C 1
ATOM 1609 O O . MET A 1 202 ? -4.353 2.683 3.678 1.00 95.50 202 MET A O 1
ATOM 1613 N N . VAL A 1 203 ? -6.252 2.692 4.891 1.00 94.31 203 VAL A N 1
ATOM 1614 C CA . VAL A 1 203 ? -6.001 3.913 5.651 1.00 94.31 203 VAL A CA 1
ATOM 1615 C C . VAL A 1 203 ? -5.759 3.556 7.106 1.00 94.31 203 VAL A C 1
ATOM 1617 O O . VAL A 1 203 ? -6.578 2.873 7.705 1.00 94.31 203 VAL A O 1
ATOM 1620 N N . LEU A 1 204 ? -4.670 4.036 7.697 1.00 95.25 204 LEU A N 1
ATOM 1621 C CA . LEU A 1 204 ? -4.360 3.805 9.112 1.00 95.25 204 LEU A CA 1
ATOM 1622 C C . LEU A 1 204 ? -4.043 5.124 9.818 1.00 95.25 204 LEU A C 1
ATOM 1624 O O . LEU A 1 204 ? -3.588 6.072 9.180 1.00 95.25 204 LEU A O 1
ATOM 1628 N N . ALA A 1 205 ? -4.208 5.182 11.140 1.00 94.06 205 ALA A N 1
ATOM 1629 C CA . ALA A 1 205 ? -3.736 6.334 11.906 1.00 94.06 205 ALA A CA 1
ATOM 1630 C C . ALA A 1 205 ? -2.214 6.530 11.728 1.00 94.06 205 ALA A C 1
ATOM 1632 O O . ALA A 1 205 ? -1.493 5.556 11.484 1.00 94.06 205 ALA A O 1
ATOM 1633 N N . PRO A 1 206 ? -1.673 7.756 11.862 1.00 95.69 206 PRO A N 1
ATOM 1634 C CA . PRO A 1 206 ? -0.238 8.001 11.698 1.00 95.69 206 PRO A CA 1
ATOM 1635 C C . PRO A 1 206 ? 0.651 7.132 12.601 1.00 95.69 206 PRO A C 1
ATOM 1637 O O . PRO A 1 206 ? 1.681 6.630 12.141 1.00 95.69 206 PRO A O 1
ATOM 1640 N N . ALA A 1 207 ? 0.245 6.900 13.855 1.00 96.31 207 ALA A N 1
ATOM 1641 C CA . ALA A 1 207 ? 0.966 6.018 14.772 1.00 96.31 207 ALA A CA 1
ATOM 1642 C C . ALA A 1 207 ? 0.995 4.561 14.274 1.00 96.31 207 ALA A C 1
ATOM 1644 O O . ALA A 1 207 ? 2.043 3.911 14.309 1.00 96.31 207 ALA A O 1
ATOM 1645 N N . ASP A 1 208 ? -0.127 4.073 13.743 1.00 97.62 208 ASP A N 1
ATOM 1646 C CA . ASP A 1 208 ? -0.258 2.718 13.199 1.00 97.62 208 ASP A CA 1
ATOM 1647 C C . ASP A 1 208 ? 0.527 2.554 11.902 1.00 97.62 208 ASP A C 1
ATOM 1649 O O . ASP A 1 208 ? 1.250 1.570 11.741 1.00 97.62 208 ASP A O 1
ATOM 1653 N N . CYS A 1 209 ? 0.468 3.556 11.016 1.00 97.88 209 CYS A N 1
ATOM 1654 C CA . CYS A 1 209 ? 1.317 3.633 9.834 1.00 97.88 209 CYS A CA 1
ATOM 1655 C C . CYS A 1 209 ? 2.774 3.418 10.241 1.00 97.88 209 CYS A C 1
ATOM 1657 O O . CYS A 1 209 ? 3.416 2.491 9.748 1.00 97.88 209 CYS A O 1
ATOM 1659 N N . LYS A 1 210 ? 3.291 4.229 11.178 1.00 98.00 210 LYS A N 1
ATOM 1660 C CA . LYS A 1 210 ? 4.688 4.137 11.617 1.00 98.00 210 LYS A CA 1
ATOM 1661 C C . LYS A 1 210 ? 5.041 2.729 12.110 1.00 98.00 210 LYS A C 1
ATOM 1663 O O . LYS A 1 210 ? 6.037 2.180 11.643 1.00 98.00 210 LYS A O 1
ATOM 1668 N N . LYS A 1 211 ? 4.215 2.126 12.974 1.00 98.25 211 LYS A N 1
ATOM 1669 C CA . LYS A 1 211 ? 4.417 0.751 13.470 1.00 98.25 211 LYS A CA 1
ATOM 1670 C C . LYS A 1 211 ? 4.503 -0.257 12.315 1.00 98.25 211 LYS A C 1
ATOM 1672 O O . LYS A 1 211 ? 5.440 -1.051 12.254 1.00 98.25 211 LYS A O 1
ATOM 1677 N N . VAL A 1 212 ? 3.576 -0.185 11.356 1.00 98.38 212 VAL A N 1
ATOM 1678 C CA . VAL A 1 212 ? 3.541 -1.065 10.173 1.00 98.38 212 VAL A CA 1
ATOM 1679 C C . VAL A 1 212 ? 4.788 -0.890 9.294 1.00 98.38 212 VAL A C 1
ATOM 1681 O O . VAL A 1 212 ? 5.361 -1.878 8.822 1.00 98.38 212 VAL A O 1
ATOM 1684 N N . PHE A 1 213 ? 5.251 0.346 9.089 1.00 97.88 213 PHE A N 1
ATOM 1685 C CA . PHE A 1 213 ? 6.480 0.624 8.340 1.00 97.88 213 PHE A CA 1
ATOM 1686 C C . PHE A 1 213 ? 7.724 0.097 9.044 1.00 97.88 213 PHE A C 1
ATOM 1688 O O . PHE A 1 213 ? 8.544 -0.553 8.390 1.00 97.88 213 PHE A O 1
ATOM 1695 N N . ASP A 1 214 ? 7.867 0.361 10.343 1.00 97.38 214 ASP A N 1
ATOM 1696 C CA . ASP A 1 214 ? 9.013 -0.064 11.153 1.00 97.38 214 ASP A CA 1
ATOM 1697 C C . ASP A 1 214 ? 9.130 -1.597 11.197 1.00 97.38 214 ASP A C 1
ATOM 1699 O O . ASP A 1 214 ? 10.235 -2.145 11.169 1.00 97.38 214 ASP A O 1
ATOM 1703 N N . ALA A 1 215 ? 7.990 -2.294 11.192 1.00 97.94 215 ALA A N 1
ATOM 1704 C CA . ALA A 1 215 ? 7.919 -3.750 11.137 1.00 97.94 215 ALA A CA 1
ATOM 1705 C C . ALA A 1 215 ? 8.110 -4.341 9.724 1.00 97.94 215 ALA A C 1
ATOM 1707 O O . ALA A 1 215 ? 8.142 -5.560 9.557 1.00 97.94 215 ALA A O 1
ATOM 1708 N N . GLY A 1 216 ? 8.239 -3.503 8.689 1.00 97.31 216 GLY A N 1
ATOM 1709 C CA . GLY A 1 216 ? 8.450 -3.953 7.311 1.00 97.31 216 GLY A CA 1
ATOM 1710 C C . GLY A 1 216 ? 7.201 -4.527 6.634 1.00 97.31 216 GLY A C 1
ATOM 1711 O O . GLY A 1 216 ? 7.330 -5.273 5.664 1.00 97.31 216 GLY A O 1
ATOM 1712 N N . TRP A 1 217 ? 6.006 -4.172 7.116 1.00 97.94 217 TRP A N 1
ATOM 1713 C CA . TRP A 1 217 ? 4.720 -4.745 6.693 1.00 97.94 217 TRP A CA 1
ATOM 1714 C C . TRP A 1 217 ? 3.912 -3.905 5.707 1.00 97.94 217 TRP A C 1
ATOM 1716 O O . TRP A 1 217 ? 2.962 -4.404 5.100 1.00 97.94 217 TRP A O 1
ATOM 1726 N N . GLY A 1 218 ? 4.322 -2.662 5.487 1.00 97.25 218 GLY A N 1
ATOM 1727 C CA . GLY A 1 218 ? 3.703 -1.814 4.485 1.00 97.25 218 GLY A CA 1
ATOM 1728 C C . GLY A 1 218 ? 4.670 -0.841 3.840 1.00 97.25 218 GLY A C 1
ATOM 1729 O O . GLY A 1 218 ? 5.839 -0.705 4.229 1.00 97.25 218 GLY A O 1
ATOM 1730 N N . GLN A 1 219 ? 4.153 -0.181 2.813 1.00 97.50 219 GLN A N 1
ATOM 1731 C CA . GLN A 1 219 ? 4.726 1.011 2.220 1.00 97.50 219 GLN A CA 1
ATOM 1732 C C . GLN A 1 219 ? 3.627 2.042 1.898 1.00 97.50 219 GLN A C 1
ATOM 1734 O O . GLN A 1 219 ? 2.462 1.691 1.817 1.00 97.50 219 GLN A O 1
ATOM 1739 N N . ARG A 1 220 ? 3.940 3.319 1.682 1.00 96.12 220 ARG A N 1
ATOM 1740 C CA . ARG A 1 220 ? 2.972 4.325 1.220 1.00 96.12 220 ARG A CA 1
ATOM 1741 C C . ARG A 1 220 ? 2.607 4.075 -0.235 1.00 96.12 220 ARG A C 1
ATOM 1743 O O . ARG A 1 220 ? 3.407 3.529 -1.006 1.00 96.12 220 ARG A O 1
ATOM 1750 N N . HIS A 1 221 ? 1.446 4.580 -0.633 1.00 94.31 221 HIS A N 1
ATOM 1751 C CA . HIS A 1 221 ? 1.191 4.785 -2.048 1.00 94.31 221 HIS A CA 1
ATOM 1752 C C . HIS A 1 221 ? 2.045 5.935 -2.597 1.00 94.31 221 HIS A C 1
ATOM 1754 O O . HIS A 1 221 ? 2.282 6.940 -1.922 1.00 94.31 221 HIS A O 1
ATOM 1760 N N . GLY A 1 222 ? 2.538 5.787 -3.831 1.00 92.00 222 GLY A N 1
ATOM 1761 C CA . GLY A 1 222 ? 3.489 6.731 -4.434 1.00 92.00 222 GLY A CA 1
ATOM 1762 C C . GLY A 1 222 ? 2.964 8.164 -4.544 1.00 92.00 222 GLY A C 1
ATOM 1763 O O . GLY A 1 222 ? 3.743 9.110 -4.482 1.00 92.00 222 GLY A O 1
ATOM 1764 N N . PHE A 1 223 ? 1.643 8.334 -4.637 1.00 90.75 223 PHE A N 1
ATOM 1765 C CA . PHE A 1 223 ? 0.972 9.642 -4.661 1.00 90.75 223 PHE A CA 1
ATOM 1766 C C . PHE A 1 223 ? 0.357 10.075 -3.324 1.00 90.75 223 PHE A C 1
ATOM 1768 O O . PHE A 1 223 ? -0.299 11.112 -3.269 1.00 90.75 223 PHE A O 1
ATOM 1775 N N . SER A 1 224 ? 0.564 9.331 -2.235 1.00 89.50 224 SER A N 1
ATOM 1776 C CA . SER A 1 224 ? 0.070 9.739 -0.916 1.00 89.50 224 SER A CA 1
ATOM 1777 C C . SER A 1 224 ? 0.687 11.074 -0.489 1.00 89.50 224 SER A C 1
ATOM 1779 O O . SER A 1 224 ? 1.902 11.287 -0.588 1.00 89.50 224 SER A O 1
ATOM 1781 N N . GLY A 1 225 ? -0.134 11.982 0.033 1.00 85.19 225 GLY A N 1
ATOM 1782 C CA . GLY A 1 225 ? 0.265 13.343 0.401 1.00 85.19 225 GLY A CA 1
ATOM 1783 C C . GLY A 1 225 ? 0.587 14.247 -0.797 1.00 85.19 225 GLY A C 1
ATOM 1784 O O . GLY A 1 225 ? 1.274 15.258 -0.634 1.00 85.19 225 GLY A O 1
ATOM 1785 N N . VAL A 1 226 ? 0.147 13.879 -2.004 1.00 82.75 226 VAL A N 1
ATOM 1786 C CA . VAL A 1 226 ? 0.289 14.688 -3.221 1.00 82.75 226 VAL A CA 1
ATOM 1787 C C . VAL A 1 226 ? -1.091 15.067 -3.739 1.00 82.75 226 VAL A C 1
ATOM 1789 O O . VAL A 1 226 ? -1.999 14.242 -3.779 1.00 82.75 226 VAL A O 1
ATOM 1792 N N . LYS A 1 227 ? -1.224 16.324 -4.171 1.00 80.81 227 LYS A N 1
ATOM 1793 C CA . LYS A 1 227 ? -2.376 16.806 -4.934 1.00 80.81 227 LYS A CA 1
ATOM 1794 C C . LYS A 1 227 ? -1.983 16.868 -6.402 1.00 80.81 227 LYS A C 1
ATOM 1796 O O . LYS A 1 227 ? -1.179 17.721 -6.780 1.00 80.81 227 LYS A O 1
ATOM 1801 N N . ILE A 1 228 ? -2.518 15.967 -7.221 1.00 73.69 228 ILE A N 1
ATOM 1802 C CA . ILE A 1 228 ? -2.256 15.961 -8.664 1.00 73.69 228 ILE A CA 1
ATOM 1803 C C . ILE A 1 228 ? -3.380 16.734 -9.369 1.00 73.69 228 ILE A C 1
ATOM 1805 O O . ILE A 1 228 ? -4.544 16.336 -9.262 1.00 73.69 228 ILE A O 1
ATOM 1809 N N . PRO A 1 229 ? -3.075 17.835 -10.088 1.00 73.88 229 PRO A N 1
ATOM 1810 C CA . PRO A 1 229 ? -4.087 18.634 -10.771 1.00 73.88 229 PRO A CA 1
ATOM 1811 C C . PRO A 1 229 ? -4.901 17.823 -11.787 1.00 73.88 229 PRO A C 1
ATOM 1813 O O . PRO A 1 229 ? -4.350 17.021 -12.540 1.00 73.88 229 PRO A O 1
ATOM 1816 N N . ARG A 1 230 ? -6.202 18.133 -11.896 1.00 73.94 230 ARG A N 1
ATOM 1817 C CA . ARG A 1 230 ? -7.153 17.483 -12.825 1.00 73.94 230 ARG A CA 1
ATOM 1818 C C . ARG A 1 230 ? -6.653 17.390 -14.269 1.00 73.94 230 ARG A C 1
ATOM 1820 O O . ARG A 1 230 ? -6.927 16.404 -14.948 1.00 73.94 230 ARG A O 1
ATOM 1827 N N . ALA A 1 231 ? -5.920 18.406 -14.725 1.00 70.00 231 ALA A N 1
ATOM 1828 C CA . ALA A 1 231 ? -5.385 18.486 -16.083 1.00 70.00 231 ALA A CA 1
ATOM 1829 C C . ALA A 1 231 ? -4.442 17.321 -16.437 1.00 70.00 231 ALA A C 1
ATOM 1831 O O . ALA A 1 231 ? -4.381 16.924 -17.594 1.00 70.00 231 ALA A O 1
ATOM 1832 N N . LEU A 1 232 ? -3.743 16.750 -15.449 1.00 68.19 232 LEU A N 1
ATOM 1833 C CA . LEU A 1 232 ? -2.798 15.647 -15.651 1.00 68.19 232 LEU A CA 1
ATOM 1834 C C . LEU A 1 232 ? -3.441 14.261 -15.496 1.00 68.19 232 LEU A C 1
ATOM 1836 O O . LEU A 1 232 ? -2.794 13.255 -15.766 1.00 68.19 232 LEU A O 1
ATOM 1840 N N . MET A 1 233 ? -4.706 14.196 -15.070 1.00 65.31 233 MET A N 1
ATOM 1841 C CA . MET A 1 233 ? -5.403 12.948 -14.732 1.00 65.31 233 MET A CA 1
ATOM 1842 C C . MET A 1 233 ? -6.784 12.843 -15.385 1.00 65.31 233 MET A C 1
ATOM 1844 O O . MET A 1 233 ? -7.733 12.336 -14.789 1.00 65.31 233 MET A O 1
ATOM 1848 N N . GLY A 1 234 ? -6.917 13.365 -16.609 1.00 65.38 234 GLY A N 1
ATOM 1849 C CA . GLY A 1 234 ? -8.146 13.228 -17.399 1.00 65.38 234 GLY A CA 1
ATOM 1850 C C . GLY A 1 234 ? -9.388 13.814 -16.718 1.00 65.38 234 GLY A C 1
ATOM 1851 O O . GLY A 1 234 ? -10.483 13.294 -16.894 1.00 65.38 234 GLY A O 1
ATOM 1852 N N . GLY A 1 235 ? -9.222 14.863 -15.903 1.00 64.56 235 GLY A N 1
ATOM 1853 C CA . GLY A 1 235 ? -10.312 15.524 -15.179 1.00 64.56 235 GLY A CA 1
ATOM 1854 C C . GLY A 1 235 ? -10.497 15.084 -13.721 1.00 64.56 235 GLY A C 1
ATOM 1855 O O . GLY A 1 235 ? -11.214 15.762 -12.984 1.00 64.56 235 GLY A O 1
ATOM 1856 N N . LYS A 1 236 ? -9.829 14.018 -13.257 1.00 66.44 236 LYS A N 1
ATOM 1857 C CA . LYS A 1 236 ? -9.928 13.540 -11.865 1.00 66.44 236 LYS A CA 1
ATOM 1858 C C . LYS A 1 236 ? -8.917 14.271 -10.976 1.00 66.44 236 LYS A C 1
ATOM 1860 O O . LYS A 1 236 ? -7.745 14.366 -11.319 1.00 66.44 236 LYS A O 1
ATOM 1865 N N . LEU A 1 237 ? -9.358 14.821 -9.843 1.00 69.38 237 LEU A N 1
ATOM 1866 C CA . LEU A 1 237 ? -8.435 15.318 -8.817 1.00 69.38 237 LEU A CA 1
ATOM 1867 C C . LEU A 1 237 ? -7.997 14.108 -7.996 1.00 69.38 237 LEU A C 1
ATOM 1869 O O . LEU A 1 237 ? -8.858 13.408 -7.466 1.00 69.38 237 LEU A O 1
ATOM 1873 N N . ILE A 1 238 ? -6.692 13.862 -7.906 1.00 72.44 238 ILE A N 1
ATOM 1874 C CA . ILE A 1 238 ? -6.161 12.876 -6.966 1.00 72.44 238 ILE A CA 1
ATOM 1875 C C . ILE A 1 238 ? -5.542 13.621 -5.797 1.00 72.44 238 ILE A C 1
ATOM 1877 O O . ILE A 1 238 ? -4.534 14.312 -5.945 1.00 72.44 238 ILE A O 1
ATOM 1881 N N . GLU A 1 239 ? -6.186 13.469 -4.649 1.00 84.75 239 GLU A N 1
ATOM 1882 C CA . GLU A 1 239 ? -5.717 13.901 -3.344 1.00 84.75 239 GLU A CA 1
ATOM 1883 C C . GLU A 1 239 ? -5.796 12.678 -2.436 1.00 84.75 239 GLU A C 1
ATOM 1885 O O . GLU A 1 239 ? -6.876 12.280 -2.013 1.00 84.75 239 GLU A O 1
ATOM 1890 N N . LEU A 1 240 ? -4.653 12.019 -2.242 1.00 89.19 240 LEU A N 1
ATOM 1891 C CA . LEU A 1 240 ? -4.558 10.853 -1.369 1.00 89.19 240 LEU A CA 1
ATOM 1892 C C . LEU A 1 240 ? -3.961 11.284 -0.028 1.00 89.19 240 LEU A C 1
ATOM 1894 O O . LEU A 1 240 ? -2.929 11.971 -0.037 1.00 89.19 240 LEU A O 1
ATOM 1898 N N . PRO A 1 241 ? -4.527 10.846 1.106 1.00 92.06 241 PRO A N 1
ATOM 1899 C CA . PRO A 1 241 ? -3.958 11.157 2.406 1.00 92.06 241 PRO A CA 1
ATOM 1900 C C . PRO A 1 241 ? -2.568 10.541 2.562 1.00 92.06 241 PRO A C 1
ATOM 1902 O O . PRO A 1 241 ? -2.214 9.567 1.888 1.00 92.06 241 PRO A O 1
ATOM 1905 N N . SER A 1 242 ? -1.746 11.085 3.465 1.00 93.81 242 SER A N 1
ATOM 1906 C CA . SER A 1 242 ? -0.426 10.503 3.741 1.00 93.81 242 SER A CA 1
ATOM 1907 C C . SER A 1 242 ? -0.516 9.074 4.272 1.00 93.81 242 SER A C 1
ATOM 1909 O O . SER A 1 242 ? 0.401 8.293 4.025 1.00 93.81 242 SER A O 1
ATOM 1911 N N . GLU A 1 243 ? -1.622 8.770 4.940 1.00 95.00 243 GLU A N 1
ATOM 1912 C CA . GLU A 1 243 ? -2.040 7.544 5.619 1.00 95.00 243 GLU A CA 1
ATOM 1913 C C . GLU A 1 243 ? -2.558 6.463 4.669 1.00 95.00 243 GLU A C 1
ATOM 1915 O O . GLU A 1 243 ? -2.781 5.335 5.096 1.00 95.00 243 GLU A O 1
ATOM 1920 N N . TYR A 1 244 ? -2.749 6.788 3.388 1.00 95.00 244 TYR A N 1
ATOM 1921 C CA . TYR A 1 244 ? -3.102 5.795 2.386 1.00 95.00 244 TYR A CA 1
ATOM 1922 C C . TYR A 1 244 ? -1.868 4.944 2.064 1.00 95.00 244 TYR A C 1
ATOM 1924 O O . TYR A 1 244 ? -0.903 5.408 1.433 1.00 95.00 244 TYR A O 1
ATOM 1932 N N . VAL A 1 245 ? -1.879 3.710 2.559 1.00 96.81 245 VAL A N 1
ATOM 1933 C CA . VAL A 1 245 ? -0.753 2.775 2.527 1.00 96.81 245 VAL A CA 1
ATOM 1934 C C . VAL A 1 245 ? -1.095 1.522 1.732 1.00 96.81 245 VAL A C 1
ATOM 1936 O O . VAL A 1 245 ? -2.254 1.177 1.535 1.00 96.81 245 VAL A O 1
ATOM 1939 N N . LEU A 1 246 ? -0.056 0.856 1.250 1.00 97.56 246 LEU A N 1
ATOM 1940 C CA . LEU A 1 246 ? -0.059 -0.498 0.729 1.00 97.56 246 LEU A CA 1
ATOM 1941 C C . LEU A 1 246 ? 0.469 -1.434 1.823 1.00 97.56 246 LEU A C 1
ATOM 1943 O O . LEU A 1 246 ? 1.632 -1.333 2.215 1.00 97.56 246 LEU A O 1
ATOM 1947 N N . VAL A 1 247 ? -0.360 -2.359 2.286 1.00 98.00 247 VAL A N 1
ATOM 1948 C CA . VAL A 1 247 ? 0.036 -3.497 3.119 1.00 98.00 247 VAL A CA 1
ATOM 1949 C C . VAL A 1 247 ? 0.356 -4.677 2.207 1.00 98.00 247 VAL A C 1
ATOM 1951 O O . VAL A 1 247 ? -0.380 -4.967 1.261 1.00 98.00 247 VAL A O 1
ATOM 1954 N N . TYR A 1 248 ? 1.478 -5.346 2.470 1.00 97.50 248 TYR A N 1
ATOM 1955 C CA . TYR A 1 248 ? 1.931 -6.459 1.637 1.00 97.50 248 TYR A CA 1
ATOM 1956 C C . TYR A 1 248 ? 1.000 -7.668 1.729 1.00 97.50 248 TYR A C 1
ATOM 1958 O O . TYR A 1 248 ? 0.366 -7.905 2.756 1.00 97.50 248 TYR A O 1
ATOM 1966 N N . ALA A 1 249 ? 0.966 -8.461 0.658 1.00 96.38 249 ALA A N 1
ATOM 1967 C CA . ALA A 1 249 ? 0.116 -9.641 0.586 1.00 96.38 249 ALA A CA 1
ATOM 1968 C C . ALA A 1 249 ? 0.487 -10.666 1.678 1.00 96.38 249 ALA A C 1
ATOM 1970 O O . ALA A 1 249 ? 1.675 -11.006 1.796 1.00 96.38 249 ALA A O 1
ATOM 1971 N N . PRO A 1 250 ? -0.488 -11.178 2.453 1.00 96.69 250 PRO A N 1
ATOM 1972 C CA . PRO A 1 250 ? -0.231 -12.230 3.427 1.00 96.69 250 PRO A CA 1
ATOM 1973 C C . PRO A 1 250 ? 0.056 -13.554 2.713 1.00 96.69 250 PRO A C 1
ATOM 1975 O O . PRO A 1 250 ? -0.556 -13.862 1.694 1.00 96.69 250 PRO A O 1
ATOM 1978 N N . ARG A 1 251 ? 0.991 -14.341 3.248 1.00 95.25 251 ARG A N 1
ATOM 1979 C CA . ARG A 1 251 ? 1.469 -15.617 2.680 1.00 95.25 251 ARG A CA 1
ATOM 1980 C C . ARG A 1 251 ? 1.079 -16.834 3.509 1.00 95.25 251 ARG A C 1
ATOM 1982 O O . ARG A 1 251 ? 1.175 -17.951 3.011 1.00 95.25 251 ARG A O 1
ATOM 1989 N N . THR A 1 252 ? 0.642 -16.620 4.746 1.00 96.75 252 THR A N 1
ATOM 1990 C CA . THR A 1 252 ? 0.172 -17.658 5.672 1.00 96.75 252 THR A CA 1
ATOM 1991 C C . THR A 1 252 ? -1.093 -17.185 6.387 1.00 96.75 252 THR A C 1
ATOM 1993 O O . THR A 1 252 ? -1.460 -16.012 6.294 1.00 96.75 252 THR A O 1
ATOM 1996 N N . LYS A 1 253 ? -1.765 -18.080 7.117 1.00 97.00 253 LYS A N 1
ATOM 1997 C CA . LYS A 1 253 ? -2.969 -17.735 7.892 1.00 97.00 253 LYS A CA 1
ATOM 1998 C C . LYS A 1 253 ? -2.669 -16.788 9.049 1.00 97.00 253 LYS A C 1
ATOM 2000 O O . LYS A 1 253 ? -3.471 -15.914 9.350 1.00 97.00 253 LYS A O 1
ATOM 2005 N N . GLU A 1 254 ? -1.495 -16.915 9.648 1.00 97.44 254 GLU A N 1
ATOM 2006 C CA . GLU A 1 254 ? -1.006 -16.016 10.693 1.00 97.44 254 GLU A CA 1
ATOM 2007 C C . GLU A 1 254 ? -0.777 -14.611 10.118 1.00 97.44 254 GLU A C 1
ATOM 2009 O O . GLU A 1 254 ? -1.191 -13.616 10.710 1.00 97.44 254 GLU A O 1
ATOM 2014 N N . GLU A 1 255 ? -0.202 -14.519 8.911 1.00 97.69 255 GLU A N 1
ATOM 2015 C CA . GLU A 1 255 ? -0.088 -13.242 8.197 1.00 97.69 255 GLU A CA 1
ATOM 2016 C C . GLU A 1 255 ? -1.478 -12.671 7.834 1.00 97.69 255 GLU A C 1
ATOM 2018 O O . GLU A 1 255 ? -1.671 -11.457 7.895 1.00 97.69 255 GLU A O 1
ATOM 2023 N N . VAL A 1 256 ? -2.467 -13.517 7.506 1.00 98.31 256 VAL A N 1
ATOM 2024 C CA . VAL A 1 256 ? -3.866 -13.082 7.304 1.00 98.31 256 VAL A CA 1
ATOM 2025 C C . VAL A 1 256 ? -4.450 -12.503 8.594 1.00 98.31 256 VAL A C 1
ATOM 2027 O O . VAL A 1 256 ? -5.055 -11.434 8.546 1.00 98.31 256 VAL A O 1
ATOM 2030 N N . ALA A 1 257 ? -4.239 -13.145 9.746 1.00 98.12 257 ALA A N 1
ATOM 2031 C CA . ALA A 1 257 ? -4.712 -12.643 11.036 1.00 98.12 257 ALA A CA 1
ATOM 2032 C C . ALA A 1 257 ? -4.137 -11.252 11.357 1.00 98.12 257 ALA A C 1
ATOM 2034 O O . ALA A 1 257 ? -4.886 -10.350 11.742 1.00 98.12 257 ALA A O 1
ATOM 2035 N N . LEU A 1 258 ? -2.840 -11.040 11.101 1.00 98.44 258 LEU A N 1
ATOM 2036 C CA . LEU A 1 258 ? -2.213 -9.721 11.208 1.00 98.44 258 LEU A CA 1
ATOM 2037 C C . LEU A 1 258 ? -2.889 -8.701 10.279 1.00 98.44 258 LEU A C 1
ATOM 2039 O O . LEU A 1 258 ? -3.306 -7.638 10.737 1.00 98.44 258 LEU A O 1
ATOM 2043 N N . VAL A 1 259 ? -3.040 -9.023 8.989 1.00 98.06 259 VAL A N 1
ATOM 2044 C CA . VAL A 1 259 ? -3.671 -8.133 7.995 1.00 98.06 259 VAL A CA 1
ATOM 2045 C C . VAL A 1 259 ? -5.109 -7.773 8.379 1.00 98.06 259 VAL A C 1
ATOM 2047 O O . VAL A 1 259 ? -5.523 -6.626 8.199 1.00 98.06 259 VAL A O 1
ATOM 2050 N N . LEU A 1 260 ? -5.873 -8.703 8.954 1.00 97.62 260 LEU A N 1
ATOM 2051 C CA . LEU A 1 260 ? -7.211 -8.418 9.476 1.00 97.62 260 LEU A CA 1
ATOM 2052 C C . LEU A 1 260 ? -7.173 -7.528 10.717 1.00 97.62 260 LEU A C 1
ATOM 2054 O O . LEU A 1 260 ? -8.034 -6.664 10.860 1.00 97.62 260 LEU A O 1
ATOM 2058 N N . GLY A 1 261 ? -6.176 -7.689 11.588 1.00 97.38 261 GLY A N 1
ATOM 2059 C CA . GLY A 1 261 ? -5.929 -6.773 12.701 1.00 97.38 261 GLY A CA 1
ATOM 2060 C C . GLY A 1 261 ? -5.667 -5.341 12.224 1.00 97.38 261 GLY A C 1
ATOM 2061 O O . GLY A 1 261 ? -6.263 -4.403 12.754 1.00 97.38 261 GLY A O 1
ATOM 2062 N N . LEU A 1 262 ? -4.850 -5.171 11.177 1.00 97.88 262 LEU A N 1
ATOM 2063 C CA . LEU A 1 262 ? -4.634 -3.868 10.529 1.00 97.88 262 LEU A CA 1
ATOM 2064 C C . LEU A 1 262 ? -5.925 -3.348 9.881 1.00 97.88 262 LEU A C 1
ATOM 2066 O O . LEU A 1 262 ? -6.266 -2.174 10.006 1.00 97.88 262 LEU A O 1
ATOM 2070 N N . THR A 1 263 ? -6.684 -4.237 9.237 1.00 96.50 263 THR A N 1
ATOM 2071 C CA . THR A 1 263 ? -7.963 -3.886 8.615 1.00 96.50 263 THR A CA 1
ATOM 2072 C C . THR A 1 263 ? -8.953 -3.371 9.655 1.00 96.50 263 THR A C 1
ATOM 2074 O O . THR A 1 263 ? -9.553 -2.327 9.439 1.00 96.50 263 THR A O 1
ATOM 2077 N N . LYS A 1 264 ? -9.085 -4.023 10.815 1.00 94.31 264 LYS A N 1
ATOM 2078 C CA . LYS A 1 264 ? -9.940 -3.548 11.915 1.00 94.31 264 LYS A CA 1
ATOM 2079 C C . LYS A 1 264 ? -9.541 -2.149 12.393 1.00 94.31 264 LYS A C 1
ATOM 2081 O O . LYS A 1 264 ? -10.424 -1.323 12.606 1.00 94.31 264 LYS A O 1
ATOM 2086 N N . ALA A 1 265 ? -8.242 -1.866 12.500 1.00 93.12 265 ALA A N 1
ATOM 2087 C CA . ALA A 1 265 ? -7.751 -0.529 12.835 1.00 93.12 265 ALA A CA 1
ATOM 2088 C C . ALA A 1 265 ? -8.139 0.516 11.769 1.00 93.12 265 ALA A C 1
ATOM 2090 O O . ALA A 1 265 ? -8.526 1.627 12.120 1.00 93.12 265 ALA A O 1
ATOM 2091 N N . SER A 1 266 ? -8.150 0.146 10.480 1.00 91.88 266 SER A N 1
ATOM 2092 C CA . SER A 1 266 ? -8.595 1.039 9.390 1.00 91.88 266 SER A CA 1
ATOM 2093 C C . SER A 1 266 ? -10.077 1.434 9.453 1.00 91.88 266 SER A C 1
ATOM 2095 O O . SER A 1 266 ? -10.480 2.430 8.852 1.00 91.88 266 SER A O 1
ATOM 2097 N N . LEU A 1 267 ? -10.897 0.670 10.186 1.00 88.25 267 LEU A N 1
ATOM 2098 C CA . LEU A 1 267 ? -12.329 0.939 10.353 1.00 88.25 267 LEU A CA 1
ATOM 2099 C C . LEU A 1 267 ? -12.625 1.906 11.507 1.00 88.25 267 LEU A C 1
ATOM 2101 O O . LEU A 1 267 ? -13.787 2.252 11.712 1.00 88.25 267 LEU A O 1
ATOM 2105 N N . ARG A 1 268 ? -11.605 2.332 12.266 1.00 74.56 268 ARG A N 1
ATOM 2106 C CA . ARG A 1 268 ? -11.741 3.220 13.430 1.00 74.56 268 ARG A CA 1
ATOM 2107 C C . ARG A 1 268 ? -11.103 4.594 13.177 1.00 74.56 268 ARG A C 1
ATOM 2109 O O . ARG A 1 268 ? -10.099 4.922 13.800 1.00 74.56 268 ARG A O 1
ATOM 2116 N N . PRO A 1 269 ? -11.645 5.420 12.267 1.00 55.25 269 PRO A N 1
ATOM 2117 C CA . PRO A 1 269 ? -11.266 6.824 12.218 1.00 55.25 269 PRO A CA 1
ATOM 2118 C C . PRO A 1 269 ? -11.809 7.493 13.488 1.00 55.25 269 PRO A C 1
ATOM 2120 O O . PRO A 1 269 ? -13.017 7.484 13.670 1.00 55.25 269 PRO A O 1
ATOM 2123 N N . ASP A 1 270 ? -10.921 7.969 14.364 1.00 53.69 270 ASP A N 1
ATOM 2124 C CA . ASP A 1 270 ? -11.122 8.838 15.543 1.00 53.69 270 ASP A CA 1
ATOM 2125 C C . ASP A 1 270 ? -12.540 8.911 16.179 1.00 53.69 270 ASP A C 1
ATOM 2127 O O . ASP A 1 270 ? -13.504 9.325 15.540 1.00 53.69 270 ASP A O 1
ATOM 2131 N N . ASP A 1 271 ? -12.638 8.555 17.475 1.00 47.84 271 ASP A N 1
ATOM 2132 C CA . ASP A 1 271 ? -13.859 8.409 18.316 1.00 47.84 271 ASP A CA 1
ATOM 2133 C C . ASP A 1 271 ? -14.703 7.120 18.126 1.00 47.84 271 ASP A C 1
ATOM 2135 O O . ASP A 1 271 ? -15.890 7.074 18.457 1.00 47.84 271 ASP A O 1
ATOM 2139 N N . MET A 1 272 ? -14.108 6.019 17.647 1.00 51.19 272 MET A N 1
ATOM 2140 C CA . MET A 1 272 ? -14.789 4.713 17.482 1.00 51.19 272 MET A CA 1
ATOM 2141 C C . MET A 1 272 ? -14.491 3.685 18.589 1.00 51.19 272 MET A C 1
ATOM 2143 O O . MET A 1 272 ? -14.492 2.479 18.330 1.00 51.19 272 MET A O 1
ATOM 2147 N N . ASP A 1 273 ? -14.282 4.126 19.831 1.00 45.62 273 ASP A N 1
ATOM 2148 C CA . ASP A 1 273 ? -14.099 3.218 20.980 1.00 45.62 273 ASP A CA 1
ATOM 2149 C C . ASP A 1 273 ? -15.379 2.448 21.370 1.00 45.62 273 ASP A C 1
ATOM 2151 O O . ASP A 1 273 ? -15.337 1.560 22.215 1.00 45.62 273 ASP A O 1
ATOM 2155 N N . ALA A 1 274 ? -16.521 2.728 20.731 1.00 41.84 274 ALA A N 1
ATOM 2156 C CA . ALA A 1 274 ? -17.819 2.221 21.177 1.00 41.84 274 ALA A CA 1
ATOM 2157 C C . ALA A 1 274 ? -18.438 1.071 20.353 1.00 41.84 274 ALA A C 1
ATOM 2159 O O . ALA A 1 274 ? -19.487 0.575 20.753 1.00 41.84 274 ALA A O 1
ATOM 2160 N N . LEU A 1 275 ? -17.886 0.656 19.200 1.00 46.47 275 LEU A N 1
ATOM 2161 C CA . LEU A 1 275 ? -18.656 -0.198 18.263 1.00 46.47 275 LEU A CA 1
ATOM 2162 C C . LEU A 1 275 ? -17.956 -1.448 17.715 1.00 46.47 275 LEU A C 1
ATOM 2164 O O . LEU A 1 275 ? -18.596 -2.220 17.004 1.00 46.47 275 LEU A O 1
ATOM 2168 N N . ILE A 1 276 ? -16.692 -1.692 18.061 1.00 47.88 276 ILE A N 1
ATOM 2169 C CA . ILE A 1 276 ? -16.030 -2.969 17.762 1.00 47.88 276 ILE A CA 1
ATOM 2170 C C . ILE A 1 276 ? -15.539 -3.544 19.098 1.00 47.88 276 ILE A C 1
ATOM 2172 O O . ILE A 1 276 ? -14.506 -3.072 19.586 1.00 47.88 276 ILE A O 1
ATOM 2176 N N . PRO A 1 277 ? -16.249 -4.515 19.705 1.00 39.59 277 PRO A N 1
ATOM 2177 C CA . PRO A 1 277 ? -15.810 -5.116 20.959 1.00 39.59 277 PRO A CA 1
ATOM 2178 C C . PRO A 1 277 ? -14.389 -5.682 20.824 1.00 39.59 277 PRO A C 1
ATOM 2180 O O . PRO A 1 277 ? -14.012 -6.216 19.773 1.00 39.59 277 PRO A O 1
ATOM 2183 N N . SER A 1 278 ? -13.575 -5.504 21.867 1.00 37.59 278 SER A N 1
ATOM 2184 C CA . SER A 1 278 ? -12.252 -6.120 21.953 1.00 37.59 278 SER A CA 1
ATOM 2185 C C . SER A 1 278 ? -12.396 -7.650 22.017 1.00 37.59 278 SER A C 1
ATOM 2187 O O . SER A 1 278 ? -13.372 -8.152 22.572 1.00 37.59 278 SER A O 1
ATOM 2189 N N . PRO A 1 279 ? -11.427 -8.430 21.502 1.00 42.25 279 PRO A N 1
ATOM 2190 C CA . PRO A 1 279 ? -11.430 -9.890 21.651 1.00 42.25 279 PRO A CA 1
ATOM 2191 C C . PRO A 1 279 ? -11.256 -10.374 23.104 1.00 42.25 279 PRO A C 1
ATOM 2193 O O . PRO A 1 279 ? -11.273 -11.577 23.344 1.00 42.25 279 PRO A O 1
ATOM 2196 N N . SER A 1 280 ? -11.042 -9.460 24.057 1.00 37.47 280 SER A N 1
ATOM 2197 C CA . SER A 1 280 ? -10.733 -9.759 25.458 1.00 37.47 280 SER A CA 1
ATOM 2198 C C . SER A 1 280 ? -11.960 -9.939 26.353 1.00 37.47 280 SER A C 1
ATOM 2200 O O . SER A 1 280 ? -11.800 -10.349 27.501 1.00 37.47 280 SER A O 1
ATOM 2202 N N . ASP A 1 281 ? -13.166 -9.653 25.864 1.00 38.03 281 ASP A N 1
ATOM 2203 C CA . ASP A 1 281 ? -14.383 -9.929 26.625 1.00 38.03 281 ASP A CA 1
ATOM 2204 C C . ASP A 1 281 ? -14.775 -11.386 26.379 1.00 38.03 281 ASP A C 1
ATOM 2206 O O . ASP A 1 281 ? -15.290 -11.761 25.324 1.00 38.03 281 ASP A O 1
ATOM 2210 N N . GLY A 1 282 ? -14.404 -12.224 27.347 1.00 34.44 282 GLY A N 1
ATOM 2211 C CA . GLY A 1 282 ? -14.508 -13.673 27.295 1.00 34.44 282 GLY A CA 1
ATOM 2212 C C . GLY A 1 282 ? -15.864 -14.165 26.797 1.00 34.44 282 GLY A C 1
ATOM 2213 O O . GLY A 1 282 ? -16.903 -13.926 27.409 1.00 34.44 282 GLY A O 1
ATOM 2214 N N . LEU A 1 283 ? -15.826 -14.938 25.712 1.00 32.25 283 LEU A N 1
ATOM 2215 C CA . LEU A 1 283 ? -16.866 -15.908 25.407 1.00 32.25 283 LEU A CA 1
ATOM 2216 C C . LEU A 1 283 ? -16.813 -16.992 26.487 1.00 32.25 283 LEU A C 1
ATOM 2218 O O . LEU A 1 283 ? -16.065 -17.964 26.372 1.00 32.25 283 LEU A O 1
ATOM 2222 N N . ASP A 1 284 ? -17.595 -16.800 27.546 1.00 32.59 284 ASP A N 1
ATOM 2223 C CA . ASP A 1 284 ? -17.968 -17.891 28.432 1.00 32.59 284 ASP A CA 1
ATOM 2224 C C . ASP A 1 284 ? -18.759 -18.910 27.600 1.00 32.59 284 ASP A C 1
ATOM 2226 O O . ASP A 1 284 ? -19.767 -18.597 26.961 1.00 32.59 284 ASP A O 1
ATOM 2230 N N . MET A 1 285 ? -18.249 -20.136 27.538 1.00 33.94 285 MET A N 1
ATOM 2231 C CA . MET A 1 285 ? -18.674 -21.184 26.604 1.00 33.94 285 MET A CA 1
ATOM 2232 C C . MET A 1 285 ? -20.023 -21.823 27.000 1.00 33.94 285 MET A C 1
ATOM 2234 O O . MET A 1 285 ? -20.344 -22.926 26.557 1.00 33.94 285 MET A O 1
ATOM 2238 N N . HIS A 1 286 ? -20.810 -21.147 27.842 1.00 32.78 286 HIS A N 1
ATOM 2239 C CA . HIS A 1 286 ? -22.017 -21.681 28.465 1.00 32.78 286 HIS A CA 1
ATOM 2240 C C . HIS A 1 286 ? -23.328 -20.965 28.104 1.00 32.78 286 HIS A C 1
ATOM 2242 O O . HIS A 1 286 ? -24.378 -21.552 28.346 1.00 32.78 286 HIS A O 1
ATOM 2248 N N . ASP A 1 287 ? -23.304 -19.814 27.420 1.00 33.06 287 ASP A N 1
ATOM 2249 C CA . ASP A 1 287 ? -24.525 -19.045 27.102 1.00 33.06 287 ASP A CA 1
ATOM 2250 C C . ASP A 1 287 ? -24.807 -18.898 25.594 1.00 33.06 287 ASP A C 1
ATOM 2252 O O . ASP A 1 287 ? -25.054 -17.810 25.072 1.00 33.06 287 ASP A O 1
ATOM 2256 N N . LEU A 1 288 ? -24.838 -20.018 24.865 1.00 31.09 288 LEU A N 1
ATOM 2257 C CA . LEU A 1 288 ? -25.511 -20.063 23.561 1.00 31.09 288 LEU A CA 1
ATOM 2258 C C . LEU A 1 288 ? -26.880 -20.744 23.703 1.00 31.09 288 LEU A C 1
ATOM 2260 O O . LEU A 1 288 ? -26.931 -21.932 24.036 1.00 31.09 288 LEU A O 1
ATOM 2264 N N . PRO A 1 289 ? -28.003 -20.063 23.397 1.00 28.12 289 PRO A N 1
ATOM 2265 C CA . PRO A 1 289 ? -29.270 -20.750 23.231 1.00 28.12 289 PRO A CA 1
ATOM 2266 C C . PRO A 1 289 ? -29.173 -21.665 22.008 1.00 28.12 289 PRO A C 1
ATOM 2268 O O . PRO A 1 289 ? -29.040 -21.234 20.861 1.00 28.12 289 PRO A O 1
ATOM 2271 N N . VAL A 1 290 ? -29.246 -22.964 22.280 1.00 34.50 290 VAL A N 1
ATOM 2272 C CA . VAL A 1 290 ? -29.415 -24.019 21.288 1.00 34.50 290 VAL A CA 1
ATOM 2273 C C . VAL A 1 290 ? -30.703 -23.755 20.507 1.00 34.50 290 VAL A C 1
ATOM 2275 O O . VAL A 1 290 ? -31.805 -23.948 21.012 1.00 34.50 290 VAL A O 1
ATOM 2278 N N . CYS A 1 291 ? -30.565 -23.360 19.244 1.00 26.80 291 CYS A N 1
ATOM 2279 C CA . CYS A 1 291 ? -31.598 -23.540 18.229 1.00 26.80 291 CYS A CA 1
ATOM 2280 C C . CYS A 1 291 ? -30.954 -24.060 16.941 1.00 26.80 291 CYS A C 1
ATOM 2282 O O . CYS A 1 291 ? -30.591 -23.326 16.026 1.00 26.80 291 CYS A O 1
ATOM 2284 N N . MET A 1 292 ? -30.817 -25.384 16.897 1.00 27.22 292 MET A N 1
ATOM 2285 C CA . MET A 1 292 ? -30.675 -26.158 15.670 1.00 27.22 292 MET A CA 1
ATOM 2286 C C . MET A 1 292 ? -32.001 -26.130 14.901 1.00 27.22 292 MET A C 1
ATOM 2288 O O . MET A 1 292 ? -33.004 -26.605 15.422 1.00 27.22 292 MET A O 1
ATOM 2292 N N . HIS A 1 293 ? -32.001 -25.655 13.652 1.00 28.27 293 HIS A N 1
ATOM 2293 C CA . HIS A 1 293 ? -32.168 -26.550 12.498 1.00 28.27 293 HIS A CA 1
ATOM 2294 C C . HIS A 1 293 ? -32.155 -25.808 11.150 1.00 28.27 293 HIS A C 1
ATOM 2296 O O . HIS A 1 293 ? -33.031 -25.010 10.842 1.00 28.27 293 HIS A O 1
ATOM 2302 N N . GLY A 1 294 ? -31.225 -26.225 10.285 1.00 31.11 294 GLY A N 1
ATOM 2303 C CA . GLY A 1 294 ? -31.564 -26.570 8.904 1.00 31.11 294 GLY A CA 1
ATOM 2304 C C . GLY A 1 294 ? -31.467 -25.481 7.840 1.00 31.11 294 GLY A C 1
ATOM 2305 O O . GLY A 1 294 ? -32.481 -25.126 7.259 1.00 31.11 294 GLY A O 1
ATOM 2306 N N . LEU A 1 295 ? -30.252 -25.106 7.430 1.00 27.11 295 LEU A N 1
ATOM 2307 C CA . LEU A 1 295 ? -30.006 -24.706 6.039 1.00 27.11 295 LEU A CA 1
ATOM 2308 C C . LEU A 1 295 ? -28.711 -25.352 5.541 1.00 27.11 295 LEU A C 1
ATOM 2310 O O . LEU A 1 295 ? -27.610 -25.053 5.995 1.00 27.11 295 LEU A O 1
ATOM 2314 N N . ARG A 1 296 ? -28.882 -26.302 4.616 1.00 28.39 296 ARG A N 1
ATOM 2315 C CA . ARG A 1 296 ? -27.815 -26.982 3.880 1.00 28.39 296 ARG A CA 1
ATOM 2316 C C . ARG A 1 296 ? -26.874 -25.954 3.249 1.00 28.39 296 ARG A C 1
ATOM 2318 O O . ARG A 1 296 ? -27.296 -25.118 2.452 1.00 28.39 296 ARG A O 1
ATOM 2325 N N . SER A 1 297 ? -25.592 -26.103 3.567 1.00 33.28 297 SER A N 1
ATOM 2326 C CA . SER A 1 297 ? -24.468 -25.547 2.818 1.00 33.28 297 SER A CA 1
ATOM 2327 C C . SER A 1 297 ? -24.603 -25.934 1.341 1.00 33.28 297 SER A C 1
ATOM 2329 O O . SER A 1 297 ? -24.695 -27.119 1.019 1.00 33.28 297 SER A O 1
ATOM 2331 N N . GLY A 1 298 ? -24.703 -24.945 0.450 1.00 33.28 298 GLY A N 1
ATOM 2332 C CA . GLY A 1 298 ? -24.809 -25.202 -0.989 1.00 33.28 298 GLY A CA 1
ATOM 2333 C C . GLY A 1 298 ? -25.235 -24.038 -1.886 1.00 33.28 298 GLY A C 1
ATOM 2334 O O . GLY A 1 298 ? -25.109 -24.173 -3.093 1.00 33.28 298 GLY A O 1
ATOM 2335 N N . ASN A 1 299 ? -25.711 -22.897 -1.363 1.00 38.50 299 ASN A N 1
ATOM 2336 C CA . ASN A 1 299 ? -26.395 -21.909 -2.223 1.00 38.50 299 ASN A CA 1
ATOM 2337 C C . ASN A 1 299 ? -25.973 -20.432 -2.085 1.00 38.50 299 ASN A C 1
ATOM 2339 O O . ASN A 1 299 ? -26.679 -19.544 -2.560 1.00 38.50 299 ASN A O 1
ATOM 2343 N N . ILE A 1 300 ? -24.821 -20.136 -1.475 1.00 40.44 300 ILE A N 1
ATOM 2344 C CA . ILE A 1 300 ? -24.387 -18.740 -1.258 1.00 40.44 300 ILE A CA 1
ATOM 2345 C C . ILE A 1 300 ? -23.676 -18.159 -2.499 1.00 40.44 300 ILE A C 1
ATOM 2347 O O . ILE A 1 300 ? -23.964 -17.032 -2.896 1.00 40.44 300 ILE A O 1
ATOM 2351 N N . MET A 1 301 ? -22.861 -18.953 -3.207 1.00 37.75 301 MET A N 1
ATOM 2352 C CA . MET A 1 301 ? -22.250 -18.558 -4.494 1.00 37.75 301 MET A CA 1
ATOM 2353 C C . MET A 1 301 ? -23.301 -18.261 -5.580 1.00 37.75 301 MET A C 1
ATOM 2355 O O . MET A 1 301 ? -23.168 -17.302 -6.340 1.00 37.75 301 MET A O 1
ATOM 2359 N N . ALA A 1 302 ? -24.391 -19.035 -5.615 1.00 34.94 302 ALA A N 1
ATOM 2360 C CA . ALA A 1 302 ? -25.453 -18.874 -6.606 1.00 34.94 302 ALA A CA 1
ATOM 2361 C C . ALA A 1 302 ? -26.219 -17.550 -6.440 1.00 34.94 302 ALA A C 1
ATOM 2363 O O . ALA A 1 302 ? -26.567 -16.917 -7.434 1.00 34.94 302 ALA A O 1
ATOM 2364 N N . ARG A 1 303 ? -26.433 -17.081 -5.201 1.00 36.91 303 ARG A N 1
ATOM 2365 C CA . ARG A 1 303 ? -27.150 -15.821 -4.935 1.00 36.91 303 ARG A CA 1
ATOM 2366 C C . ARG A 1 303 ? -26.360 -14.582 -5.363 1.00 36.91 303 ARG A C 1
ATOM 2368 O O . ARG A 1 303 ? -26.959 -13.652 -5.896 1.00 36.91 303 ARG A O 1
ATOM 2375 N N . SER A 1 304 ? -25.036 -14.597 -5.207 1.00 37.16 304 SER A N 1
ATOM 2376 C CA . SER A 1 304 ? -24.175 -13.488 -5.645 1.00 37.16 304 SER A CA 1
ATOM 2377 C C . SER A 1 304 ? -24.062 -13.420 -7.179 1.00 37.16 304 SER A C 1
ATOM 2379 O O . SER A 1 304 ? -24.163 -12.348 -7.773 1.00 37.16 304 SER A O 1
ATOM 2381 N N . MET A 1 305 ? -23.991 -14.578 -7.849 1.00 34.66 305 MET A N 1
ATOM 2382 C CA . MET A 1 305 ? -24.005 -14.674 -9.320 1.00 34.66 305 MET A CA 1
ATOM 2383 C C . MET A 1 305 ? -25.357 -14.263 -9.928 1.00 34.66 305 MET A C 1
ATOM 2385 O O . MET A 1 305 ? -25.395 -13.628 -10.981 1.00 34.66 305 MET A O 1
ATOM 2389 N N . HIS A 1 306 ? -26.472 -14.563 -9.253 1.00 35.88 306 HIS A N 1
ATOM 2390 C CA . HIS A 1 306 ? -27.810 -14.173 -9.712 1.00 35.88 306 HIS A CA 1
ATOM 2391 C C . HIS A 1 306 ? -28.044 -12.654 -9.611 1.00 35.88 306 HIS A C 1
ATOM 2393 O O . HIS A 1 306 ? -28.688 -12.072 -10.484 1.00 35.88 306 HIS A O 1
ATOM 2399 N N . ALA A 1 307 ? -27.476 -11.993 -8.593 1.00 37.84 307 ALA A N 1
ATOM 2400 C CA . ALA A 1 307 ? -27.493 -10.533 -8.465 1.00 37.84 307 ALA A CA 1
ATOM 2401 C C . ALA A 1 307 ? -26.594 -9.839 -9.511 1.00 37.84 307 ALA A C 1
ATOM 2403 O O . ALA A 1 307 ? -26.946 -8.773 -10.020 1.00 37.84 307 ALA A O 1
ATOM 2404 N N . LEU A 1 308 ? -25.475 -10.468 -9.893 1.00 37.41 308 LEU A N 1
ATOM 2405 C CA . LEU A 1 308 ? -24.618 -9.996 -10.987 1.00 37.41 308 LEU A CA 1
ATOM 2406 C C . LEU A 1 308 ? -25.3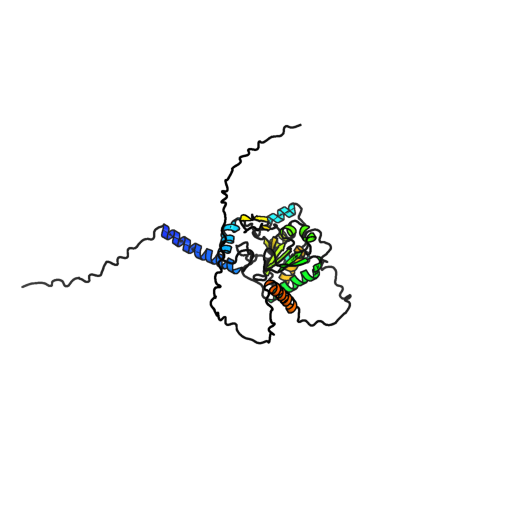09 -10.132 -12.358 1.00 37.41 308 LEU A C 1
ATOM 2408 O O . LEU A 1 308 ? -25.247 -9.223 -13.183 1.00 37.41 308 LEU A O 1
ATOM 2412 N N . GLY A 1 309 ? -26.010 -11.248 -12.588 1.00 35.47 309 GLY A N 1
ATOM 2413 C CA . GLY A 1 309 ? -26.755 -11.506 -13.825 1.00 35.47 309 GLY A CA 1
ATOM 2414 C C . GLY A 1 309 ? -27.978 -10.599 -14.012 1.00 35.47 309 GLY A C 1
ATOM 2415 O O . GLY A 1 309 ? -28.252 -10.169 -15.132 1.00 35.47 309 GLY A O 1
ATOM 2416 N N . ALA A 1 310 ? -28.678 -10.253 -12.927 1.00 40.38 310 ALA A N 1
ATOM 2417 C CA . ALA A 1 310 ? -29.822 -9.339 -12.972 1.00 40.38 310 ALA A CA 1
ATOM 2418 C C . ALA A 1 310 ? -29.412 -7.905 -13.362 1.00 40.38 310 ALA A C 1
ATOM 2420 O O . ALA A 1 310 ? -30.061 -7.294 -14.210 1.00 40.38 310 ALA A O 1
ATOM 2421 N N . ASN A 1 311 ? -28.279 -7.413 -12.845 1.00 38.97 311 ASN A N 1
ATOM 2422 C CA . ASN A 1 311 ? -27.734 -6.098 -13.211 1.00 38.97 311 ASN A CA 1
ATOM 2423 C C . ASN A 1 311 ? -27.271 -6.019 -14.682 1.00 38.97 311 ASN A C 1
ATOM 2425 O O . ASN A 1 311 ? -27.342 -4.961 -15.306 1.00 38.97 311 ASN A O 1
ATOM 2429 N N . LEU A 1 312 ? -26.837 -7.140 -15.271 1.00 35.38 312 LEU A N 1
ATOM 2430 C CA . LEU A 1 312 ? -26.464 -7.227 -16.691 1.00 35.38 312 LEU A CA 1
ATOM 2431 C C . LEU A 1 312 ? -27.682 -7.237 -17.637 1.00 35.38 312 LEU A C 1
ATOM 2433 O O . LEU A 1 312 ? -27.606 -6.694 -18.744 1.00 35.38 312 LEU A O 1
ATOM 2437 N N . ALA A 1 313 ? -28.811 -7.812 -17.210 1.00 35.53 313 ALA A N 1
ATOM 2438 C CA . ALA A 1 313 ? -30.057 -7.815 -17.983 1.00 35.53 313 ALA A CA 1
ATOM 2439 C C . ALA A 1 313 ? -30.696 -6.415 -18.053 1.00 35.53 313 ALA A C 1
ATOM 2441 O O . ALA A 1 313 ? -31.195 -6.014 -19.108 1.00 35.53 313 ALA A O 1
ATOM 2442 N N . GLU A 1 314 ? -30.602 -5.642 -16.968 1.00 41.09 314 GLU A N 1
ATOM 2443 C CA . GLU A 1 314 ? -31.126 -4.273 -16.890 1.00 41.09 314 GLU A CA 1
ATOM 2444 C C . GLU A 1 314 ? -30.318 -3.277 -17.747 1.00 41.09 314 GLU A C 1
ATOM 2446 O O . GLU A 1 314 ? -30.879 -2.328 -18.290 1.00 41.09 314 GLU A O 1
ATOM 2451 N N . GLN A 1 315 ? -29.025 -3.538 -17.984 1.00 38.72 315 GLN A N 1
ATOM 2452 C CA . GLN A 1 315 ? -28.180 -2.699 -18.848 1.00 38.72 315 GLN A CA 1
ATOM 2453 C C . GLN A 1 315 ? -28.263 -3.026 -20.349 1.00 38.72 315 GLN A C 1
ATOM 2455 O O . GLN A 1 315 ? -27.863 -2.199 -21.169 1.00 38.72 315 GLN A O 1
ATOM 2460 N N . THR A 1 316 ? -28.750 -4.210 -20.741 1.00 47.88 316 THR A N 1
ATOM 2461 C CA . THR A 1 316 ? -28.636 -4.688 -22.138 1.00 47.88 316 THR A CA 1
ATOM 2462 C C . THR A 1 316 ? -29.957 -5.061 -22.816 1.00 47.88 316 THR A C 1
ATOM 2464 O O . THR A 1 316 ? -29.977 -5.254 -24.034 1.00 47.88 316 THR A O 1
ATOM 2467 N N . GLY A 1 317 ? -31.073 -5.126 -22.079 1.00 36.09 317 GLY A N 1
ATOM 2468 C CA . GLY A 1 317 ? -32.418 -5.276 -22.648 1.00 36.09 317 GLY A CA 1
ATOM 2469 C C . GLY A 1 317 ? -32.676 -6.592 -23.396 1.00 36.09 317 GLY A C 1
ATOM 2470 O O . GLY A 1 317 ? -33.585 -6.651 -24.225 1.00 36.09 317 GLY A O 1
ATOM 2471 N N . ARG A 1 318 ? -31.894 -7.650 -23.144 1.00 36.34 318 ARG A N 1
ATOM 2472 C CA . ARG A 1 318 ? -32.126 -8.990 -23.711 1.00 36.34 318 ARG A CA 1
ATOM 2473 C C . ARG A 1 318 ? -32.338 -10.029 -22.604 1.00 36.34 318 ARG A C 1
ATOM 2475 O O . ARG A 1 318 ? -31.560 -10.043 -21.654 1.00 36.34 318 ARG A O 1
ATOM 2482 N N . PRO A 1 319 ? -33.343 -10.916 -22.724 1.00 31.58 319 PRO A N 1
ATOM 2483 C CA . PRO A 1 319 ? -33.575 -11.967 -21.740 1.00 31.58 319 PRO A CA 1
ATOM 2484 C C . PRO A 1 319 ? -32.495 -13.056 -21.826 1.00 31.58 319 PRO A C 1
ATOM 2486 O O . PRO A 1 319 ? -32.125 -13.491 -22.918 1.00 31.58 319 PRO A O 1
ATOM 2489 N N . SER A 1 320 ? -32.003 -13.505 -20.671 1.00 37.31 320 SER A N 1
ATOM 2490 C CA . SER A 1 320 ? -31.103 -14.652 -20.536 1.00 37.31 320 SER A CA 1
ATOM 2491 C C . SER A 1 320 ? -31.904 -15.954 -20.405 1.00 37.31 320 SER A C 1
ATOM 2493 O O . SER A 1 320 ? -32.873 -16.033 -19.653 1.00 37.31 320 SER A O 1
ATOM 2495 N N . VAL A 1 321 ? -31.502 -16.987 -21.150 1.00 33.97 321 VAL A N 1
ATOM 2496 C CA . VAL A 1 321 ? -32.018 -18.360 -21.009 1.00 33.97 321 VAL A CA 1
ATOM 2497 C C . VAL A 1 321 ? -31.056 -19.133 -20.093 1.00 33.97 321 VAL A C 1
ATOM 2499 O O . VAL A 1 321 ? -29.846 -19.034 -20.316 1.00 33.97 321 VAL A O 1
ATOM 2502 N N . PRO A 1 322 ? -31.522 -19.888 -19.079 1.00 31.73 322 PRO A N 1
ATOM 2503 C CA . PRO A 1 322 ? -30.632 -20.655 -18.212 1.00 31.73 322 PRO A CA 1
ATOM 2504 C C . PRO A 1 322 ? -30.111 -21.900 -18.940 1.00 31.73 322 PRO A C 1
ATOM 2506 O O . PRO A 1 322 ? -30.894 -22.644 -19.526 1.00 31.73 322 PRO A O 1
ATOM 2509 N N . ILE A 1 323 ? -28.802 -22.149 -18.870 1.00 30.95 323 ILE A N 1
ATOM 2510 C CA . ILE A 1 323 ? -28.193 -23.434 -19.239 1.00 30.95 323 ILE A CA 1
ATOM 2511 C C . ILE A 1 323 ? -27.932 -24.196 -17.935 1.00 30.95 323 ILE A C 1
ATOM 2513 O O . ILE A 1 323 ? -27.197 -23.712 -17.073 1.00 30.95 323 ILE A O 1
ATOM 2517 N N . GLU A 1 324 ? -28.555 -25.366 -17.781 1.00 27.27 324 GLU A N 1
ATOM 2518 C CA . GLU A 1 324 ? -28.266 -26.311 -16.697 1.00 27.27 324 GLU A CA 1
ATOM 2519 C C . GLU A 1 324 ? -26.831 -26.841 -16.816 1.00 27.27 324 GLU A C 1
ATOM 2521 O O . GLU A 1 324 ? -26.401 -27.305 -17.872 1.00 27.27 324 GLU A O 1
ATOM 2526 N N . ALA A 1 325 ? -26.084 -26.781 -15.714 1.00 27.36 325 ALA A N 1
ATOM 2527 C CA . ALA A 1 325 ? -24.741 -27.331 -15.622 1.00 27.36 325 ALA A CA 1
ATOM 2528 C C . ALA A 1 325 ? -24.808 -28.818 -15.244 1.00 27.36 325 ALA A C 1
ATOM 2530 O O . ALA A 1 325 ? -25.098 -29.158 -14.097 1.00 27.36 325 ALA A O 1
ATOM 2531 N N . THR A 1 326 ? -24.490 -29.705 -16.186 1.00 26.69 326 THR A N 1
ATOM 2532 C CA . THR A 1 326 ? -24.133 -31.098 -15.884 1.00 26.69 326 THR A CA 1
ATOM 2533 C C . THR A 1 326 ? -22.617 -31.263 -15.898 1.00 26.69 326 THR A C 1
ATOM 2535 O O . THR A 1 326 ? -21.936 -30.825 -16.823 1.00 26.69 326 THR A O 1
ATOM 2538 N N . SER A 1 327 ? -22.099 -31.909 -14.856 1.00 29.69 327 SER A N 1
ATOM 2539 C CA . SER A 1 327 ? -20.695 -32.265 -14.662 1.00 29.69 327 SER A CA 1
ATOM 2540 C C . SER A 1 327 ? -20.157 -33.184 -15.763 1.00 29.69 327 SER A C 1
ATOM 2542 O O . SER A 1 327 ? -20.753 -34.230 -16.012 1.00 29.69 327 SER A O 1
ATOM 2544 N N . ASN A 1 328 ? -19.005 -32.847 -16.345 1.00 27.12 328 ASN A N 1
ATOM 2545 C CA . ASN A 1 328 ? -17.798 -33.688 -16.404 1.00 27.12 328 ASN A CA 1
ATOM 2546 C C . ASN A 1 328 ? -16.751 -33.076 -17.353 1.00 27.12 328 ASN A C 1
ATOM 2548 O O . ASN A 1 328 ? -17.087 -32.528 -18.395 1.00 27.12 328 ASN A O 1
ATOM 2552 N N . SER A 1 329 ? -15.490 -33.174 -16.924 1.00 31.89 329 SER A N 1
ATOM 2553 C CA . SER A 1 329 ? -14.222 -33.076 -17.669 1.00 31.89 329 SER A CA 1
ATOM 2554 C C . SER A 1 329 ? -14.266 -32.742 -19.170 1.00 31.89 329 SER A C 1
ATOM 2556 O O . SER A 1 329 ? -14.771 -33.551 -19.944 1.00 31.89 329 SER A O 1
ATOM 2558 N N . ALA A 1 330 ? -13.575 -31.675 -19.590 1.00 26.84 330 ALA A N 1
ATOM 2559 C CA . ALA A 1 330 ? -12.691 -31.696 -20.764 1.00 26.84 330 ALA A CA 1
ATOM 2560 C C . ALA A 1 330 ? -11.914 -30.378 -20.926 1.00 26.84 330 ALA A C 1
ATOM 2562 O O . ALA A 1 330 ? -12.335 -29.310 -20.488 1.00 26.84 330 ALA A O 1
ATOM 2563 N N . GLU A 1 331 ? -10.754 -30.534 -21.545 1.00 26.53 331 GLU A N 1
ATOM 2564 C CA . GLU A 1 331 ? -9.722 -29.579 -21.932 1.00 26.53 331 GLU A CA 1
ATOM 2565 C C . GLU A 1 331 ? -10.249 -28.328 -22.657 1.00 26.53 331 GLU A C 1
ATOM 2567 O O . GLU A 1 331 ? -11.196 -28.385 -23.438 1.00 26.53 331 GLU A O 1
ATOM 2572 N N . TRP A 1 332 ? -9.592 -27.185 -22.440 1.00 25.69 332 TRP A N 1
ATOM 2573 C CA . TRP A 1 332 ? -9.809 -25.981 -23.239 1.00 25.69 332 TRP A CA 1
ATOM 2574 C C . TRP A 1 332 ? -8.780 -25.929 -24.376 1.00 25.69 332 TRP A C 1
ATOM 2576 O O . TRP A 1 332 ? -7.653 -25.479 -24.200 1.00 25.69 332 TRP A O 1
ATOM 2586 N N . GLU A 1 333 ? -9.174 -26.374 -25.568 1.00 24.88 333 GLU A N 1
ATOM 2587 C CA . GLU A 1 333 ? -8.553 -25.923 -26.816 1.00 24.88 333 GLU A CA 1
ATOM 2588 C C . GLU A 1 333 ? -9.262 -24.648 -27.289 1.00 24.88 333 GLU A C 1
ATOM 2590 O O . GLU A 1 333 ? -10.462 -24.628 -27.566 1.00 24.88 333 GLU A O 1
ATOM 2595 N N . THR A 1 334 ? -8.516 -23.549 -27.376 1.00 27.70 334 THR A N 1
ATOM 2596 C CA . THR A 1 334 ? -9.031 -22.256 -27.833 1.00 27.70 334 THR A CA 1
ATOM 2597 C C . THR A 1 334 ? -9.031 -22.203 -29.363 1.00 27.70 334 THR A C 1
ATOM 2599 O O . THR A 1 334 ? -8.044 -21.802 -29.978 1.00 27.70 334 THR A O 1
ATOM 2602 N N . ALA A 1 335 ? -10.142 -22.577 -30.000 1.00 25.00 335 ALA A N 1
ATOM 2603 C CA . ALA A 1 335 ? -10.357 -22.342 -31.428 1.00 25.00 335 ALA A CA 1
ATOM 2604 C C . ALA A 1 335 ? -10.969 -20.946 -31.662 1.00 25.00 335 ALA A C 1
ATOM 2606 O O . ALA A 1 335 ? -12.117 -20.676 -31.309 1.00 25.00 335 ALA A O 1
ATOM 2607 N N . PHE A 1 336 ? -10.199 -20.044 -32.277 1.00 25.11 336 PHE A N 1
ATOM 2608 C CA . PHE A 1 336 ? -10.683 -18.747 -32.755 1.00 25.11 336 PHE A CA 1
ATOM 2609 C C . PHE A 1 336 ? -11.497 -18.930 -34.040 1.00 25.11 336 PHE A C 1
ATOM 2611 O O . PHE A 1 336 ? -10.933 -19.240 -35.087 1.00 25.11 336 PHE A O 1
ATOM 2618 N N . HIS A 1 337 ? -12.804 -18.663 -33.988 1.00 23.84 337 HIS A N 1
ATOM 2619 C CA . HIS A 1 337 ? -13.621 -18.504 -35.190 1.00 23.84 337 HIS A CA 1
ATOM 2620 C C . HIS A 1 337 ? -13.945 -17.023 -35.405 1.00 23.84 337 HIS A C 1
ATOM 2622 O O . HIS A 1 337 ? -14.746 -16.419 -34.694 1.00 23.84 337 HIS A O 1
ATOM 2628 N N . VAL A 1 338 ? -13.294 -16.426 -36.403 1.00 27.67 338 VAL A N 1
ATOM 2629 C CA . VAL A 1 338 ? -13.611 -15.086 -36.908 1.00 27.67 338 VAL A CA 1
ATOM 2630 C C . VAL A 1 338 ? -14.783 -15.218 -37.881 1.00 27.67 338 VAL A C 1
ATOM 2632 O O . VAL A 1 338 ? -14.790 -16.105 -38.734 1.00 27.67 338 VAL A O 1
ATOM 2635 N N . SER A 1 339 ? -15.783 -14.344 -37.775 1.00 25.86 339 SER A N 1
ATOM 2636 C CA . SER A 1 339 ? -16.761 -14.114 -38.844 1.00 25.86 339 SER A CA 1
ATOM 2637 C C . SER A 1 339 ? -16.965 -12.614 -39.070 1.00 25.86 339 SER A C 1
ATOM 2639 O O . SER A 1 339 ? -16.873 -11.842 -38.114 1.00 25.86 339 SER A O 1
ATOM 2641 N N . PRO A 1 340 ? -17.186 -12.173 -40.325 1.00 29.72 340 PRO A N 1
ATOM 2642 C CA . PRO A 1 340 ? -16.973 -10.789 -40.730 1.00 29.72 340 PRO A CA 1
ATOM 2643 C C . PRO A 1 340 ? -18.197 -9.905 -40.464 1.00 29.72 340 PRO A C 1
ATOM 2645 O O . PRO A 1 340 ? -19.343 -10.308 -40.663 1.00 29.72 340 PRO A O 1
ATOM 2648 N N . LEU A 1 341 ? -17.926 -8.661 -40.067 1.00 28.66 341 LEU A N 1
ATOM 2649 C CA . LEU A 1 341 ? -18.902 -7.593 -39.851 1.00 28.66 341 LEU A CA 1
ATOM 2650 C C . LEU A 1 341 ? -19.669 -7.246 -41.142 1.00 28.66 341 LEU A C 1
ATOM 2652 O O . LEU A 1 341 ? -19.072 -6.893 -42.158 1.00 28.66 341 LEU A O 1
ATOM 2656 N N . ARG A 1 342 ? -21.007 -7.271 -41.071 1.00 27.95 342 ARG A N 1
ATOM 2657 C CA . ARG A 1 342 ? -21.911 -6.599 -42.022 1.00 27.95 342 ARG A CA 1
ATOM 2658 C C . ARG A 1 342 ? -22.103 -5.139 -41.599 1.00 27.95 342 ARG A C 1
ATOM 2660 O O . ARG A 1 342 ? -22.526 -4.871 -40.478 1.00 27.95 342 ARG A O 1
ATOM 2667 N N . SER A 1 343 ? -21.833 -4.210 -42.513 1.00 30.59 343 SER A N 1
ATOM 2668 C CA . SER A 1 343 ? -22.121 -2.775 -42.383 1.00 30.59 343 SER A CA 1
ATOM 2669 C C . SER A 1 343 ? -23.630 -2.484 -42.378 1.00 30.59 343 SER A C 1
ATOM 2671 O O . SER A 1 343 ? -24.352 -3.092 -43.172 1.00 30.59 343 SER A O 1
ATOM 2673 N N . PRO A 1 344 ? -24.123 -1.501 -41.603 1.00 34.56 344 PRO A N 1
ATOM 2674 C CA . PRO A 1 344 ? -25.420 -0.894 -41.852 1.00 34.56 344 PRO A CA 1
ATOM 2675 C C . PRO A 1 344 ? -25.299 0.364 -42.720 1.00 34.56 344 PRO A C 1
ATOM 2677 O O . PRO A 1 344 ? -24.385 1.177 -42.584 1.00 34.56 344 PRO A O 1
ATOM 2680 N N . ALA A 1 345 ? -26.269 0.483 -43.620 1.00 29.12 345 ALA A N 1
ATOM 2681 C CA . ALA A 1 345 ? -26.424 1.523 -44.616 1.00 29.12 345 ALA A CA 1
ATOM 2682 C C . ALA A 1 345 ? -26.694 2.919 -44.029 1.00 29.12 345 ALA A C 1
ATOM 2684 O O . ALA A 1 345 ? -27.392 3.099 -43.031 1.00 29.12 345 ALA A O 1
ATOM 2685 N N . VAL A 1 346 ? -26.167 3.904 -44.752 1.00 30.52 346 VAL A N 1
ATOM 2686 C CA . VAL A 1 346 ? -26.350 5.347 -44.599 1.00 30.52 346 VAL A CA 1
ATOM 2687 C C . VAL A 1 346 ? -27.809 5.740 -44.864 1.00 30.52 346 VAL A C 1
ATOM 2689 O O . VAL A 1 346 ? -28.377 5.385 -45.896 1.00 30.52 346 VAL A O 1
ATOM 2692 N N . ARG A 1 347 ? -28.401 6.546 -43.973 1.00 29.95 347 ARG A N 1
ATOM 2693 C CA . ARG A 1 347 ? -29.614 7.332 -44.252 1.00 29.95 347 ARG A CA 1
ATOM 2694 C C . ARG A 1 347 ? -29.274 8.819 -44.181 1.00 29.95 347 ARG A C 1
ATOM 2696 O O . ARG A 1 347 ? -28.959 9.341 -43.118 1.00 29.95 347 ARG A O 1
ATOM 2703 N N . HIS A 1 348 ? -29.363 9.485 -45.329 1.00 29.69 348 HIS A N 1
ATOM 2704 C CA . HIS A 1 348 ? -29.308 10.939 -45.466 1.00 29.69 348 HIS A CA 1
ATOM 2705 C C . HIS A 1 348 ? -30.531 11.609 -44.824 1.00 29.69 348 HIS A C 1
ATOM 2707 O O . HIS A 1 348 ? -31.663 11.226 -45.121 1.00 29.69 348 HIS A O 1
ATOM 2713 N N . ARG A 1 349 ? -30.306 12.696 -44.077 1.00 30.14 349 ARG A N 1
ATOM 2714 C CA . ARG A 1 349 ? -31.182 13.880 -44.072 1.00 30.14 349 ARG A CA 1
ATOM 2715 C C . ARG A 1 349 ? -30.336 15.146 -43.929 1.00 30.14 349 ARG A C 1
ATOM 2717 O O . ARG A 1 349 ? -29.587 15.294 -42.971 1.00 30.14 349 ARG A O 1
ATOM 2724 N N . ASN A 1 350 ? -30.480 16.031 -44.912 1.00 28.94 350 ASN A N 1
ATOM 2725 C CA . ASN A 1 350 ? -29.968 17.397 -44.924 1.00 28.94 350 ASN A CA 1
ATOM 2726 C C . ASN A 1 350 ? -30.835 18.295 -44.031 1.00 28.94 350 ASN A C 1
ATOM 2728 O O . ASN A 1 350 ? -32.060 18.217 -44.114 1.00 28.94 350 ASN A O 1
ATOM 2732 N N . ALA A 1 351 ? -30.207 19.217 -43.301 1.00 29.95 351 ALA A N 1
ATOM 2733 C CA . ALA A 1 351 ? -30.741 20.556 -43.060 1.00 29.95 351 ALA A CA 1
ATOM 2734 C C . ALA A 1 351 ? -29.584 21.522 -42.745 1.00 29.95 351 ALA A C 1
ATOM 2736 O O . ALA A 1 351 ? -28.779 21.287 -41.848 1.00 29.95 351 ALA A O 1
ATOM 2737 N N . PHE A 1 352 ? -29.504 22.577 -43.552 1.00 29.52 352 PHE A N 1
ATOM 2738 C CA . PHE A 1 352 ? -28.619 23.736 -43.446 1.00 29.52 352 PHE A CA 1
ATOM 2739 C C . PHE A 1 352 ? -28.995 24.625 -42.247 1.00 29.52 352 PHE A C 1
ATOM 2741 O O . PHE A 1 352 ? -30.182 24.773 -41.972 1.00 29.52 352 PHE A O 1
ATOM 2748 N N . SER A 1 353 ? -28.008 25.300 -41.636 1.00 27.94 353 SER A N 1
ATOM 2749 C CA . SER A 1 353 ? -27.951 26.776 -41.497 1.00 27.94 353 SER A CA 1
ATOM 2750 C C . SER A 1 353 ? -27.047 27.241 -40.341 1.00 27.94 353 SER A C 1
ATOM 2752 O O . SER A 1 353 ? -27.267 26.854 -39.201 1.00 27.94 353 SER A O 1
ATOM 2754 N N . SER A 1 354 ? -26.114 28.150 -40.678 1.00 29.09 354 SER A N 1
ATOM 2755 C CA . SER A 1 354 ? -25.488 29.227 -39.868 1.00 29.09 354 SER A CA 1
ATOM 2756 C C . SER A 1 354 ? -24.893 28.852 -38.495 1.00 29.09 354 SER A C 1
ATOM 2758 O O . SER A 1 354 ? -25.615 28.515 -37.572 1.00 29.09 354 SER A O 1
ATOM 2760 N N . GLY A 1 355 ? -23.588 28.926 -38.231 1.00 27.30 355 GLY A N 1
ATOM 2761 C CA . GLY A 1 355 ? -22.649 29.990 -38.581 1.00 27.30 355 GLY A CA 1
ATOM 2762 C C . GLY A 1 355 ? -22.410 30.883 -37.358 1.00 27.30 355 GLY A C 1
ATOM 2763 O O . GLY A 1 355 ? -23.254 31.714 -37.054 1.00 27.30 355 GLY A O 1
ATOM 2764 N N . SER A 1 356 ? -21.278 30.703 -36.665 1.00 28.64 356 SER A N 1
ATOM 2765 C CA . SER A 1 356 ? -20.510 31.763 -35.985 1.00 28.64 356 SER A CA 1
ATOM 2766 C C . SER A 1 356 ? -19.244 31.178 -35.360 1.00 28.64 356 SER A C 1
ATOM 2768 O O . SER A 1 356 ? -19.284 30.360 -34.446 1.00 28.64 356 SER A O 1
ATOM 2770 N N . SER A 1 357 ? -18.116 31.613 -35.912 1.00 28.48 357 SER A N 1
ATOM 2771 C CA . SER A 1 357 ? -16.768 31.416 -35.397 1.00 28.48 357 SER A CA 1
ATOM 2772 C C . SER A 1 357 ? -16.542 32.419 -34.264 1.00 28.48 357 SER A C 1
ATOM 2774 O O . SER A 1 357 ? -16.778 33.610 -34.463 1.00 28.48 357 SER A O 1
ATOM 2776 N N . VAL A 1 358 ? -16.101 31.971 -33.087 1.00 29.78 358 VAL A N 1
ATOM 2777 C CA . VAL A 1 358 ? -15.674 32.870 -32.005 1.00 29.78 358 VAL A CA 1
ATOM 2778 C C . VAL A 1 358 ? -14.180 32.676 -31.782 1.00 29.78 358 VAL A C 1
ATOM 2780 O O . VAL A 1 358 ? -13.734 31.676 -31.223 1.00 29.78 358 VAL A O 1
ATOM 2783 N N . LEU A 1 359 ? -13.420 33.664 -32.259 1.00 27.22 359 LEU A N 1
ATOM 2784 C CA . LEU A 1 359 ? -12.032 33.921 -31.895 1.00 27.22 359 LEU A CA 1
ATOM 2785 C C . LEU A 1 359 ? -11.937 34.152 -30.380 1.00 27.22 359 LEU A C 1
ATOM 2787 O O . LEU A 1 359 ? -12.573 35.063 -29.849 1.00 27.22 359 LEU A O 1
ATOM 2791 N N . LEU A 1 360 ? -11.085 33.391 -29.697 1.00 25.83 360 LEU A N 1
ATOM 2792 C CA . LEU A 1 360 ? -10.703 33.672 -28.317 1.00 25.83 360 LEU A CA 1
ATOM 2793 C C . LEU A 1 360 ? -9.504 34.635 -28.321 1.00 25.83 360 LEU A C 1
ATOM 2795 O O . LEU A 1 360 ? -8.372 34.240 -28.592 1.00 25.83 360 LEU A O 1
ATOM 2799 N N . SER A 1 361 ? -9.762 35.915 -28.047 1.00 27.72 361 SER A N 1
ATOM 2800 C CA . SER A 1 361 ? -8.726 36.934 -27.857 1.00 27.72 361 SER A CA 1
ATOM 2801 C C . SER A 1 361 ? -8.230 36.909 -26.407 1.00 27.72 361 SER A C 1
ATOM 2803 O O . SER A 1 361 ? -8.992 37.171 -25.478 1.00 27.72 361 SER A O 1
ATOM 2805 N N . LEU A 1 362 ? -6.940 36.632 -26.213 1.00 27.36 362 LEU A N 1
ATOM 2806 C CA . LEU A 1 362 ? -6.232 36.794 -24.940 1.00 27.36 362 LEU A CA 1
ATOM 2807 C C . LEU A 1 362 ? -6.096 38.291 -24.607 1.00 27.36 362 LEU A C 1
ATOM 2809 O O . LEU A 1 362 ? -5.432 39.031 -25.330 1.00 27.36 362 LEU A O 1
ATOM 2813 N N . ARG A 1 363 ? -6.700 38.741 -23.501 1.00 27.59 363 ARG A N 1
ATOM 2814 C CA . ARG A 1 363 ? -6.365 40.015 -22.842 1.00 27.59 363 ARG A CA 1
ATOM 2815 C C . ARG A 1 363 ? -5.492 39.713 -21.624 1.00 27.59 363 ARG A C 1
ATOM 2817 O O . ARG A 1 363 ? -5.979 39.150 -20.648 1.00 27.59 363 ARG A O 1
ATOM 2824 N N . LEU A 1 364 ? -4.220 40.110 -21.677 1.00 30.53 364 LEU A N 1
ATOM 2825 C CA . LEU A 1 364 ? -3.390 40.262 -20.481 1.00 30.53 364 LEU A CA 1
ATOM 2826 C C . LEU A 1 364 ? -3.856 41.509 -19.719 1.00 30.53 364 LEU A C 1
ATOM 2828 O O . LEU A 1 364 ? -3.752 42.624 -20.226 1.00 30.53 364 LEU A O 1
ATOM 2832 N N . GLY A 1 365 ? -4.357 41.315 -18.500 1.00 28.91 365 GLY A N 1
ATOM 2833 C CA . GLY A 1 365 ? -4.559 42.378 -17.521 1.00 28.91 365 GLY A CA 1
ATOM 2834 C C . GLY A 1 365 ? -3.452 42.328 -16.474 1.00 28.91 365 GLY A C 1
ATOM 2835 O O . GLY A 1 365 ? -3.470 41.465 -15.601 1.00 28.91 365 GLY A O 1
ATOM 2836 N N . ASN A 1 366 ? -2.491 43.248 -16.568 1.00 34.62 366 ASN A N 1
ATOM 2837 C CA . ASN A 1 366 ? -1.565 43.557 -15.482 1.00 34.62 366 ASN A CA 1
ATOM 2838 C C . ASN A 1 366 ? -2.330 44.303 -14.387 1.00 34.62 366 ASN A C 1
ATOM 2840 O O . ASN A 1 366 ? -2.891 45.364 -14.652 1.00 34.62 366 ASN A O 1
ATOM 2844 N N . THR A 1 367 ? -2.282 43.805 -13.152 1.00 34.34 367 THR A N 1
ATOM 2845 C CA . THR A 1 367 ? -2.638 44.615 -11.981 1.00 34.34 367 THR A CA 1
ATOM 2846 C C . THR A 1 367 ? -1.542 44.483 -10.939 1.00 34.34 367 THR A C 1
ATOM 2848 O O . THR A 1 367 ? -1.369 43.448 -10.299 1.00 34.34 367 THR A O 1
ATOM 2851 N N . ILE A 1 368 ? -0.771 45.562 -10.837 1.00 37.50 368 ILE A N 1
ATOM 2852 C CA . ILE A 1 368 ? 0.200 45.859 -9.791 1.00 37.50 368 ILE A CA 1
ATOM 2853 C C . ILE A 1 368 ? -0.585 46.050 -8.489 1.00 37.50 368 ILE A C 1
ATOM 2855 O O . ILE A 1 368 ? -1.545 46.819 -8.464 1.00 37.50 368 ILE A O 1
ATOM 2859 N N . ARG A 1 369 ? -0.191 45.366 -7.409 1.00 35.56 369 ARG A N 1
ATOM 2860 C CA . ARG A 1 369 ? -0.716 45.632 -6.065 1.00 35.56 369 ARG A CA 1
ATOM 2861 C C . ARG A 1 369 ? 0.423 46.103 -5.168 1.00 35.56 369 ARG A C 1
ATOM 2863 O O . ARG A 1 369 ? 1.348 45.352 -4.871 1.00 35.56 369 ARG A O 1
ATOM 2870 N N . GLU A 1 370 ? 0.333 47.378 -4.805 1.00 34.84 370 GLU A N 1
ATOM 2871 C CA . GLU A 1 370 ? 1.195 48.088 -3.866 1.00 34.84 370 GLU A CA 1
ATOM 2872 C C . GLU A 1 370 ? 1.214 47.436 -2.481 1.00 34.84 370 GLU A C 1
ATOM 2874 O O . GLU A 1 370 ? 0.205 46.957 -1.959 1.00 34.84 370 GLU A O 1
ATOM 2879 N N . ARG A 1 371 ? 2.407 47.472 -1.892 1.00 33.34 371 ARG A N 1
ATOM 2880 C CA . ARG A 1 371 ? 2.765 47.016 -0.554 1.00 33.34 371 ARG A CA 1
ATOM 2881 C C . ARG A 1 371 ? 2.535 48.191 0.410 1.00 33.34 371 ARG A C 1
ATOM 2883 O O . ARG A 1 371 ? 3.122 49.247 0.207 1.00 33.34 371 ARG A O 1
ATOM 2890 N N . ARG A 1 372 ? 1.700 48.028 1.442 1.00 39.94 372 ARG A N 1
ATOM 2891 C CA . ARG A 1 372 ? 1.651 48.949 2.595 1.00 39.94 372 ARG A CA 1
ATOM 2892 C C . ARG A 1 372 ? 2.227 48.240 3.813 1.00 39.94 372 ARG A C 1
ATOM 2894 O O . ARG A 1 372 ? 1.745 47.171 4.177 1.00 39.94 372 ARG A O 1
ATOM 2901 N N . GLU A 1 373 ? 3.256 48.837 4.400 1.00 43.72 373 GLU A N 1
ATOM 2902 C CA . GLU A 1 373 ? 3.771 48.476 5.722 1.00 43.72 373 GLU A CA 1
ATOM 2903 C C . GLU A 1 373 ? 2.935 49.124 6.840 1.00 43.72 373 GLU A C 1
ATOM 2905 O O . GLU A 1 373 ? 2.320 50.170 6.606 1.00 43.72 373 GLU A O 1
ATOM 2910 N N . PRO A 1 374 ? 2.905 48.534 8.048 1.00 56.44 374 PRO A N 1
ATOM 2911 C CA . PRO A 1 374 ? 2.260 49.131 9.210 1.00 56.44 374 PRO A CA 1
ATOM 2912 C C . PRO A 1 374 ? 3.206 50.054 10.001 1.00 56.44 374 PRO A C 1
ATOM 2914 O O . PRO A 1 374 ? 4.365 49.727 10.246 1.00 56.44 374 PRO A O 1
ATOM 2917 N N . VAL A 1 375 ? 2.670 51.193 10.443 1.00 46.06 375 VAL A N 1
ATOM 2918 C CA . VAL A 1 375 ? 3.263 52.110 11.437 1.00 46.06 375 VAL A CA 1
ATOM 2919 C C . VAL A 1 375 ? 2.750 51.711 12.833 1.00 46.06 375 VAL A C 1
ATOM 2921 O O . VAL A 1 375 ? 1.579 51.337 12.933 1.00 46.06 375 VAL A O 1
ATOM 2924 N N . PRO A 1 376 ? 3.577 51.764 13.896 1.00 55.09 376 PRO A N 1
ATOM 2925 C CA . PRO A 1 376 ? 3.205 51.288 15.226 1.00 55.09 376 PRO A CA 1
ATOM 2926 C C . PRO A 1 376 ? 2.420 52.334 16.028 1.00 55.09 376 PRO A C 1
ATOM 2928 O O . PRO A 1 376 ? 2.655 53.538 15.897 1.00 55.09 376 PRO A O 1
ATOM 2931 N N . GLY A 1 377 ? 1.535 51.845 16.896 1.00 47.88 377 GLY A N 1
ATOM 2932 C CA . GLY A 1 377 ? 0.830 52.584 17.942 1.00 47.88 377 GLY A CA 1
ATOM 2933 C C . GLY A 1 377 ? 0.436 51.635 19.057 1.00 47.88 377 GLY A C 1
ATOM 2934 O O . GLY A 1 377 ? -0.051 50.535 18.708 1.00 47.88 377 GLY A O 1
#

Sequence (377 aa):
MHPLLTTLKSTLTRPQSWLSTRTTPSPITITLTTLTTILLPLLYSNYRTYLSYGPGGAPYNLLGWFGVTFLLYPFGRNMTSTTVYEKKIANGETQSYLSEDTVDMLNALKKEKRPAVGPHYVPQRQIGEFAGEEVKKHLDEQFYALAEQNSQLVKIADSRLETHAGAIFLATEELANRNETTRQLNGECVHVHRLKDYSLHMVLAPADCKKVFDAGWGQRHGFSGVKIPRALMGGKLIELPSEYVLVYAPRTKEEVALVLGLTKASLRPDDMDALIPSPSDGLDMHDLPVCMHGLRSGNIMARSMHALGANLAEQTGRPSVPIEATSNSAEWETAFHVSPLRSPAVRHRNAFSSGSSVLLSLRLGNTIRERREPVPG

pLDDT: mean 72.38, std 27.09, range [23.84, 98.44]

Foldseek 3Di:
DDDDDDDPDDDPVPVPVPPPPPPDDDPVRVVVVVCCVPVVVVLVVLLVLLLQLPDWQFDNDPVSSCLQVPVVLVLFDFWQDLVVLVVVVVVPLVDFLFDPVLLVLLQVQFDPDAFDWRSGLTVIDGDDDAADPVLLVVLVVVVVVVCVVQVVFWDWDAQPRGRPWIFIFGNDQVNQPPDPQSVLRVRTAKTASSVHHRKMWGFARSNHVSSCSNSSFKIARGCACHFDDCVSSVRDTRHHHVRGIIGGHQHDVSSSVSVVSRSSRSSDDPPPPDRDDDPPPDPPVPDDPDDDDDDDDDPPVVVVVVVVVVVVCVVPVDDDDDDDDDDDDDDDDDDDDDDDDDDDDDDDDDDDDDDDDDDDDDDDDDDDDDDDDDDDD

InterPro domains:
  IPR040841 Luciferase domain [PF17648] (187-266)
  IPR048273 Luciferase [PTHR38695] (28-266)